Protein 5OLJ (pdb70)

Nearest PDB structures (foldseek):
  5olj-assembly1_A  TM=1.001E+00  e=0.000E+00  Porphyromonas gingivalis
  7y4g-assembly1_A  TM=9.807E-01  e=1.130E-102  Bacteroides thetaiotaomicron
  2eep-assembly1_A-2  TM=8.826E-01  e=7.398E-59  Porphyromonas gingivalis W83
  2z3z-assembly1_A  TM=8.848E-01  e=1.603E-58  Porphyromonas gingivalis W83
  2z3w-assembly1_A-2  TM=8.773E-01  e=1.031E-58  Porphyromonas gingivalis W83

B-factor: mean 4.43, std 4.92, range [2.0, 48.06]

Sequence (703 aa):
TGDKPVDLKEITSGMFYARSAGRGIRSMPDGEHYTEMNRERTAIVRYNYASGKAVDTLFSIERARECPFKQIQNYEVSSTGHHILLFTDMESIYRHSYRAAVYDYDVRRNLVKPLSEHVGKVMIPTFSPDGRMVAFVRDNNIFIKKFDFDTEVQVTTDGQINSVLNGATDWVYEEEFGVTNLMSWSADNAFLAFVRSDESAVPEYRMPMYEDKLYPEDYTYKYPKAGEKNSTVSLHLYNVADRNTKSVSLPIDADGYIPRIAFTDNADELAVMTLNRLQNDFKMYYVHPKSLVPKLILQDMNKRYVDSDWIQALKFTAGGGFAYVSEKDGFAHIYLYDNKGVMHRRITSGNWDVTKLYGVDASGTVFYQSAEESPIRRAVYAIDAKGRKTKLSLNVGTNDALFSGNYAYYINTYSSAATPTVVSVFRSKGAKELRTLEDNVALRERLKAYRYNPKEFTIIKTQSALELNAWIVKPIDFDPSRHYPVLMVQYSGPNSQQVLDRYSFDWEHYLASKGYVVACVDGRGTGARGEEWRKCTYMQLGVFESDDQIAAATAIGQLPYVDAARIGIWGWSYGGYTTLMSLCRGNGTFKAGIAVAPVADWRFYDSVYTERFMRTPKENASGYKMSSALDVASQLQGNLLIVSGSADDNVHLQNTMLFTEALVQANIPFDMAIYMDKNHSIYGGNTRYHLYTRKAKFLFDNL

Radius of gyration: 26.0 Å; Cα contacts (8 Å, |Δi|>4): 1810; chains: 1; bounding box: 67×58×65 Å

Foldseek 3Di:
DFDDADDAVCQLVCVLPFDFLPFAWDFAQVQQWIWGQDPQQFFIFIAGQQPRDRPDTLAGNVQAPPDPDRHFDYKDAANVRQWMKTWPPWDDDDDPWIWTFIWIQRRVVSYIGGLDPDDDTWTDWDAANRRQWTWTGDQQWIKIQGNVVRDIDTQDDPGHAQFKHKQADFPCLCPQLVDGGAWEAFLVRFKIKIKMWGRHQADKDWFFADPPDPGTHTDIGGFAAFPTQGTFMWMWIAGPVVSDIDTADDPDDRRKDFSYWYHANHSQWIWTWIAGLLQQWIWIWTAGRPVSDTHTQEIGGDPFHWRSVQVVQWAADPQGWTWTWHQVVFETFIFTAHNNNHGDDTQDDDQWHFDHWQDAAPQRKTKGWTQPVHLQEIFIWIQGPVRDIDTLDPDTFYKDWDGHNRNQKIFIWDFFQLFHTWTFMFGRVVSHTNGTPDRCPPSNVVVNNYQFFGWDWDWQAFPVGDTWIKTKGAARVQDLQAAFAEEEEEQAAAQADPNHRGYDDHCCRVLSPVGYMYMYTHWQLYHTRTDCSNQVCAQAPLPRSLVGVLRSLVRVCPRNRHPQLRYEYEYAESSLLNRLSNQQPNQNSHQEYEHHLYQQFSSQAGSPRSSSRNNGCVVRVPRRCNNGSLNRLLSGHHEYEYEYESQEPGRHVVRVVSSVVSCVVSVHDYHYYYHRPDYSVQDDPCGSVVVVVVVSVCSVVGD

CATH classification: 3.40.50.1820

Solvent-accessible surface area: 28427 Å² total; per-residue (Å²): 171,13,141,112,102,6,66,13,108,39,19,42,75,34,67,3,184,15,125,66,33,74,103,15,22,72,37,21,99,78,1,60,22,5,0,40,10,37,178,104,72,44,6,0,14,64,49,29,0,46,58,20,149,61,77,82,54,38,0,15,34,175,142,11,112,131,32,91,25,177,89,0,69,21,0,50,25,2,56,73,26,67,19,1,0,0,4,8,81,71,72,96,45,47,155,84,16,49,84,0,21,14,42,2,1,15,45,161,127,25,10,4,49,55,3,10,133,95,150,36,67,8,28,26,14,37,30,2,57,40,2,126,18,0,0,0,0,13,102,10,13,0,21,0,7,20,31,86,148,93,47,57,13,84,17,13,117,63,17,115,111,54,16,12,16,1,0,9,15,6,7,0,0,3,32,20,1,48,12,29,48,0,11,16,16,0,42,74,26,34,14,0,0,5,0,62,0,38,10,60,67,4,54,80,41,128,5,55,32,104,113,147,74,166,174,74,106,75,91,46,4,26,3,2,41,2,36,69,133,17,5,83,29,41,1,24,2,6,26,17,91,95,147,54,56,105,72,12,98,28,84,52,89,102,73,6,1,2,0,40,8,18,18,11,77,55,28,71,23,0,0,0,0,2,3,33,38,52,0,26,27,0,52,0,8,12,0,61,5,149,64,40,90,38,107,82,9,9,59,4,118,24,195,49,7,7,18,0,87,30,0,44,27,2,67,51,31,97,56,3,5,0,0,1,2,1,8,115,74,22,44,1,0,0,13,10,11,46,51,139,20,84,80,108,58,90,17,4,69,37,131,26,3,2,23,90,6,32,1,19,27,117,87,22,17,0,6,0,2,0,3,62,58,30,37,17,85,17,0,0,9,12,5,29,58,161,50,140,85,71,86,5,11,97,60,67,0,16,1,61,12,66,20,3,42,61,45,35,25,2,6,6,37,20,9,12,24,75,43,1,11,26,3,1,0,3,88,11,172,72,12,106,69,54,60,61,67,30,52,2,105,67,6,75,125,75,1,115,33,14,93,59,34,86,33,72,69,60,54,12,120,10,167,75,85,33,94,0,25,0,9,15,0,48,1,31,101,54,52,90,94,132,121,10,9,0,0,0,15,2,69,3,0,19,64,22,22,73,0,27,8,81,32,54,19,56,6,10,6,31,0,1,33,108,28,9,1,0,0,0,1,8,1,45,1,1,2,8,75,1,17,102,34,9,2,29,3,26,71,39,0,1,15,54,2,0,50,2,0,25,21,0,0,60,24,3,11,131,59,100,32,8,39,60,74,75,3,0,0,29,0,36,19,5,0,0,0,0,0,0,1,1,3,4,87,6,136,38,38,3,79,0,0,0,0,0,1,0,3,0,14,2,116,36,16,0,0,0,32,0,1,16,12,0,64,22,17,199,92,17,75,83,4,10,135,92,0,3,0,40,72,35,0,75,100,8,82,35,54,0,2,0,0,1,0,10,9,0,24,11,3,2,38,48,0,2,88,69,0,7,86,28,0,81,133,39,135,25,115,49,69,73,10,66,24,89,33,47,59,32,48,0,130,34,86,90,13,82,63,86,0,21,56,89,0,3,126,12,0,83,92,33,5

Structure (mmCIF, N/CA/C/O backbone):
data_5OLJ
#
_entry.id   5OLJ
#
_cell.length_a   109.100
_cell.length_b   109.100
_cell.length_c   157.810
_cell.angle_alpha   90.00
_cell.angle_beta   90.00
_cell.angle_gamma   90.00
#
_symmetry.space_group_name_H-M   'P 41 21 2'
#
loop_
_entity.id
_entity.type
_entity.pdbx_description
1 polymer 'Dipeptidyl peptidase IV'
2 non-polymer GLYCEROL
3 water water
#
loop_
_atom_site.group_PDB
_atom_site.id
_atom_site.type_symbol
_atom_site.label_atom_id
_atom_site.label_alt_id
_atom_site.label_comp_id
_atom_site.label_asym_id
_atom_site.label_entity_id
_atom_site.label_seq_id
_atom_site.pdbx_PDB_ins_code
_atom_site.Cartn_x
_atom_site.Cartn_y
_atom_site.Cartn_z
_atom_site.occupancy
_atom_site.B_iso_or_equiv
_atom_site.auth_seq_id
_atom_site.auth_comp_id
_atom_site.auth_asym_id
_atom_site.auth_atom_id
_atom_site.pdbx_PDB_model_num
ATOM 1 N N . THR A 1 21 ? 54.417 22.174 16.485 1.00 25.98 21 THR A N 1
ATOM 2 C CA . THR A 1 21 ? 55.761 21.674 16.068 1.00 24.11 21 THR A CA 1
ATOM 3 C C . THR A 1 21 ? 56.597 22.687 15.277 1.00 22.66 21 THR A C 1
ATOM 4 O O . THR A 1 21 ? 57.637 22.312 14.739 1.00 23.39 21 THR A O 1
ATOM 8 N N . GLY A 1 22 ? 56.167 23.947 15.203 1.00 20.22 22 GLY A N 1
ATOM 9 C CA . GLY A 1 22 ? 56.816 24.934 14.340 1.00 18.98 22 GLY A CA 1
ATOM 10 C C . GLY A 1 22 ? 58.216 25.408 14.745 1.00 17.58 22 GLY A C 1
ATOM 11 O O . GLY A 1 22 ? 58.704 25.104 15.820 1.00 17.60 22 GLY A O 1
ATOM 12 N N . ASP A 1 23 ? 58.829 26.196 13.864 1.00 16.30 23 ASP A N 1
ATOM 13 C CA . ASP A 1 23 ? 60.210 26.663 13.989 1.00 14.85 23 ASP A CA 1
ATOM 14 C C . ASP A 1 23 ? 60.382 27.968 14.776 1.00 13.13 23 ASP A C 1
ATOM 15 O O . ASP A 1 23 ? 61.336 28.087 15.533 1.00 13.24 23 ASP A O 1
ATOM 20 N N . LYS A 1 24 ? 59.508 28.954 14.580 1.00 11.41 24 LYS A N 1
ATOM 21 C CA . LYS A 1 24 ? 59.751 30.301 15.125 1.00 10.51 24 LYS A CA 1
ATOM 22 C C . LYS A 1 24 ? 59.421 30.517 16.606 1.00 9.57 24 LYS A C 1
ATOM 23 O O . LYS A 1 24 ? 58.340 30.128 17.116 1.00 8.97 24 LYS A O 1
ATOM 29 N N . PRO A 1 25 ? 60.329 31.209 17.293 1.00 8.56 25 PRO A N 1
ATOM 30 C CA . PRO A 1 25 ? 60.041 31.553 18.648 1.00 8.05 25 PRO A CA 1
ATOM 31 C C . PRO A 1 25 ? 58.925 32.583 18.695 1.00 7.76 25 PRO A C 1
ATOM 32 O O . PRO A 1 25 ? 58.873 33.491 17.891 1.00 7.60 25 PRO A O 1
ATOM 36 N N . VAL A 1 26 ? 58.011 32.401 19.628 1.00 7.59 26 VAL A N 1
ATOM 37 C CA . VAL A 1 26 ? 56.934 33.363 19.875 1.00 7.50 26 VAL A CA 1
ATOM 38 C C . VAL A 1 26 ? 57.553 34.640 20.428 1.00 7.10 26 VAL A C 1
ATOM 39 O O . VAL A 1 26 ? 58.370 34.580 21.321 1.00 7.51 26 VAL A O 1
ATOM 43 N N . ASP A 1 27 ? 57.177 35.777 19.881 1.00 6.64 27 ASP A N 1
ATOM 44 C CA . ASP A 1 27 ? 57.793 37.056 20.225 1.00 6.52 27 ASP A CA 1
ATOM 45 C C . ASP A 1 27 ? 56.707 37.963 20.820 1.00 5.83 27 ASP A C 1
ATOM 46 O O . ASP A 1 27 ? 55.582 38.032 20.335 1.00 5.35 27 ASP A O 1
ATOM 51 N N . LEU A 1 28 ? 57.062 38.682 21.870 1.00 5.33 28 LEU A N 1
ATOM 52 C CA . LEU A 1 28 ? 56.067 39.382 22.641 1.00 4.89 28 LEU A CA 1
ATOM 53 C C . LEU A 1 28 ? 55.455 40.507 21.811 1.00 4.74 28 LEU A C 1
ATOM 54 O O . LEU A 1 28 ? 54.284 40.725 21.879 1.00 4.52 28 LEU A O 1
ATOM 59 N N . LYS A 1 29 ? 56.256 41.195 21.011 1.00 4.80 29 LYS A N 1
ATOM 60 C CA . LYS A 1 29 ? 55.771 42.277 20.138 1.00 4.81 29 LYS A CA 1
ATOM 61 C C . LYS A 1 29 ? 54.788 41.777 19.062 1.00 4.87 29 LYS A C 1
ATOM 62 O O . LYS A 1 29 ? 53.882 42.496 18.644 1.00 4.73 29 LYS A O 1
ATOM 68 N N . GLU A 1 30 ? 54.955 40.536 18.623 1.00 4.99 30 GLU A N 1
ATOM 69 C CA . GLU A 1 30 ? 54.027 39.960 17.663 1.00 5.17 30 GLU A CA 1
ATOM 70 C C . GLU A 1 30 ? 52.672 39.700 18.331 1.00 5.02 30 GLU A C 1
ATOM 71 O O . GLU A 1 30 ? 51.632 39.955 17.718 1.00 4.92 30 GLU A O 1
ATOM 77 N N . ILE A 1 31 ? 52.674 39.209 19.584 1.00 4.77 31 ILE A N 1
ATOM 78 C CA . ILE A 1 31 ? 51.414 38.970 20.287 1.00 4.61 31 ILE A CA 1
ATOM 79 C C . ILE A 1 31 ? 50.723 40.297 20.348 1.00 4.55 31 ILE A C 1
ATOM 80 O O . ILE A 1 31 ? 49.576 40.459 19.959 1.00 4.52 31 ILE A O 1
ATOM 85 N N . THR A 1 32 ? 51.483 41.255 20.822 1.00 4.48 32 THR A N 1
ATOM 86 C CA . THR A 1 32 ? 50.982 42.542 21.199 1.00 4.46 32 THR A CA 1
ATOM 87 C C . THR A 1 32 ? 50.556 43.357 19.955 1.00 4.62 32 THR A C 1
ATOM 88 O O . THR A 1 32 ? 49.763 44.276 20.050 1.00 4.53 32 THR A O 1
ATOM 92 N N . SER A 1 33 ? 51.068 42.989 18.785 1.00 4.92 33 SER A N 1
ATOM 93 C CA . SER A 1 33 ? 50.745 43.688 17.539 1.00 5.19 33 SER A CA 1
ATOM 94 C C . SER A 1 33 ? 49.524 43.119 16.889 1.00 5.67 33 SER A C 1
ATOM 95 O O . SER A 1 33 ? 49.127 43.573 15.840 1.00 5.63 33 SER A O 1
ATOM 98 N N . GLY A 1 34 ? 48.959 42.086 17.483 1.00 6.34 34 GLY A N 1
ATOM 99 C CA . GLY A 1 34 ? 47.816 41.425 16.910 1.00 7.01 34 GLY A CA 1
ATOM 100 C C . GLY A 1 34 ? 48.114 40.427 15.820 1.00 7.75 34 GLY A C 1
ATOM 101 O O . GLY A 1 34 ? 47.195 39.969 15.176 1.00 8.15 34 GLY A O 1
ATOM 102 N N . MET A 1 35 ? 49.362 40.038 15.626 1.00 8.81 35 MET A N 1
ATOM 103 C CA . MET A 1 35 ? 49.697 39.019 14.620 1.00 9.74 35 MET A CA 1
ATOM 104 C C . MET A 1 35 ? 48.996 37.676 14.777 1.00 9.34 35 MET A C 1
ATOM 105 O O . MET A 1 35 ? 48.953 36.895 13.822 1.00 9.19 35 MET A O 1
ATOM 110 N N . PHE A 1 36 ? 48.487 37.395 15.977 1.00 8.95 36 PHE A N 1
ATOM 111 C CA . PHE A 1 36 ? 47.799 36.150 16.280 1.00 8.87 36 PHE A CA 1
ATOM 112 C C . PHE A 1 36 ? 46.285 36.316 16.470 1.00 9.28 36 PHE A C 1
ATOM 113 O O . PHE A 1 36 ? 45.561 35.349 16.819 1.00 8.74 36 PHE A O 1
ATOM 121 N N . TYR A 1 37 ? 45.813 37.528 16.197 1.00 9.91 37 TYR A N 1
ATOM 122 C CA . TYR A 1 37 ? 44.420 37.864 16.390 1.00 10.97 37 TYR A CA 1
ATOM 123 C C . TYR A 1 37 ? 43.606 37.356 15.199 1.00 10.49 37 TYR A C 1
ATOM 124 O O . TYR A 1 37 ? 43.965 37.572 14.063 1.00 9.65 37 TYR A O 1
ATOM 133 N N . ALA A 1 38 ? 42.513 36.657 15.474 1.00 11.03 38 ALA A N 1
ATOM 134 C CA . ALA A 1 38 ? 41.671 36.082 14.421 1.00 11.42 38 ALA A CA 1
ATOM 135 C C . ALA A 1 38 ? 40.828 37.160 13.796 1.00 12.54 38 ALA A C 1
ATOM 136 O O . ALA A 1 38 ? 40.371 38.058 14.510 1.00 12.35 38 ALA A O 1
ATOM 138 N N . ARG A 1 39 ? 40.607 37.044 12.487 1.00 14.22 39 ARG A N 1
ATOM 139 C CA . ARG A 1 39 ? 39.652 37.884 11.759 1.00 16.39 39 ARG A CA 1
ATOM 140 C C . ARG A 1 39 ? 38.266 37.339 12.072 1.00 17.89 39 ARG A C 1
ATOM 141 O O . ARG A 1 39 ? 38.060 36.122 12.019 1.00 16.84 39 ARG A O 1
ATOM 149 N N . SER A 1 40 ? 37.338 38.238 12.387 1.00 19.98 40 SER A N 1
ATOM 150 C CA . SER A 1 40 ? 36.034 37.886 12.945 1.00 23.08 40 SER A CA 1
ATOM 151 C C . SER A 1 40 ? 35.003 38.443 12.025 1.00 26.60 40 SER A C 1
ATOM 152 O O . SER A 1 40 ? 35.321 38.814 10.911 1.00 29.24 40 SER A O 1
ATOM 155 N N . ALA A 1 41 ? 33.760 38.499 12.471 1.00 30.84 41 ALA A N 1
ATOM 156 C CA . ALA A 1 41 ? 32.722 39.152 11.686 1.00 33.93 41 ALA A CA 1
ATOM 157 C C . ALA A 1 41 ? 32.752 40.684 11.903 1.00 35.27 41 ALA A C 1
ATOM 158 O O . ALA A 1 41 ? 32.157 41.425 11.089 1.00 37.95 41 ALA A O 1
ATOM 160 N N . GLY A 1 42 ? 33.430 41.125 12.985 1.00 32.60 42 GLY A N 1
ATOM 161 C CA . GLY A 1 42 ? 33.499 42.536 13.444 1.00 31.02 42 GLY A CA 1
ATOM 162 C C . GLY A 1 42 ? 32.733 43.593 12.654 1.00 30.88 42 GLY A C 1
ATOM 163 O O . GLY A 1 42 ? 31.697 44.131 13.105 1.00 30.23 42 GLY A O 1
ATOM 164 N N . ARG A 1 43 ? 33.268 43.882 11.466 1.00 30.43 43 ARG A N 1
ATOM 165 C CA . ARG A 1 43 ? 32.675 44.800 10.486 1.00 28.65 43 ARG A CA 1
ATOM 166 C C . ARG A 1 43 ? 31.247 44.438 10.024 1.00 25.56 43 ARG A C 1
ATOM 167 O O . ARG A 1 43 ? 31.064 43.710 9.024 1.00 25.72 43 ARG A O 1
ATOM 175 N N . GLY A 1 44 ? 30.287 44.878 10.857 1.00 21.49 44 GLY A N 1
ATOM 176 C CA . GLY A 1 44 ? 28.970 45.440 10.494 1.00 17.96 44 GLY A CA 1
ATOM 177 C C . GLY A 1 44 ? 27.768 44.655 9.993 1.00 15.46 44 GLY A C 1
ATOM 178 O O . GLY A 1 44 ? 26.815 45.270 9.535 1.00 14.95 44 GLY A O 1
ATOM 179 N N . ILE A 1 45 ? 27.773 43.334 10.101 1.00 13.22 45 ILE A N 1
ATOM 180 C CA . ILE A 1 45 ? 26.672 42.511 9.566 1.00 12.66 45 ILE A CA 1
ATOM 181 C C . ILE A 1 45 ? 25.325 42.801 10.248 1.00 11.89 45 ILE A C 1
ATOM 182 O O . ILE A 1 45 ? 25.228 42.805 11.459 1.00 11.65 45 ILE A O 1
ATOM 187 N N . ARG A 1 46 ? 24.288 43.022 9.450 1.00 11.39 46 ARG A N 1
ATOM 188 C CA . ARG A 1 46 ? 22.957 43.342 9.947 1.00 11.63 46 ARG A CA 1
ATOM 189 C C . ARG A 1 46 ? 21.891 42.634 9.100 1.00 11.09 46 ARG A C 1
ATOM 190 O O . ARG A 1 46 ? 21.935 42.701 7.866 1.00 10.36 46 ARG A O 1
ATOM 198 N N . SER A 1 47 ? 20.938 41.976 9.762 1.00 9.95 47 SER A N 1
ATOM 199 C CA . SER A 1 47 ? 19.884 41.280 9.082 1.00 9.74 47 SER A CA 1
ATOM 200 C C . SER A 1 47 ? 18.849 42.277 8.631 1.00 9.80 47 SER A C 1
ATOM 201 O O . SER A 1 47 ? 18.560 43.218 9.360 1.00 9.49 47 SER A O 1
ATOM 204 N N . MET A 1 48 ? 18.297 42.087 7.436 1.00 9.96 48 MET A N 1
ATOM 205 C CA . MET A 1 48 ? 17.261 42.990 6.911 1.00 10.31 48 MET A CA 1
ATOM 206 C C . MET A 1 48 ? 15.878 42.466 7.324 1.00 8.73 48 MET A C 1
ATOM 207 O O . MET A 1 48 ? 15.712 41.269 7.585 1.00 8.18 48 MET A O 1
ATOM 212 N N . PRO A 1 49 ? 14.887 43.365 7.408 1.00 7.43 49 PRO A N 1
ATOM 213 C CA . PRO A 1 49 ? 13.551 42.990 7.831 1.00 6.74 49 PRO A CA 1
ATOM 214 C C . PRO A 1 49 ? 12.887 41.991 6.902 1.00 6.01 49 PRO A C 1
ATOM 215 O O . PRO A 1 49 ? 12.036 41.250 7.355 1.00 6.03 49 PRO A O 1
ATOM 219 N N . ASP A 1 50 ? 13.284 41.915 5.634 1.00 5.13 50 ASP A N 1
ATOM 220 C CA . ASP A 1 50 ? 12.700 40.907 4.771 1.00 4.65 50 ASP A CA 1
ATOM 221 C C . ASP A 1 50 ? 13.065 39.471 5.212 1.00 4.19 50 ASP A C 1
ATOM 222 O O . ASP A 1 50 ? 12.433 38.518 4.799 1.00 4.16 50 ASP A O 1
ATOM 227 N N . GLY A 1 51 ? 14.087 39.316 6.052 1.00 3.74 51 GLY A N 1
ATOM 228 C CA . GLY A 1 51 ? 14.453 38.028 6.633 1.00 3.37 51 GLY A CA 1
ATOM 229 C C . GLY A 1 51 ? 15.377 37.128 5.807 1.00 3.09 51 GLY A C 1
ATOM 230 O O . GLY A 1 51 ? 15.856 36.091 6.327 1.00 3.09 51 GLY A O 1
ATOM 231 N N . GLU A 1 52 ? 15.567 37.463 4.525 1.00 2.65 52 GLU A N 1
ATOM 232 C CA . GLU A 1 52 ? 16.336 36.645 3.591 1.00 2.41 52 GLU A CA 1
ATOM 233 C C . GLU A 1 52 ? 17.651 37.320 3.152 1.00 2.27 52 GLU A C 1
ATOM 234 O O . GLU A 1 52 ? 18.437 36.733 2.433 1.00 2.21 52 GLU A O 1
ATOM 240 N N . HIS A 1 53 ? 17.884 38.543 3.624 1.00 2.17 53 HIS A N 1
ATOM 241 C CA . HIS A 1 53 ? 19.100 39.257 3.313 1.00 2.13 53 HIS A CA 1
ATOM 242 C C . HIS A 1 53 ? 19.747 39.854 4.550 1.00 2.18 53 HIS A C 1
ATOM 243 O O . HIS A 1 53 ? 19.085 40.152 5.519 1.00 2.21 53 HIS A O 1
ATOM 250 N N . TYR A 1 54 ? 21.054 40.001 4.476 1.00 2.29 54 TYR A N 1
ATOM 251 C CA . TYR A 1 54 ? 21.811 40.832 5.398 1.00 2.42 54 TYR A CA 1
ATOM 252 C C . TYR A 1 54 ? 22.676 41.848 4.637 1.00 2.68 54 TYR A C 1
ATOM 253 O O . TYR A 1 54 ? 23.027 41.649 3.463 1.00 2.75 54 TYR A O 1
ATOM 262 N N . THR A 1 55 ? 23.009 42.935 5.304 1.00 3.04 55 THR A N 1
ATOM 263 C CA . THR A 1 55 ? 23.953 43.910 4.792 1.00 3.41 55 THR A CA 1
ATOM 264 C C . THR A 1 55 ? 25.271 43.845 5.571 1.00 3.89 55 THR A C 1
ATOM 265 O O . THR A 1 55 ? 25.319 43.350 6.682 1.00 3.89 55 THR A O 1
ATOM 269 N N . GLU A 1 56 ? 26.313 44.397 4.968 1.00 4.63 56 GLU A N 1
ATOM 270 C CA . GLU A 1 56 ? 27.670 44.395 5.478 1.00 5.45 56 GLU A CA 1
ATOM 271 C C . GLU A 1 56 ? 28.469 45.442 4.690 1.00 5.88 56 GLU A C 1
ATOM 272 O O . GLU A 1 56 ? 28.348 45.520 3.483 1.00 5.92 56 GLU A O 1
ATOM 278 N N . MET A 1 57 ? 29.265 46.249 5.372 1.00 6.43 57 MET A N 1
ATOM 279 C CA . MET A 1 57 ? 30.229 47.101 4.707 1.00 7.02 57 MET A CA 1
ATOM 280 C C . MET A 1 57 ? 31.236 46.205 4.019 1.00 7.45 57 MET A C 1
ATOM 281 O O . MET A 1 57 ? 31.536 45.138 4.516 1.00 7.35 57 MET A O 1
ATOM 286 N N . ASN A 1 58 ? 31.748 46.628 2.869 1.00 8.02 58 ASN A N 1
ATOM 287 C CA . ASN A 1 58 ? 32.887 45.937 2.256 1.00 8.42 58 ASN A CA 1
ATOM 288 C C . ASN A 1 58 ? 34.167 46.170 3.051 1.00 9.75 58 ASN A C 1
ATOM 289 O O . ASN A 1 58 ? 34.165 46.947 4.038 1.00 9.64 58 ASN A O 1
ATOM 294 N N . ARG A 1 59 ? 35.234 45.471 2.641 1.00 11.96 59 ARG A N 1
ATOM 295 C CA . ARG A 1 59 ? 36.513 45.447 3.378 1.00 13.76 59 ARG A CA 1
ATOM 296 C C . ARG A 1 59 ? 37.063 46.858 3.514 1.00 12.60 59 ARG A C 1
ATOM 297 O O . ARG A 1 59 ? 37.554 47.216 4.561 1.00 12.13 59 ARG A O 1
ATOM 305 N N . GLU A 1 60 ? 36.926 47.667 2.467 1.00 11.41 60 GLU A N 1
ATOM 306 C CA . GLU A 1 60 ? 37.538 48.987 2.445 1.00 10.56 60 GLU A CA 1
ATOM 307 C C . GLU A 1 60 ? 36.651 49.998 3.159 1.00 9.25 60 GLU A C 1
ATOM 308 O O . GLU A 1 60 ? 37.041 51.138 3.336 1.00 8.53 60 GLU A O 1
ATOM 314 N N . ARG A 1 61 ? 35.469 49.556 3.591 1.00 8.25 61 ARG A N 1
ATOM 315 C CA . ARG A 1 61 ? 34.473 50.433 4.218 1.00 7.66 61 ARG A CA 1
ATOM 316 C C . ARG A 1 61 ? 34.187 51.610 3.300 1.00 6.29 61 ARG A C 1
ATOM 317 O O . ARG A 1 61 ? 34.110 52.747 3.701 1.00 6.13 61 ARG A O 1
ATOM 325 N N . THR A 1 62 ? 33.982 51.256 2.048 1.00 5.12 62 THR A N 1
ATOM 326 C CA . THR A 1 62 ? 33.756 52.177 1.003 1.00 4.46 62 THR A CA 1
ATOM 327 C C . THR A 1 62 ? 32.369 52.036 0.404 1.00 3.86 62 THR A C 1
ATOM 328 O O . THR A 1 62 ? 31.946 52.860 -0.438 1.00 3.77 62 THR A O 1
ATOM 332 N N . ALA A 1 63 ? 31.656 51.003 0.874 1.00 3.23 63 ALA A N 1
ATOM 333 C CA . ALA A 1 63 ? 30.353 50.643 0.362 1.00 2.82 63 ALA A CA 1
ATOM 334 C C . ALA A 1 63 ? 29.616 49.736 1.323 1.00 2.47 63 ALA A C 1
ATOM 335 O O . ALA A 1 63 ? 30.200 49.093 2.186 1.00 2.43 63 ALA A O 1
ATOM 337 N N . ILE A 1 64 ? 28.312 49.711 1.160 1.00 2.12 64 ILE A N 1
ATOM 338 C CA . ILE A 1 64 ? 27.448 48.814 1.905 1.00 2.00 64 ILE A CA 1
ATOM 339 C C . ILE A 1 64 ? 26.832 47.911 0.869 1.00 2.00 64 ILE A C 1
ATOM 340 O O . ILE A 1 64 ? 26.258 48.409 -0.117 1.00 2.00 64 ILE A O 1
ATOM 345 N N . VAL A 1 65 ? 26.901 46.612 1.128 1.00 2.00 65 VAL A N 1
ATOM 346 C CA . VAL A 1 65 ? 26.565 45.601 0.168 1.00 2.00 65 VAL A CA 1
ATOM 347 C C . VAL A 1 65 ? 25.469 44.733 0.775 1.00 2.00 65 VAL A C 1
ATOM 348 O O . VAL A 1 65 ? 25.488 44.434 1.978 1.00 2.00 65 VAL A O 1
ATOM 352 N N . ARG A 1 66 ? 24.509 44.349 -0.061 1.00 2.00 66 ARG A N 1
ATOM 353 C CA . ARG A 1 66 ? 23.390 43.553 0.362 1.00 2.00 66 ARG A CA 1
ATOM 354 C C . ARG A 1 66 ? 23.607 42.120 -0.123 1.00 2.00 66 ARG A C 1
ATOM 355 O O . ARG A 1 66 ? 23.897 41.873 -1.310 1.00 2.00 66 ARG A O 1
ATOM 363 N N . TYR A 1 67 ? 23.515 41.181 0.795 1.00 2.00 67 TYR A N 1
ATOM 364 C CA . TYR A 1 67 ? 23.811 39.789 0.486 1.00 2.00 67 TYR A CA 1
ATOM 365 C C . TYR A 1 67 ? 22.584 38.860 0.684 1.00 2.00 67 TYR A C 1
ATOM 366 O O . TYR A 1 67 ? 21.790 39.038 1.607 1.00 2.00 67 TYR A O 1
ATOM 375 N N . ASN A 1 68 ? 22.477 37.828 -0.146 1.00 2.00 68 ASN A N 1
ATOM 376 C CA . ASN A 1 68 ? 21.458 36.806 0.090 1.00 2.00 68 ASN A CA 1
ATOM 377 C C . ASN A 1 68 ? 21.965 35.771 1.093 1.00 2.00 68 ASN A C 1
ATOM 378 O O . ASN A 1 68 ? 23.038 35.208 0.927 1.00 2.00 68 ASN A O 1
ATOM 383 N N . TYR A 1 69 ? 21.198 35.539 2.140 1.00 2.00 69 TYR A N 1
ATOM 384 C CA . TYR A 1 69 ? 21.541 34.479 3.080 1.00 2.00 69 TYR A CA 1
ATOM 385 C C . TYR A 1 69 ? 21.711 33.154 2.375 1.00 2.00 69 TYR A C 1
ATOM 386 O O . TYR A 1 69 ? 22.748 32.539 2.521 1.00 2.00 69 TYR A O 1
ATOM 395 N N . ALA A 1 70 ? 20.722 32.727 1.595 1.00 2.00 70 ALA A N 1
ATOM 396 C CA . ALA A 1 70 ? 20.771 31.376 1.027 1.00 2.00 70 ALA A CA 1
ATOM 397 C C . ALA A 1 70 ? 21.909 31.202 0.064 1.00 2.00 70 ALA A C 1
ATOM 398 O O . ALA A 1 70 ? 22.581 30.181 0.106 1.00 2.00 70 ALA A O 1
ATOM 400 N N . SER A 1 71 ? 22.155 32.199 -0.777 1.00 2.00 71 SER A N 1
ATOM 401 C CA . SER A 1 71 ? 23.092 32.018 -1.900 1.00 2.00 71 SER A CA 1
ATOM 402 C C . SER A 1 71 ? 24.450 32.627 -1.575 1.00 2.00 71 SER A C 1
ATOM 403 O O . SER A 1 71 ? 25.472 32.209 -2.114 1.00 2.00 71 SER A O 1
ATOM 406 N N . GLY A 1 72 ? 24.437 33.613 -0.686 1.00 2.00 72 GLY A N 1
ATOM 407 C CA . GLY A 1 72 ? 25.615 34.385 -0.382 1.00 2.00 72 GLY A CA 1
ATOM 408 C C . GLY A 1 72 ? 26.027 35.363 -1.486 1.00 2.00 72 GLY A C 1
ATOM 409 O O . GLY A 1 72 ? 27.047 35.986 -1.348 1.00 2.00 72 GLY A O 1
ATOM 410 N N . LYS A 1 73 ? 25.258 35.474 -2.579 1.00 2.00 73 LYS A N 1
ATOM 411 C CA . LYS A 1 73 ? 25.559 36.442 -3.630 1.00 2.00 73 LYS A CA 1
ATOM 412 C C . LYS A 1 73 ? 25.424 37.858 -3.097 1.00 2.00 73 LYS A C 1
ATOM 413 O O . LYS A 1 73 ? 24.568 38.153 -2.255 1.00 2.00 73 LYS A O 1
ATOM 419 N N . ALA A 1 74 ? 26.278 38.745 -3.584 1.00 2.00 74 ALA A N 1
ATOM 420 C CA . ALA A 1 74 ? 26.071 40.181 -3.389 1.00 2.00 74 ALA A CA 1
ATOM 421 C C . ALA A 1 74 ? 25.037 40.726 -4.409 1.00 2.00 74 ALA A C 1
ATOM 422 O O . ALA A 1 74 ? 25.357 41.049 -5.570 1.00 2.00 74 ALA A O 1
ATOM 424 N N . VAL A 1 75 ? 23.794 40.819 -3.951 1.00 2.00 75 VAL A N 1
ATOM 425 C CA . VAL A 1 75 ? 22.656 41.101 -4.799 1.00 2.00 75 VAL A CA 1
ATOM 426 C C . VAL A 1 75 ? 22.832 42.466 -5.443 1.00 2.00 75 VAL A C 1
ATOM 427 O O . VAL A 1 75 ? 22.603 42.624 -6.648 1.00 2.00 75 VAL A O 1
ATOM 431 N N . ASP A 1 76 ? 23.279 43.421 -4.630 1.00 2.00 76 ASP A N 1
ATOM 432 C CA . ASP A 1 76 ? 23.552 44.794 -5.046 1.00 2.00 76 ASP A CA 1
ATOM 433 C C . ASP A 1 76 ? 24.422 45.530 -4.022 1.00 2.00 76 ASP A C 1
ATOM 434 O O . ASP A 1 76 ? 24.538 45.106 -2.853 1.00 2.00 76 ASP A O 1
ATOM 439 N N . THR A 1 77 ? 25.047 46.609 -4.478 1.00 2.00 77 THR A N 1
ATOM 440 C CA . THR A 1 77 ? 25.633 47.606 -3.590 1.00 2.00 77 THR A CA 1
ATOM 441 C C . THR A 1 77 ? 24.615 48.694 -3.295 1.00 2.00 77 THR A C 1
ATOM 442 O O . THR A 1 77 ? 24.193 49.380 -4.182 1.00 2.00 77 THR A O 1
ATOM 446 N N . LEU A 1 78 ? 24.196 48.797 -2.034 1.00 2.00 78 LEU A N 1
ATOM 447 C CA . LEU A 1 78 ? 23.142 49.719 -1.599 1.00 2.00 78 LEU A CA 1
ATOM 448 C C . LEU A 1 78 ? 23.652 51.153 -1.548 1.00 2.00 78 LEU A C 1
ATOM 449 O O . LEU A 1 78 ? 22.905 52.110 -1.759 1.00 2.00 78 LEU A O 1
ATOM 454 N N . PHE A 1 79 ? 24.920 51.301 -1.227 1.00 2.16 79 PHE A N 1
ATOM 455 C CA . PHE A 1 79 ? 25.565 52.595 -1.206 1.00 2.41 79 PHE A CA 1
ATOM 456 C C . PHE A 1 79 ? 27.042 52.431 -1.491 1.00 2.79 79 PHE A C 1
ATOM 457 O O . PHE A 1 79 ? 27.664 51.499 -1.000 1.00 2.78 79 PHE A O 1
ATOM 465 N N . SER A 1 80 ? 27.614 53.360 -2.232 1.00 3.37 80 SER A N 1
ATOM 466 C CA . SER A 1 80 ? 29.072 53.430 -2.333 1.00 3.96 80 SER A CA 1
ATOM 467 C C . SER A 1 80 ? 29.593 54.865 -2.373 1.00 4.56 80 SER A C 1
ATOM 468 O O . SER A 1 80 ? 28.894 55.750 -2.801 1.00 4.49 80 SER A O 1
ATOM 471 N N . ILE A 1 81 ? 30.825 55.063 -1.906 1.00 5.65 81 ILE A N 1
ATOM 472 C CA . ILE A 1 81 ? 31.543 56.322 -2.076 1.00 6.82 81 ILE A CA 1
ATOM 473 C C . ILE A 1 81 ? 31.713 56.646 -3.570 1.00 7.91 81 ILE A C 1
ATOM 474 O O . ILE A 1 81 ? 31.575 57.798 -3.961 1.00 8.26 81 ILE A O 1
ATOM 479 N N . GLU A 1 82 ? 32.038 55.647 -4.389 1.00 9.04 82 GLU A N 1
ATOM 480 C CA . GLU A 1 82 ? 32.324 55.891 -5.797 1.00 10.20 82 GLU A CA 1
ATOM 481 C C . GLU A 1 82 ? 31.118 56.538 -6.478 1.00 9.92 82 GLU A C 1
ATOM 482 O O . GLU A 1 82 ? 31.250 57.517 -7.189 1.00 10.66 82 GLU A O 1
ATOM 488 N N . ARG A 1 83 ? 29.929 56.034 -6.225 1.00 9.53 83 ARG A N 1
ATOM 489 C CA . ARG A 1 83 ? 28.772 56.346 -7.081 1.00 8.77 83 ARG A CA 1
ATOM 490 C C . ARG A 1 83 ? 27.889 57.468 -6.522 1.00 8.60 83 ARG A C 1
ATOM 491 O O . ARG A 1 83 ? 27.184 58.160 -7.272 1.00 8.03 83 ARG A O 1
ATOM 499 N N . ALA A 1 84 ? 27.896 57.621 -5.196 1.00 8.51 84 ALA A N 1
ATOM 500 C CA . ALA A 1 84 ? 26.964 58.519 -4.511 1.00 8.66 84 ALA A CA 1
ATOM 501 C C . ALA A 1 84 ? 27.216 59.977 -4.846 1.00 8.89 84 ALA A C 1
ATOM 502 O O . ALA A 1 84 ? 28.355 60.403 -4.924 1.00 8.74 84 ALA A O 1
ATOM 504 N N . ARG A 1 85 ? 26.151 60.753 -5.017 1.00 9.55 85 ARG A N 1
ATOM 505 C CA . ARG A 1 85 ? 26.310 62.216 -5.236 1.00 10.13 85 ARG A CA 1
ATOM 506 C C . ARG A 1 85 ? 26.657 62.976 -3.959 1.00 10.06 85 ARG A C 1
ATOM 507 O O . ARG A 1 85 ? 26.149 62.669 -2.871 1.00 9.33 85 ARG A O 1
ATOM 515 N N . GLU A 1 86 ? 27.558 63.946 -4.114 1.00 10.56 86 GLU A N 1
ATOM 516 C CA . GLU A 1 86 ? 27.898 64.909 -3.072 1.00 10.58 86 GLU A CA 1
ATOM 517 C C . GLU A 1 86 ? 28.403 64.262 -1.779 1.00 10.80 86 GLU A C 1
ATOM 518 O O . GLU A 1 86 ? 27.998 64.638 -0.660 1.00 10.45 86 GLU A O 1
ATOM 524 N N . CYS A 1 87 ? 29.303 63.294 -1.932 1.00 10.87 87 CYS A N 1
ATOM 525 C CA . CYS A 1 87 ? 29.792 62.545 -0.788 1.00 10.95 87 CYS A CA 1
ATOM 526 C C . CYS A 1 87 ? 31.124 63.102 -0.329 1.00 10.99 87 CYS A C 1
ATOM 527 O O . CYS A 1 87 ? 32.124 62.931 -1.004 1.00 10.42 87 CYS A O 1
ATOM 530 N N . PRO A 1 88 ? 31.146 63.731 0.853 1.00 11.29 88 PRO A N 1
ATOM 531 C CA . PRO A 1 88 ? 32.331 64.458 1.270 1.00 11.61 88 PRO A CA 1
ATOM 532 C C . PRO A 1 88 ? 33.434 63.621 1.901 1.00 11.62 88 PRO A C 1
ATOM 533 O O . PRO A 1 88 ? 34.488 64.148 2.148 1.00 12.39 88 PRO A O 1
ATOM 537 N N . PHE A 1 89 ? 33.209 62.339 2.142 1.00 11.41 89 PHE A N 1
ATOM 538 C CA . PHE A 1 89 ? 34.180 61.508 2.815 1.00 10.99 89 PHE A CA 1
ATOM 539 C C . PHE A 1 89 ? 34.565 60.355 1.934 1.00 11.21 89 PHE A C 1
ATOM 540 O O . PHE A 1 89 ? 33.801 59.997 1.054 1.00 11.52 89 PHE A O 1
ATOM 548 N N . LYS A 1 90 ? 35.695 59.710 2.235 1.00 11.82 90 LYS A N 1
ATOM 549 C CA . LYS A 1 90 ? 36.158 58.528 1.463 1.00 12.77 90 LYS A CA 1
ATOM 550 C C . LYS A 1 90 ? 35.896 57.154 2.092 1.00 11.63 90 LYS A C 1
ATOM 551 O O . LYS A 1 90 ? 36.046 56.155 1.398 1.00 11.91 90 LYS A O 1
ATOM 557 N N . GLN A 1 91 ? 35.547 57.106 3.379 1.00 10.35 91 GLN A N 1
ATOM 558 C CA . GLN A 1 91 ? 35.188 55.868 4.077 1.00 9.55 91 GLN A CA 1
ATOM 559 C C . GLN A 1 91 ? 34.068 56.095 5.109 1.00 8.71 91 GLN A C 1
ATOM 560 O O . GLN A 1 91 ? 33.879 57.197 5.611 1.00 8.50 91 GLN A O 1
ATOM 566 N N . ILE A 1 92 ? 33.372 55.027 5.470 1.00 7.88 92 ILE A N 1
ATOM 567 C CA . ILE A 1 92 ? 32.417 55.079 6.565 1.00 7.50 92 ILE A CA 1
ATOM 568 C C . ILE A 1 92 ? 32.901 54.175 7.659 1.00 7.28 92 ILE A C 1
ATOM 569 O O . ILE A 1 92 ? 33.827 53.400 7.448 1.00 7.73 92 ILE A O 1
ATOM 574 N N . GLN A 1 93 ? 32.278 54.283 8.825 1.00 6.82 93 GLN A N 1
ATOM 575 C CA . GLN A 1 93 ? 32.636 53.506 9.997 1.00 6.55 93 GLN A CA 1
ATOM 576 C C . GLN A 1 93 ? 31.439 52.733 10.545 1.00 6.23 93 GLN A C 1
ATOM 577 O O . GLN A 1 93 ? 31.581 51.779 11.307 1.00 6.08 93 GLN A O 1
ATOM 583 N N . ASN A 1 94 ? 30.245 53.174 10.193 1.00 5.90 94 ASN A N 1
ATOM 584 C CA . ASN A 1 94 ? 29.056 52.438 10.532 1.00 5.53 94 ASN A CA 1
ATOM 585 C C . ASN A 1 94 ? 27.916 52.899 9.629 1.00 5.31 94 ASN A C 1
ATOM 586 O O . ASN A 1 94 ? 28.052 53.921 8.952 1.00 5.12 94 ASN A O 1
ATOM 591 N N . TYR A 1 95 ? 26.831 52.131 9.573 1.00 5.18 95 TYR A N 1
ATOM 592 C CA . TYR A 1 95 ? 25.656 52.525 8.787 1.00 5.16 95 TYR A CA 1
ATOM 593 C C . TYR A 1 95 ? 24.407 51.929 9.452 1.00 5.38 95 TYR A C 1
ATOM 594 O O . TYR A 1 95 ? 24.547 51.114 10.361 1.00 5.44 95 TYR A O 1
ATOM 603 N N . GLU A 1 96 ? 23.225 52.371 9.019 1.00 5.71 96 GLU A N 1
ATOM 604 C CA . GLU A 1 96 ? 21.937 51.767 9.340 1.00 6.07 96 GLU A CA 1
ATOM 605 C C . GLU A 1 96 ? 21.063 51.895 8.115 1.00 5.56 96 GLU A C 1
ATOM 606 O O . GLU A 1 96 ? 21.040 52.964 7.457 1.00 5.88 96 GLU A O 1
ATOM 612 N N . VAL A 1 97 ? 20.306 50.857 7.812 1.00 4.74 97 VAL A N 1
ATOM 613 C CA . VAL A 1 97 ? 19.373 50.910 6.708 1.00 4.26 97 VAL A CA 1
ATOM 614 C C . VAL A 1 97 ? 17.947 51.030 7.234 1.00 3.90 97 VAL A C 1
ATOM 615 O O . VAL A 1 97 ? 17.568 50.332 8.137 1.00 3.90 97 VAL A O 1
ATOM 619 N N . SER A 1 98 ? 17.149 51.910 6.636 1.00 3.54 98 SER A N 1
ATOM 620 C CA . SER A 1 98 ? 15.757 52.071 7.022 1.00 3.27 98 SER A CA 1
ATOM 621 C C . SER A 1 98 ? 14.978 50.862 6.542 1.00 3.07 98 SER A C 1
ATOM 622 O O . SER A 1 98 ? 15.347 50.249 5.560 1.00 2.95 98 SER A O 1
ATOM 625 N N . SER A 1 99 ? 13.860 50.598 7.227 1.00 2.88 99 SER A N 1
ATOM 626 C CA . SER A 1 99 ? 13.002 49.444 7.021 1.00 2.73 99 SER A CA 1
ATOM 627 C C . SER A 1 99 ? 12.573 49.229 5.565 1.00 2.65 99 SER A C 1
ATOM 628 O O . SER A 1 99 ? 12.213 48.134 5.189 1.00 2.57 99 SER A O 1
ATOM 631 N N . THR A 1 100 ? 12.569 50.304 4.790 1.00 2.65 100 THR A N 1
ATOM 632 C CA . THR A 1 100 ? 12.196 50.295 3.389 1.00 2.65 100 THR A CA 1
ATOM 633 C C . THR A 1 100 ? 13.381 50.455 2.425 1.00 2.64 100 THR A C 1
ATOM 634 O O . THR A 1 100 ? 13.209 50.471 1.197 1.00 2.64 100 THR A O 1
ATOM 638 N N . GLY A 1 101 ? 14.575 50.635 2.971 1.00 2.62 101 GLY A N 1
ATOM 639 C CA . GLY A 1 101 ? 15.734 50.890 2.156 1.00 2.64 101 GLY A CA 1
ATOM 640 C C . GLY A 1 101 ? 15.739 52.220 1.401 1.00 2.66 101 GLY A C 1
ATOM 641 O O . GLY A 1 101 ? 16.542 52.402 0.469 1.00 2.82 101 GLY A O 1
ATOM 642 N N . HIS A 1 102 ? 14.876 53.163 1.764 1.00 2.60 102 HIS A N 1
ATOM 643 C CA . HIS A 1 102 ? 14.882 54.445 1.082 1.00 2.57 102 HIS A CA 1
ATOM 644 C C . HIS A 1 102 ? 15.966 55.379 1.625 1.00 2.42 102 HIS A C 1
ATOM 645 O O . HIS A 1 102 ? 16.368 56.351 0.976 1.00 2.40 102 HIS A O 1
ATOM 652 N N . HIS A 1 103 ? 16.452 55.075 2.813 1.00 2.26 103 HIS A N 1
ATOM 653 C CA . HIS A 1 103 ? 17.435 55.922 3.474 1.00 2.13 103 HIS A CA 1
ATOM 654 C C . HIS A 1 103 ? 18.418 55.062 4.191 1.00 2.00 103 HIS A C 1
ATOM 655 O O . HIS A 1 103 ? 18.040 54.097 4.875 1.00 2.00 103 HIS A O 1
ATOM 662 N N . ILE A 1 104 ? 19.681 55.426 4.048 1.00 2.00 104 ILE A N 1
ATOM 663 C CA . ILE A 1 104 ? 20.749 54.785 4.781 1.00 2.00 104 ILE A CA 1
ATOM 664 C C . ILE A 1 104 ? 21.504 55.850 5.557 1.00 2.00 104 ILE A C 1
ATOM 665 O O . ILE A 1 104 ? 21.990 56.826 4.976 1.00 2.00 104 ILE A O 1
ATOM 670 N N . LEU A 1 105 ? 21.613 55.651 6.874 1.00 2.00 105 LEU A N 1
ATOM 671 C CA . LEU A 1 105 ? 22.485 56.492 7.677 1.00 2.00 105 LEU A CA 1
ATOM 672 C C . LEU A 1 105 ? 23.932 56.036 7.489 1.00 2.00 105 LEU A C 1
ATOM 673 O O . LEU A 1 105 ? 24.256 54.835 7.481 1.00 2.00 105 LEU A O 1
ATOM 678 N N . LEU A 1 106 ? 24.805 57.014 7.356 1.00 2.00 106 LEU A N 1
ATOM 679 C CA . LEU A 1 106 ? 26.225 56.778 7.244 1.00 2.00 106 LEU A CA 1
ATOM 680 C C . LEU A 1 106 ? 26.920 57.537 8.382 1.00 2.16 106 LEU A C 1
ATOM 681 O O . LEU A 1 106 ? 26.619 58.723 8.638 1.00 2.14 106 LEU A O 1
ATOM 686 N N . PHE A 1 107 ? 27.833 56.839 9.055 1.00 2.42 107 PHE A N 1
ATOM 687 C CA . PHE A 1 107 ? 28.495 57.362 10.227 1.00 2.68 107 PHE A CA 1
ATOM 688 C C . PHE A 1 107 ? 29.951 57.558 9.843 1.00 3.10 107 PHE A C 1
ATOM 689 O O . PHE A 1 107 ? 30.607 56.593 9.411 1.00 3.08 107 PHE A O 1
ATOM 697 N N . THR A 1 108 ? 30.469 58.761 10.076 1.00 3.71 108 THR A N 1
ATOM 698 C CA . THR A 1 108 ? 31.899 59.042 9.964 1.00 4.30 108 THR A CA 1
ATOM 699 C C . THR A 1 108 ? 32.430 59.855 11.165 1.00 5.12 108 THR A C 1
ATOM 700 O O . THR A 1 108 ? 31.666 60.325 12.040 1.00 5.11 108 THR A O 1
ATOM 704 N N . ASP A 1 109 ? 33.747 60.017 11.209 1.00 6.18 109 ASP A N 1
ATOM 705 C CA . ASP A 1 109 ? 34.379 60.708 12.330 1.00 7.25 109 ASP A CA 1
ATOM 706 C C . ASP A 1 109 ? 33.885 60.250 13.680 1.00 7.05 109 ASP A C 1
ATOM 707 O O . ASP A 1 109 ? 33.491 61.076 14.476 1.00 6.78 109 ASP A O 1
ATOM 712 N N . MET A 1 110 ? 33.877 58.954 13.927 1.00 7.45 110 MET A N 1
ATOM 713 C CA . MET A 1 110 ? 33.421 58.461 15.224 1.00 7.98 110 MET A CA 1
ATOM 714 C C . MET A 1 110 ? 34.374 58.906 16.330 1.00 7.67 110 MET A C 1
ATOM 715 O O . MET A 1 110 ? 35.569 58.953 16.107 1.00 7.69 110 MET A O 1
ATOM 720 N N . GLU A 1 111 ? 33.837 59.309 17.479 1.00 7.28 111 GLU A N 1
ATOM 721 C CA . GLU A 1 111 ? 34.620 59.547 18.696 1.00 7.00 111 GLU A CA 1
ATOM 722 C C . GLU A 1 111 ? 34.007 58.640 19.751 1.00 6.25 111 GLU A C 1
ATOM 723 O O . GLU A 1 111 ? 32.840 58.754 20.033 1.00 6.46 111 GLU A O 1
ATOM 729 N N . SER A 1 112 ? 34.777 57.740 20.328 1.00 5.61 112 SER A N 1
ATOM 730 C CA . SER A 1 112 ? 34.359 56.992 21.501 1.00 5.06 112 SER A CA 1
ATOM 731 C C . SER A 1 112 ? 34.180 57.859 22.710 1.00 4.60 112 SER A C 1
ATOM 732 O O . SER A 1 112 ? 34.948 58.746 22.888 1.00 4.51 112 SER A O 1
ATOM 735 N N . ILE A 1 113 ? 33.150 57.603 23.513 1.00 4.28 113 ILE A N 1
ATOM 736 C CA . ILE A 1 113 ? 32.971 58.284 24.801 1.00 3.99 113 ILE A CA 1
ATOM 737 C C . ILE A 1 113 ? 33.414 57.278 25.826 1.00 3.78 113 ILE A C 1
ATOM 738 O O . ILE A 1 113 ? 34.519 57.376 26.340 1.00 3.78 113 ILE A O 1
ATOM 743 N N . TYR A 1 114 ? 32.608 56.254 26.078 1.00 3.62 114 TYR A N 1
ATOM 744 C CA . TYR A 1 114 ? 32.983 55.238 27.085 1.00 3.47 114 TYR A CA 1
ATOM 745 C C . TYR A 1 114 ? 32.998 53.872 26.405 1.00 3.82 114 TYR A C 1
ATOM 746 O O . TYR A 1 114 ? 33.195 53.816 25.211 1.00 3.80 114 TYR A O 1
ATOM 755 N N . ARG A 1 115 ? 32.793 52.773 27.115 1.00 4.27 115 ARG A N 1
ATOM 756 C CA . ARG A 1 115 ? 32.887 51.484 26.463 1.00 4.82 115 ARG A CA 1
ATOM 757 C C . ARG A 1 115 ? 32.014 51.320 25.167 1.00 4.27 115 ARG A C 1
ATOM 758 O O . ARG A 1 115 ? 32.482 50.773 24.189 1.00 4.06 115 ARG A O 1
ATOM 766 N N . HIS A 1 116 ? 30.762 51.749 25.222 1.00 3.75 116 HIS A N 1
ATOM 767 C CA . HIS A 1 116 ? 29.780 51.508 24.155 1.00 3.53 116 HIS A CA 1
ATOM 768 C C . HIS A 1 116 ? 29.375 52.781 23.428 1.00 3.35 116 HIS A C 1
ATOM 769 O O . HIS A 1 116 ? 29.212 52.779 22.208 1.00 3.35 116 HIS A O 1
ATOM 776 N N . SER A 1 117 ? 29.240 53.874 24.165 1.00 3.16 117 SER A N 1
ATOM 777 C CA . SER A 1 117 ? 28.745 55.065 23.568 1.00 3.17 117 SER A CA 1
ATOM 778 C C . SER A 1 117 ? 29.763 55.729 22.627 1.00 3.32 117 SER A C 1
ATOM 779 O O . SER A 1 117 ? 30.990 55.629 22.809 1.00 3.35 117 SER A O 1
ATOM 782 N N . TYR A 1 118 ? 29.230 56.431 21.627 1.00 3.48 118 TYR A N 1
ATOM 783 C CA . TYR A 1 118 ? 30.051 57.256 20.765 1.00 3.61 118 TYR A CA 1
ATOM 784 C C . TYR A 1 118 ? 29.205 58.358 20.122 1.00 3.75 118 TYR A C 1
ATOM 785 O O . TYR A 1 118 ? 27.970 58.306 20.120 1.00 3.76 118 TYR A O 1
ATOM 794 N N . ARG A 1 119 ? 29.869 59.375 19.593 1.00 3.91 119 ARG A N 1
ATOM 795 C CA . ARG A 1 119 ? 29.207 60.372 18.763 1.00 3.95 119 ARG A CA 1
ATOM 796 C C . ARG A 1 119 ? 29.818 60.306 17.387 1.00 3.58 119 ARG A C 1
ATOM 797 O O . ARG A 1 119 ? 30.879 59.736 17.208 1.00 3.49 119 ARG A O 1
ATOM 805 N N . ALA A 1 120 ? 29.180 60.951 16.417 1.00 3.22 120 ALA A N 1
ATOM 806 C CA . ALA A 1 120 ? 29.634 60.834 15.055 1.00 2.94 120 ALA A CA 1
ATOM 807 C C . ALA A 1 120 ? 29.010 61.850 14.132 1.00 2.77 120 ALA A C 1
ATOM 808 O O . ALA A 1 120 ? 27.883 62.374 14.359 1.00 2.65 120 ALA A O 1
ATOM 810 N N . ALA A 1 121 ? 29.727 62.077 13.030 1.00 2.58 121 ALA A N 1
ATOM 811 C CA . ALA A 1 121 ? 29.143 62.815 11.912 1.00 2.48 121 ALA A CA 1
ATOM 812 C C . ALA A 1 121 ? 28.210 61.865 11.177 1.00 2.38 121 ALA A C 1
ATOM 813 O O . ALA A 1 121 ? 28.656 60.851 10.720 1.00 2.39 121 ALA A O 1
ATOM 815 N N . VAL A 1 122 ? 26.912 62.159 11.112 1.00 2.34 122 VAL A N 1
ATOM 816 C CA . VAL A 1 122 ? 25.971 61.227 10.507 1.00 2.34 122 VAL A CA 1
ATOM 817 C C . VAL A 1 122 ? 25.294 61.826 9.298 1.00 2.52 122 VAL A C 1
ATOM 818 O O . VAL A 1 122 ? 24.690 62.899 9.339 1.00 2.50 122 VAL A O 1
ATOM 822 N N . TYR A 1 123 ? 25.407 61.108 8.197 1.00 2.75 123 TYR A N 1
ATOM 823 C CA . TYR A 1 123 ? 24.769 61.496 6.967 1.00 2.89 123 TYR A CA 1
ATOM 824 C C . TYR A 1 123 ? 23.559 60.624 6.650 1.00 2.82 123 TYR A C 1
ATOM 825 O O . TYR A 1 123 ? 23.479 59.453 6.985 1.00 2.69 123 TYR A O 1
ATOM 834 N N . ASP A 1 124 ? 22.646 61.266 5.961 1.00 2.87 124 ASP A N 1
ATOM 835 C CA . ASP A 1 124 ? 21.531 60.646 5.306 1.00 2.94 124 ASP A CA 1
ATOM 836 C C . ASP A 1 124 ? 21.809 60.425 3.797 1.00 2.91 124 ASP A C 1
ATOM 837 O O . ASP A 1 124 ? 21.806 61.363 2.983 1.00 2.92 124 ASP A O 1
ATOM 842 N N . TYR A 1 125 ? 22.012 59.161 3.434 1.00 2.96 125 TYR A N 1
ATOM 843 C CA . TYR A 1 125 ? 22.035 58.760 2.012 1.00 2.96 125 TYR A CA 1
ATOM 844 C C . TYR A 1 125 ? 20.608 58.493 1.532 1.00 3.18 125 TYR A C 1
ATOM 845 O O . TYR A 1 125 ? 19.995 57.500 1.906 1.00 3.05 125 TYR A O 1
ATOM 854 N N . ASP A 1 126 ? 20.094 59.427 0.733 1.00 3.57 126 ASP A N 1
ATOM 855 C CA . ASP A 1 126 ? 18.803 59.294 0.062 1.00 3.97 126 ASP A CA 1
ATOM 856 C C . ASP A 1 126 ? 18.946 58.369 -1.164 1.00 4.45 126 ASP A C 1
ATOM 857 O O . ASP A 1 126 ? 19.432 58.784 -2.251 1.00 4.42 126 ASP A O 1
ATOM 862 N N . VAL A 1 127 ? 18.524 57.125 -0.964 1.00 5.03 127 VAL A N 1
ATOM 863 C CA . VAL A 1 127 ? 18.761 56.023 -1.905 1.00 5.58 127 VAL A CA 1
ATOM 864 C C . VAL A 1 127 ? 18.175 56.326 -3.275 1.00 6.34 127 VAL A C 1
ATOM 865 O O . VAL A 1 127 ? 18.869 56.238 -4.291 1.00 6.13 127 VAL A O 1
ATOM 869 N N . ARG A 1 128 ? 16.915 56.738 -3.285 1.00 7.52 128 ARG A N 1
ATOM 870 C CA . ARG A 1 128 ? 16.240 57.006 -4.528 1.00 8.55 128 ARG A CA 1
ATOM 871 C C . ARG A 1 128 ? 16.932 58.094 -5.336 1.00 8.56 128 ARG A C 1
ATOM 872 O O . ARG A 1 128 ? 16.995 57.978 -6.554 1.00 8.61 128 ARG A O 1
ATOM 880 N N . ARG A 1 129 ? 17.458 59.120 -4.680 1.00 8.66 129 ARG A N 1
ATOM 881 C CA . ARG A 1 129 ? 18.100 60.243 -5.358 1.00 9.01 129 ARG A CA 1
ATOM 882 C C . ARG A 1 129 ? 19.602 60.055 -5.508 1.00 8.20 129 ARG A C 1
ATOM 883 O O . ARG A 1 129 ? 20.296 60.952 -6.008 1.00 7.96 129 ARG A O 1
ATOM 891 N N . ASN A 1 130 ? 20.119 58.910 -5.055 1.00 7.37 130 ASN A N 1
ATOM 892 C CA . ASN A 1 130 ? 21.576 58.676 -4.965 1.00 6.84 130 ASN A CA 1
ATOM 893 C C . ASN A 1 130 ? 22.308 59.882 -4.375 1.00 6.52 130 ASN A C 1
ATOM 894 O O . ASN A 1 130 ? 23.374 60.255 -4.845 1.00 6.50 130 ASN A O 1
ATOM 899 N N . LEU A 1 131 ? 21.741 60.485 -3.333 1.00 6.24 131 LEU A N 1
ATOM 900 C CA . LEU A 1 131 ? 22.334 61.710 -2.749 1.00 6.05 131 LEU A CA 1
ATOM 901 C C . LEU A 1 131 ? 22.717 61.540 -1.276 1.00 5.83 131 LEU A C 1
ATOM 902 O O . LEU A 1 131 ? 21.925 61.047 -0.466 1.00 5.48 131 LEU A O 1
ATOM 907 N N . VAL A 1 132 ? 23.953 61.912 -0.973 1.00 5.84 132 VAL A N 1
ATOM 908 C CA . VAL A 1 132 ? 24.436 61.987 0.386 1.00 5.94 132 VAL A CA 1
ATOM 909 C C . VAL A 1 132 ? 24.104 63.379 0.846 1.00 6.21 132 VAL A C 1
ATOM 910 O O . VAL A 1 132 ? 24.380 64.344 0.151 1.00 6.14 132 VAL A O 1
ATOM 914 N N . LYS A 1 133 ? 23.481 63.446 2.011 1.00 6.73 133 LYS A N 1
ATOM 915 C CA . LYS A 1 133 ? 23.224 64.687 2.705 1.00 7.14 133 LYS A CA 1
ATOM 916 C C . LYS A 1 133 ? 23.576 64.542 4.151 1.00 6.39 133 LYS A C 1
ATOM 917 O O . LYS A 1 133 ? 23.708 63.434 4.669 1.00 6.11 133 LYS A O 1
ATOM 923 N N . PRO A 1 134 ? 23.676 65.672 4.829 1.00 5.77 134 PRO A N 1
ATOM 924 C CA . PRO A 1 134 ? 23.703 65.628 6.266 1.00 5.38 134 PRO A CA 1
ATOM 925 C C . PRO A 1 134 ? 22.379 65.098 6.814 1.00 4.91 134 PRO A C 1
ATOM 926 O O . PRO A 1 134 ? 21.285 65.432 6.307 1.00 4.94 134 PRO A O 1
ATOM 930 N N . LEU A 1 135 ? 22.463 64.298 7.863 1.00 4.39 135 LEU A N 1
ATOM 931 C CA . LEU A 1 135 ? 21.275 63.935 8.600 1.00 3.96 135 LEU A CA 1
ATOM 932 C C . LEU A 1 135 ? 20.530 65.174 9.047 1.00 3.77 135 LEU A C 1
ATOM 933 O O . LEU A 1 135 ? 19.314 65.265 8.886 1.00 3.75 135 LEU A O 1
ATOM 938 N N . SER A 1 136 ? 21.261 66.109 9.632 1.00 3.60 136 SER A N 1
ATOM 939 C CA . SER A 1 136 ? 20.712 67.358 10.127 1.00 3.55 136 SER A CA 1
ATOM 940 C C . SER A 1 136 ? 21.448 68.505 9.426 1.00 3.72 136 SER A C 1
ATOM 941 O O . SER A 1 136 ? 22.639 68.395 9.172 1.00 3.67 136 SER A O 1
ATOM 944 N N . GLU A 1 137 ? 20.759 69.606 9.131 1.00 3.91 137 GLU A N 1
ATOM 945 C CA . GLU A 1 137 ? 21.423 70.768 8.535 1.00 4.11 137 GLU A CA 1
ATOM 946 C C . GLU A 1 137 ? 22.115 71.619 9.588 1.00 3.51 137 GLU A C 1
ATOM 947 O O . GLU A 1 137 ? 22.529 72.737 9.313 1.00 3.58 137 GLU A O 1
ATOM 953 N N . HIS A 1 138 ? 22.192 71.101 10.804 1.00 2.85 138 HIS A N 1
ATOM 954 C CA . HIS A 1 138 ? 23.019 71.661 11.835 1.00 2.36 138 HIS A CA 1
ATOM 955 C C . HIS A 1 138 ? 24.320 70.816 11.892 1.00 2.07 138 HIS A C 1
ATOM 956 O O . HIS A 1 138 ? 24.283 69.601 12.083 1.00 2.00 138 HIS A O 1
ATOM 963 N N . VAL A 1 139 ? 25.462 71.469 11.714 1.00 2.00 139 VAL A N 1
ATOM 964 C CA . VAL A 1 139 ? 26.738 70.824 11.801 1.00 2.00 139 VAL A CA 1
ATOM 965 C C . VAL A 1 139 ? 27.078 70.511 13.268 1.00 2.00 139 VAL A C 1
ATOM 966 O O . VAL A 1 139 ? 27.148 71.426 14.136 1.00 2.00 139 VAL A O 1
ATOM 970 N N . GLY A 1 140 ? 27.247 69.215 13.551 1.00 2.00 140 GLY A N 1
ATOM 971 C CA . GLY A 1 140 ? 27.554 68.767 14.888 1.00 2.00 140 GLY A CA 1
ATOM 972 C C . GLY A 1 140 ? 27.369 67.277 15.094 1.00 2.00 140 GLY A C 1
ATOM 973 O O . GLY A 1 140 ? 26.388 66.701 14.681 1.00 2.00 140 GLY A O 1
ATOM 974 N N . LYS A 1 141 ? 28.319 66.647 15.753 1.00 2.00 141 LYS A N 1
ATOM 975 C CA . LYS A 1 141 ? 28.210 65.211 15.941 1.00 2.00 141 LYS A CA 1
ATOM 976 C C . LYS A 1 141 ? 26.983 64.879 16.779 1.00 2.00 141 LYS A C 1
ATOM 977 O O . LYS A 1 141 ? 26.518 65.714 17.582 1.00 2.00 141 LYS A O 1
ATOM 983 N N . VAL A 1 142 ? 26.438 63.685 16.552 1.00 2.00 142 VAL A N 1
ATOM 984 C CA . VAL A 1 142 ? 25.240 63.227 17.268 1.00 2.00 142 VAL A CA 1
ATOM 985 C C . VAL A 1 142 ? 25.446 61.791 17.721 1.00 2.00 142 VAL A C 1
ATOM 986 O O . VAL A 1 142 ? 26.443 61.138 17.369 1.00 2.00 142 VAL A O 1
ATOM 990 N N . MET A 1 143 ? 24.465 61.321 18.482 1.00 2.00 143 MET A N 1
ATOM 991 C CA . MET A 1 143 ? 24.474 59.993 19.082 1.00 2.00 143 MET A CA 1
ATOM 992 C C . MET A 1 143 ? 23.144 59.328 18.818 1.00 2.00 143 MET A C 1
ATOM 993 O O . MET A 1 143 ? 22.119 59.992 18.728 1.00 2.00 143 MET A O 1
ATOM 998 N N . ILE A 1 144 ? 23.196 58.018 18.646 1.00 2.00 144 ILE A N 1
ATOM 999 C CA . ILE A 1 144 ? 22.077 57.160 18.896 1.00 2.00 144 ILE A CA 1
ATOM 1000 C C . ILE A 1 144 ? 20.947 57.426 17.897 1.00 2.00 144 ILE A C 1
ATOM 1001 O O . ILE A 1 144 ? 19.787 57.349 18.228 1.00 2.00 144 ILE A O 1
ATOM 1006 N N . PRO A 1 145 ? 21.304 57.723 16.641 1.00 2.00 145 PRO A N 1
ATOM 1007 C CA . PRO A 1 145 ? 20.233 58.016 15.688 1.00 2.00 145 PRO A CA 1
ATOM 1008 C C . PRO A 1 145 ? 19.408 56.774 15.444 1.00 2.00 145 PRO A C 1
ATOM 1009 O O . PRO A 1 145 ? 19.950 55.726 15.219 1.00 2.00 145 PRO A O 1
ATOM 1013 N N . THR A 1 146 ? 18.098 56.896 15.494 1.00 2.00 146 THR A N 1
ATOM 1014 C CA . THR A 1 146 ? 17.224 55.729 15.471 1.00 2.00 146 THR A CA 1
ATOM 1015 C C . THR A 1 146 ? 16.039 55.982 14.540 1.00 2.00 146 THR A C 1
ATOM 1016 O O . THR A 1 146 ? 15.242 56.884 14.784 1.00 2.00 146 THR A O 1
ATOM 1020 N N . PHE A 1 147 ? 15.955 55.204 13.467 1.00 2.00 147 PHE A N 1
ATOM 1021 C CA . PHE A 1 147 ? 14.836 55.319 12.519 1.00 2.00 147 PHE A CA 1
ATOM 1022 C C . PHE A 1 147 ? 13.507 54.959 13.162 1.00 2.00 147 PHE A C 1
ATOM 1023 O O . PHE A 1 147 ? 13.443 54.075 14.027 1.00 2.00 147 PHE A O 1
ATOM 1031 N N . SER A 1 148 ? 12.452 55.652 12.756 1.00 2.00 148 SER A N 1
ATOM 1032 C CA . SER A 1 148 ? 11.105 55.208 13.028 1.00 2.00 148 SER A CA 1
ATOM 1033 C C . SER A 1 148 ? 10.794 53.934 12.247 1.00 2.00 148 SER A C 1
ATOM 1034 O O . SER A 1 148 ? 11.458 53.634 11.234 1.00 2.00 148 SER A O 1
ATOM 1037 N N . PRO A 1 149 ? 9.801 53.162 12.693 1.00 2.00 149 PRO A N 1
ATOM 1038 C CA . PRO A 1 149 ? 9.490 51.930 11.978 1.00 2.00 149 PRO A CA 1
ATOM 1039 C C . PRO A 1 149 ? 9.212 52.119 10.486 1.00 2.00 149 PRO A C 1
ATOM 1040 O O . PRO A 1 149 ? 9.560 51.252 9.677 1.00 2.00 149 PRO A O 1
ATOM 1044 N N . ASP A 1 150 ? 8.663 53.272 10.113 1.00 2.00 150 ASP A N 1
ATOM 1045 C CA . ASP A 1 150 ? 8.318 53.534 8.695 1.00 2.00 150 ASP A CA 1
ATOM 1046 C C . ASP A 1 150 ? 9.495 54.052 7.884 1.00 2.00 150 ASP A C 1
ATOM 1047 O O . ASP A 1 150 ? 9.350 54.358 6.712 1.00 2.00 150 ASP A O 1
ATOM 1052 N N . GLY A 1 151 ? 10.652 54.171 8.511 1.00 2.00 151 GLY A N 1
ATOM 1053 C CA . GLY A 1 151 ? 11.814 54.730 7.861 1.00 2.01 151 GLY A CA 1
ATOM 1054 C C . GLY A 1 151 ? 11.833 56.234 7.588 1.00 2.27 151 GLY A C 1
ATOM 1055 O O . GLY A 1 151 ? 12.867 56.778 7.192 1.00 2.26 151 GLY A O 1
ATOM 1056 N N . ARG A 1 152 ? 10.711 56.899 7.809 1.00 2.65 152 ARG A N 1
ATOM 1057 C CA . ARG A 1 152 ? 10.549 58.296 7.387 1.00 3.04 152 ARG A CA 1
ATOM 1058 C C . ARG A 1 152 ? 11.105 59.363 8.335 1.00 2.57 152 ARG A C 1
ATOM 1059 O O . ARG A 1 152 ? 11.181 60.534 7.953 1.00 2.51 152 ARG A O 1
ATOM 1067 N N . MET A 1 153 ? 11.423 58.947 9.556 1.00 2.09 153 MET A N 1
ATOM 1068 C CA . MET A 1 153 ? 11.899 59.860 10.600 1.00 2.00 153 MET A CA 1
ATOM 1069 C C . MET A 1 153 ? 13.098 59.249 11.311 1.00 2.00 153 MET A C 1
ATOM 1070 O O . MET A 1 153 ? 13.212 58.054 11.355 1.00 2.00 153 MET A O 1
ATOM 1075 N N . VAL A 1 154 ? 13.966 60.096 11.839 1.00 2.00 154 VAL A N 1
ATOM 1076 C CA . VAL A 1 154 ? 15.123 59.688 12.641 1.00 2.00 154 VAL A CA 1
ATOM 1077 C C . VAL A 1 154 ? 15.167 60.500 13.918 1.00 2.00 154 VAL A C 1
ATOM 1078 O O . VAL A 1 154 ? 15.311 61.701 13.878 1.00 2.00 154 VAL A O 1
ATOM 1082 N N . ALA A 1 155 ? 15.016 59.818 15.044 1.00 2.00 155 ALA A N 1
ATOM 1083 C CA . ALA A 1 155 ? 15.252 60.403 16.345 1.00 2.00 155 ALA A CA 1
ATOM 1084 C C . ALA A 1 155 ? 16.732 60.306 16.630 1.00 2.00 155 ALA A C 1
ATOM 1085 O O . ALA A 1 155 ? 17.343 59.295 16.382 1.00 2.00 155 ALA A O 1
ATOM 1087 N N . PHE A 1 156 ? 17.318 61.380 17.118 1.00 2.00 156 PHE A N 1
ATOM 1088 C CA . PHE A 1 156 ? 18.742 61.371 17.460 1.00 2.00 156 PHE A CA 1
ATOM 1089 C C . PHE A 1 156 ? 19.002 62.297 18.650 1.00 2.00 156 PHE A C 1
ATOM 1090 O O . PHE A 1 156 ? 18.156 63.167 19.028 1.00 2.00 156 PHE A O 1
ATOM 1098 N N . VAL A 1 157 ? 20.169 62.079 19.263 1.00 2.00 157 VAL A N 1
ATOM 1099 C CA . VAL A 1 157 ? 20.578 62.878 20.403 1.00 2.00 157 VAL A CA 1
ATOM 1100 C C . VAL A 1 157 ? 21.710 63.822 19.990 1.00 2.00 157 VAL A C 1
ATOM 1101 O O . VAL A 1 157 ? 22.608 63.454 19.241 1.00 2.00 157 VAL A O 1
ATOM 1105 N N . ARG A 1 158 ? 21.608 65.066 20.443 1.00 2.00 158 ARG A N 1
ATOM 1106 C CA . ARG A 1 158 ? 22.666 66.048 20.235 1.00 2.00 158 ARG A CA 1
ATOM 1107 C C . ARG A 1 158 ? 22.671 67.016 21.392 1.00 2.01 158 ARG A C 1
ATOM 1108 O O . ARG A 1 158 ? 21.665 67.641 21.691 1.00 2.00 158 ARG A O 1
ATOM 1116 N N . ASP A 1 159 ? 23.825 67.140 22.016 1.00 2.06 159 ASP A N 1
ATOM 1117 C CA . ASP A 1 159 ? 23.999 68.035 23.128 1.00 2.11 159 ASP A CA 1
ATOM 1118 C C . ASP A 1 159 ? 23.019 67.617 24.229 1.00 2.00 159 ASP A C 1
ATOM 1119 O O . ASP A 1 159 ? 22.427 68.471 24.865 1.00 2.00 159 ASP A O 1
ATOM 1124 N N . ASN A 1 160 ? 22.840 66.312 24.436 1.00 2.00 160 ASN A N 1
ATOM 1125 C CA . ASN A 1 160 ? 21.914 65.755 25.438 1.00 2.00 160 ASN A CA 1
ATOM 1126 C C . ASN A 1 160 ? 20.399 66.033 25.233 1.00 2.00 160 ASN A C 1
ATOM 1127 O O . ASN A 1 160 ? 19.607 65.768 26.142 1.00 2.00 160 ASN A O 1
ATOM 1132 N N . ASN A 1 161 ? 20.022 66.558 24.066 1.00 2.00 161 ASN A N 1
ATOM 1133 C CA . ASN A 1 161 ? 18.635 66.695 23.650 1.00 2.00 161 ASN A CA 1
ATOM 1134 C C . ASN A 1 161 ? 18.252 65.778 22.504 1.00 2.00 161 ASN A C 1
ATOM 1135 O O . ASN A 1 161 ? 19.079 65.372 21.709 1.00 2.00 161 ASN A O 1
ATOM 1140 N N . ILE A 1 162 ? 16.958 65.469 22.446 1.00 2.00 162 ILE A N 1
ATOM 1141 C CA . ILE A 1 162 ? 16.419 64.626 21.433 1.00 2.00 162 ILE A CA 1
ATOM 1142 C C . ILE A 1 162 ? 15.854 65.499 20.320 1.00 2.00 162 ILE A C 1
ATOM 1143 O O . ILE A 1 162 ? 15.141 66.480 20.559 1.00 2.00 162 ILE A O 1
ATOM 1148 N N . PHE A 1 163 ? 16.188 65.087 19.100 1.00 2.00 163 PHE A N 1
ATOM 1149 C CA . PHE A 1 163 ? 15.720 65.711 17.868 1.00 2.00 163 PHE A CA 1
ATOM 1150 C C . PHE A 1 163 ? 15.129 64.634 16.991 1.00 2.00 163 PHE A C 1
ATOM 1151 O O . PHE A 1 163 ? 15.577 63.486 17.045 1.00 2.00 163 PHE A O 1
ATOM 1159 N N . ILE A 1 164 ? 14.119 65.002 16.203 1.00 2.02 164 ILE A N 1
ATOM 1160 C CA . ILE A 1 164 ? 13.580 64.117 15.195 1.00 2.24 164 ILE A CA 1
ATOM 1161 C C . ILE A 1 164 ? 13.712 64.793 13.843 1.00 2.56 164 ILE A C 1
ATOM 1162 O O . ILE A 1 164 ? 13.147 65.891 13.610 1.00 2.57 164 ILE A O 1
ATOM 1167 N N . LYS A 1 165 ? 14.478 64.140 12.968 1.00 2.96 165 LYS A N 1
ATOM 1168 C CA . LYS A 1 165 ? 14.558 64.524 11.560 1.00 3.36 165 LYS A CA 1
ATOM 1169 C C . LYS A 1 165 ? 13.453 63.835 10.770 1.00 3.68 165 LYS A C 1
ATOM 1170 O O . LYS A 1 165 ? 13.309 62.598 10.820 1.00 3.64 165 LYS A O 1
ATOM 1176 N N . LYS A 1 166 ? 12.720 64.625 9.991 1.00 4.18 166 LYS A N 1
ATOM 1177 C CA . LYS A 1 166 ? 11.576 64.109 9.237 1.00 4.62 166 LYS A CA 1
ATOM 1178 C C . LYS A 1 166 ? 11.841 64.294 7.774 1.00 5.12 166 LYS A C 1
ATOM 1179 O O . LYS A 1 166 ? 11.860 65.435 7.304 1.00 5.12 166 LYS A O 1
ATOM 1185 N N . PHE A 1 167 ? 11.989 63.190 7.050 1.00 5.77 167 PHE A N 1
ATOM 1186 C CA . PHE A 1 167 ? 12.469 63.263 5.662 1.00 6.53 167 PHE A CA 1
ATOM 1187 C C . PHE A 1 167 ? 11.369 63.729 4.700 1.00 7.57 167 PHE A C 1
ATOM 1188 O O . PHE A 1 167 ? 11.658 64.414 3.723 1.00 7.72 167 PHE A O 1
ATOM 1196 N N . ASP A 1 168 ? 10.119 63.357 4.981 1.00 8.75 168 ASP A N 1
ATOM 1197 C CA . ASP A 1 168 ? 8.988 63.770 4.175 1.00 9.54 168 ASP A CA 1
ATOM 1198 C C . ASP A 1 168 ? 8.801 65.272 4.095 1.00 9.62 168 ASP A C 1
ATOM 1199 O O . ASP A 1 168 ? 8.325 65.783 3.096 1.00 9.69 168 ASP A O 1
ATOM 1204 N N . PHE A 1 169 ? 9.143 65.992 5.138 1.00 9.93 169 PHE A N 1
ATOM 1205 C CA . PHE A 1 169 ? 8.859 67.433 5.146 1.00 10.02 169 PHE A CA 1
ATOM 1206 C C . PHE A 1 169 ? 10.137 68.192 5.113 1.00 9.58 169 PHE A C 1
ATOM 1207 O O . PHE A 1 169 ? 10.138 69.406 5.183 1.00 9.54 169 PHE A O 1
ATOM 1215 N N . ASP A 1 170 ? 11.236 67.471 5.020 1.00 9.48 170 ASP A N 1
ATOM 1216 C CA . ASP A 1 170 ? 12.554 68.085 5.120 1.00 9.48 170 ASP A CA 1
ATOM 1217 C C . ASP A 1 170 ? 12.623 69.056 6.300 1.00 8.80 170 ASP A C 1
ATOM 1218 O O . ASP A 1 170 ? 12.880 70.261 6.154 1.00 8.87 170 ASP A O 1
ATOM 1223 N N . THR A 1 171 ? 12.353 68.520 7.488 1.00 8.05 171 THR A N 1
ATOM 1224 C CA . THR A 1 171 ? 12.316 69.335 8.696 1.00 7.38 171 THR A CA 1
ATOM 1225 C C . THR A 1 171 ? 12.827 68.553 9.903 1.00 6.55 171 THR A C 1
ATOM 1226 O O . THR A 1 171 ? 12.817 67.324 9.926 1.00 6.33 171 THR A O 1
ATOM 1230 N N . GLU A 1 172 ? 13.302 69.303 10.888 1.00 5.67 172 GLU A N 1
ATOM 1231 C CA . GLU A 1 172 ? 13.810 68.788 12.118 1.00 5.04 172 GLU A CA 1
ATOM 1232 C C . GLU A 1 172 ? 12.967 69.378 13.244 1.00 4.50 172 GLU A C 1
ATOM 1233 O O . GLU A 1 172 ? 12.772 70.573 13.300 1.00 4.39 172 GLU A O 1
ATOM 1239 N N . VAL A 1 173 ? 12.465 68.539 14.149 1.00 3.86 173 VAL A N 1
ATOM 1240 C CA . VAL A 1 173 ? 11.761 69.032 15.306 1.00 3.41 173 VAL A CA 1
ATOM 1241 C C . VAL A 1 173 ? 12.547 68.688 16.535 1.00 3.05 173 VAL A C 1
ATOM 1242 O O . VAL A 1 173 ? 13.167 67.619 16.656 1.00 3.01 173 VAL A O 1
ATOM 1246 N N . GLN A 1 174 ? 12.541 69.613 17.470 1.00 2.73 174 GLN A N 1
ATOM 1247 C CA . GLN A 1 174 ? 13.309 69.449 18.700 1.00 2.51 174 GLN A CA 1
ATOM 1248 C C . GLN A 1 174 ? 12.393 68.901 19.791 1.00 2.35 174 GLN A C 1
ATOM 1249 O O . GLN A 1 174 ? 11.410 69.535 20.120 1.00 2.34 174 GLN A O 1
ATOM 1255 N N . VAL A 1 175 ? 12.693 67.723 20.324 1.00 2.15 175 VAL A N 1
ATOM 1256 C CA . VAL A 1 175 ? 11.782 67.077 21.265 1.00 2.03 175 VAL A CA 1
ATOM 1257 C C . VAL A 1 175 ? 11.994 67.579 22.689 1.00 2.04 175 VAL A C 1
ATOM 1258 O O . VAL A 1 175 ? 11.022 67.803 23.392 1.00 2.06 175 VAL A O 1
ATOM 1262 N N . THR A 1 176 ? 13.252 67.704 23.123 1.00 2.04 176 THR A N 1
ATOM 1263 C CA . THR A 1 176 ? 13.556 68.196 24.473 1.00 2.08 176 THR A CA 1
ATOM 1264 C C . THR A 1 176 ? 14.425 69.426 24.454 1.00 2.14 176 THR A C 1
ATOM 1265 O O . THR A 1 176 ? 15.216 69.595 23.531 1.00 2.12 176 THR A O 1
ATOM 1269 N N . THR A 1 177 ? 14.293 70.270 25.491 1.00 2.28 177 THR A N 1
ATOM 1270 C CA . THR A 1 177 ? 15.091 71.523 25.590 1.00 2.37 177 THR A CA 1
ATOM 1271 C C . THR A 1 177 ? 15.982 71.620 26.803 1.00 2.53 177 THR A C 1
ATOM 1272 O O . THR A 1 177 ? 16.828 72.469 26.859 1.00 2.58 177 THR A O 1
ATOM 1276 N N . ASP A 1 178 ? 15.825 70.726 27.758 1.00 2.74 178 ASP A N 1
ATOM 1277 C CA . ASP A 1 178 ? 16.476 70.887 29.069 1.00 2.90 178 ASP A CA 1
ATOM 1278 C C . ASP A 1 178 ? 17.774 70.068 29.191 1.00 3.08 178 ASP A C 1
ATOM 1279 O O . ASP A 1 178 ? 18.328 69.930 30.253 1.00 3.10 178 ASP A O 1
ATOM 1284 N N . GLY A 1 179 ? 18.285 69.570 28.085 1.00 3.33 179 GLY A N 1
ATOM 1285 C CA . GLY A 1 179 ? 19.447 68.681 28.131 1.00 3.55 179 GLY A CA 1
ATOM 1286 C C . GLY A 1 179 ? 20.613 69.532 28.537 1.00 3.71 179 GLY A C 1
ATOM 1287 O O . GLY A 1 179 ? 20.645 70.710 28.214 1.00 3.77 179 GLY A O 1
ATOM 1288 N N . GLN A 1 180 ? 21.566 68.949 29.239 1.00 3.96 180 GLN A N 1
ATOM 1289 C CA . GLN A 1 180 ? 22.718 69.719 29.738 1.00 4.20 180 GLN A CA 1
ATOM 1290 C C . GLN A 1 180 ? 23.809 68.717 30.203 1.00 3.90 180 GLN A C 1
ATOM 1291 O O . GLN A 1 180 ? 23.532 67.727 30.933 1.00 3.66 180 GLN A O 1
ATOM 1297 N N . ILE A 1 181 ? 25.029 68.940 29.710 1.00 3.63 181 ILE A N 1
ATOM 1298 C CA . ILE A 1 181 ? 26.107 67.969 29.873 1.00 3.48 181 ILE A CA 1
ATOM 1299 C C . ILE A 1 181 ? 26.326 67.785 31.378 1.00 3.13 181 ILE A C 1
ATOM 1300 O O . ILE A 1 181 ? 26.127 68.709 32.126 1.00 3.06 181 ILE A O 1
ATOM 13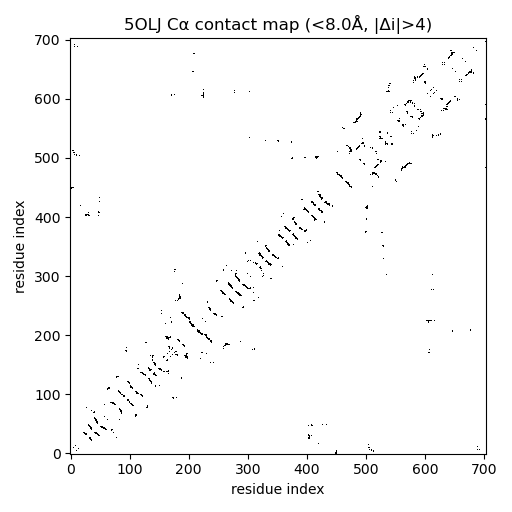05 N N . ASN A 1 182 ? 26.690 66.584 31.819 1.00 2.80 182 ASN A N 1
ATOM 1306 C CA . ASN A 1 182 ? 26.901 66.305 33.257 1.00 2.54 182 ASN A CA 1
ATOM 1307 C C . ASN A 1 182 ? 25.744 66.634 34.171 1.00 2.27 182 ASN A C 1
ATOM 1308 O O . ASN A 1 182 ? 25.929 66.733 35.406 1.00 2.33 182 ASN A O 1
ATOM 1313 N N . SER A 1 183 ? 24.553 66.745 33.608 1.00 2.00 183 SER A N 1
ATOM 1314 C CA . SER A 1 183 ? 23.418 67.093 34.405 1.00 2.00 183 SER A CA 1
ATOM 1315 C C . SER A 1 183 ? 22.102 66.436 33.953 1.00 2.00 183 SER A C 1
ATOM 1316 O O . SER A 1 183 ? 21.562 65.582 34.677 1.00 2.00 183 SER A O 1
ATOM 1319 N N . VAL A 1 184 ? 21.591 66.810 32.779 1.00 2.00 184 VAL A N 1
ATOM 1320 C CA . VAL A 1 184 ? 20.364 66.219 32.242 1.00 2.00 184 VAL A CA 1
ATOM 1321 C C . VAL A 1 184 ? 20.621 65.517 30.869 1.00 2.00 184 VAL A C 1
ATOM 1322 O O . VAL A 1 184 ? 21.123 66.158 29.928 1.00 2.00 184 VAL A O 1
ATOM 1326 N N . LEU A 1 185 ? 20.268 64.215 30.794 1.00 2.00 185 LEU A N 1
ATOM 1327 C CA . LEU A 1 185 ? 20.363 63.411 29.590 1.00 2.00 185 LEU A CA 1
ATOM 1328 C C . LEU A 1 185 ? 19.022 62.898 29.109 1.00 2.00 185 LEU A C 1
ATOM 1329 O O . LEU A 1 185 ? 18.286 62.260 29.855 1.00 2.00 185 LEU A O 1
ATOM 1334 N N . ASN A 1 186 ? 18.736 63.145 27.832 1.00 2.00 186 ASN A N 1
ATOM 1335 C CA . ASN A 1 186 ? 17.508 62.703 27.194 1.00 2.00 186 ASN A CA 1
ATOM 1336 C C . ASN A 1 186 ? 17.812 61.650 26.150 1.00 2.00 186 ASN A C 1
ATOM 1337 O O . ASN A 1 186 ? 18.474 61.959 25.159 1.00 2.00 186 ASN A O 1
ATOM 1342 N N . GLY A 1 187 ? 17.340 60.421 26.379 1.00 2.00 187 GLY A N 1
ATOM 1343 C CA . GLY A 1 187 ? 17.539 59.314 25.459 1.00 2.00 187 GLY A CA 1
ATOM 1344 C C . GLY A 1 187 ? 18.850 58.585 25.731 1.00 2.00 187 GLY A C 1
ATOM 1345 O O . GLY A 1 187 ? 18.869 57.365 25.923 1.00 2.00 187 GLY A O 1
ATOM 1346 N N . ALA A 1 188 ? 19.945 59.332 25.741 1.00 2.00 188 ALA A N 1
ATOM 1347 C CA . ALA A 1 188 ? 21.233 58.774 26.106 1.00 2.00 188 ALA A CA 1
ATOM 1348 C C . ALA A 1 188 ? 21.296 58.543 27.628 1.00 2.00 188 ALA A C 1
ATOM 1349 O O . ALA A 1 188 ? 20.432 58.962 28.354 1.00 2.00 188 ALA A O 1
ATOM 1351 N N . THR A 1 189 ? 22.329 57.856 28.071 1.00 2.00 189 THR A N 1
ATOM 1352 C CA . THR A 1 189 ? 22.404 57.289 29.403 1.00 2.00 189 THR A CA 1
ATOM 1353 C C . THR A 1 189 ? 23.674 57.775 30.097 1.00 2.00 189 THR A C 1
ATOM 1354 O O . THR A 1 189 ? 24.570 58.299 29.441 1.00 2.00 189 THR A O 1
ATOM 1358 N N . ASP A 1 190 ? 23.686 57.686 31.429 1.00 2.00 190 ASP A N 1
ATOM 1359 C CA . ASP A 1 190 ? 24.842 58.134 32.222 1.00 2.00 190 ASP A CA 1
ATOM 1360 C C . ASP A 1 190 ? 25.901 57.069 32.218 1.00 2.00 190 ASP A C 1
ATOM 1361 O O . ASP A 1 190 ? 25.687 55.980 31.673 1.00 2.00 190 ASP A O 1
ATOM 1366 N N . TRP A 1 191 ? 27.047 57.365 32.818 1.00 2.00 191 TRP A N 1
ATOM 1367 C CA . TRP A 1 191 ? 28.167 56.474 32.731 1.00 2.00 191 TRP A CA 1
ATOM 1368 C C . TRP A 1 191 ? 27.778 55.077 33.236 1.00 2.00 191 TRP A C 1
ATOM 1369 O O . TRP A 1 191 ? 28.073 54.088 32.583 1.00 2.00 191 TRP A O 1
ATOM 1380 N N . VAL A 1 192 ? 27.066 55.008 34.364 1.00 2.00 192 VAL A N 1
ATOM 1381 C CA . VAL A 1 192 ? 26.897 53.761 35.078 1.00 2.00 192 VAL A CA 1
ATOM 1382 C C . VAL A 1 192 ? 25.853 52.873 34.398 1.00 2.00 192 VAL A C 1
ATOM 1383 O O . VAL A 1 192 ? 26.045 51.639 34.334 1.00 2.00 192 VAL A O 1
ATOM 1387 N N . TYR A 1 193 ? 24.792 53.481 33.868 1.00 2.00 193 TYR A N 1
ATOM 1388 C CA . TYR A 1 193 ? 23.789 52.754 33.064 1.00 2.00 193 TYR A CA 1
ATOM 1389 C C . TYR A 1 193 ? 24.448 52.148 31.794 1.00 2.00 193 TYR A C 1
ATOM 1390 O O . TYR A 1 193 ? 24.256 50.958 31.456 1.00 2.00 193 TYR A O 1
ATOM 1399 N N . GLU A 1 194 ? 25.250 52.950 31.105 1.00 2.00 194 GLU A N 1
ATOM 1400 C CA . GLU A 1 194 ? 26.000 52.433 29.941 1.00 2.00 194 GLU A CA 1
ATOM 1401 C C . GLU A 1 194 ? 26.907 51.238 30.305 1.00 2.00 194 GLU A C 1
ATOM 1402 O O . GLU A 1 194 ? 26.837 50.176 29.650 1.00 2.00 194 GLU A O 1
ATOM 1408 N N . GLU A 1 195 ? 27.754 51.425 31.319 1.00 2.00 195 GLU A N 1
ATOM 1409 C CA . GLU A 1 195 ? 28.733 50.419 31.651 1.00 2.00 195 GLU A CA 1
ATOM 1410 C C . GLU A 1 195 ? 28.089 49.177 32.293 1.00 2.00 195 GLU A C 1
ATOM 1411 O O . GLU A 1 195 ? 28.419 48.030 31.930 1.00 2.00 195 GLU A O 1
ATOM 1417 N N . GLU A 1 196 ? 27.201 49.387 33.257 1.00 2.00 196 GLU A N 1
ATOM 1418 C CA . GLU A 1 196 ? 26.735 48.260 34.062 1.00 2.00 196 GLU A CA 1
ATOM 1419 C C . GLU A 1 196 ? 25.406 47.673 33.602 1.00 2.00 196 GLU A C 1
ATOM 1420 O O . GLU A 1 196 ? 25.178 46.506 33.817 1.00 2.00 196 GLU A O 1
ATOM 1426 N N . PHE A 1 197 ? 24.524 48.454 33.001 1.00 2.00 197 PHE A N 1
ATOM 1427 C CA . PHE A 1 197 ? 23.323 47.890 32.430 1.00 2.00 197 PHE A CA 1
ATOM 1428 C C . PHE A 1 197 ? 23.479 47.645 30.965 1.00 2.00 197 PHE A C 1
ATOM 1429 O O . PHE A 1 197 ? 22.655 47.004 30.404 1.00 2.00 197 PHE A O 1
ATOM 1437 N N . GLY A 1 198 ? 24.539 48.118 30.329 1.00 2.00 198 GLY A N 1
ATOM 1438 C CA . GLY A 1 198 ? 24.771 47.862 28.890 1.00 2.00 198 GLY A CA 1
ATOM 1439 C C . GLY A 1 198 ? 23.892 48.649 27.918 1.00 2.00 198 GLY A C 1
ATOM 1440 O O . GLY A 1 198 ? 23.741 48.264 26.751 1.00 2.00 198 GLY A O 1
ATOM 1441 N N . VAL A 1 199 ? 23.330 49.763 28.382 1.00 2.00 199 VAL A N 1
ATOM 1442 C CA . VAL A 1 199 ? 22.330 50.499 27.615 1.00 2.00 199 VAL A CA 1
ATOM 1443 C C . VAL A 1 199 ? 22.831 51.927 27.346 1.00 2.00 199 VAL A C 1
ATOM 1444 O O . VAL A 1 199 ? 23.205 52.659 28.281 1.00 2.00 199 VAL A O 1
ATOM 1448 N N . THR A 1 200 ? 22.873 52.256 26.046 1.00 2.00 200 THR A N 1
ATOM 1449 C CA . THR A 1 200 ? 23.212 53.571 25.536 1.00 2.00 200 THR A CA 1
ATOM 1450 C C . THR A 1 200 ? 21.977 54.286 24.948 1.00 2.00 200 THR A C 1
ATOM 1451 O O . THR A 1 200 ? 21.988 55.496 24.718 1.00 2.00 200 THR A O 1
ATOM 1455 N N . ASN A 1 201 ? 20.899 53.555 24.712 1.00 2.00 201 ASN A N 1
ATOM 1456 C CA . ASN A 1 201 ? 19.745 54.129 24.006 1.00 2.00 201 ASN A CA 1
ATOM 1457 C C . ASN A 1 201 ? 18.433 53.825 24.715 1.00 2.00 201 ASN A C 1
ATOM 1458 O O . ASN A 1 201 ? 17.965 52.692 24.679 1.00 2.00 201 ASN A O 1
ATOM 1463 N N . LEU A 1 202 ? 17.874 54.825 25.382 1.00 2.00 202 LEU A N 1
ATOM 1464 C CA . LEU A 1 202 ? 16.629 54.669 26.105 1.00 2.00 202 LEU A CA 1
ATOM 1465 C C . LEU A 1 202 ? 15.558 55.470 25.344 1.00 2.00 202 LEU A C 1
ATOM 1466 O O . LEU A 1 202 ? 14.792 56.186 25.956 1.00 2.00 202 LEU A O 1
ATOM 1471 N N . MET A 1 203 ? 15.535 55.362 24.005 1.00 2.00 203 MET A N 1
ATOM 1472 C CA . MET A 1 203 ? 14.448 55.905 23.200 1.00 2.00 203 MET A CA 1
ATOM 1473 C C . MET A 1 203 ? 13.778 54.752 22.499 1.00 2.00 203 MET A C 1
ATOM 1474 O O . MET A 1 203 ? 14.420 53.778 22.166 1.00 2.00 203 MET A O 1
ATOM 1479 N N . SER A 1 204 ? 12.501 54.853 22.235 1.00 2.00 204 SER A N 1
ATOM 1480 C CA . SER A 1 204 ? 11.826 53.804 21.445 1.00 2.00 204 SER A CA 1
ATOM 1481 C C . SER A 1 204 ? 10.598 54.387 20.750 1.00 2.00 204 SER A C 1
ATOM 1482 O O . SER A 1 204 ? 9.854 55.148 21.347 1.00 2.00 204 SER A O 1
ATOM 1485 N N . TRP A 1 205 ? 10.431 54.037 19.486 1.00 2.00 205 TRP A N 1
ATOM 1486 C CA . TRP A 1 205 ? 9.268 54.444 18.670 1.00 2.00 205 TRP A CA 1
ATOM 1487 C C . TRP A 1 205 ? 8.123 53.437 18.755 1.00 2.00 205 TRP A C 1
ATOM 1488 O O . TRP A 1 205 ? 8.368 52.232 18.706 1.00 2.00 205 TRP A O 1
ATOM 1499 N N . SER A 1 206 ? 6.880 53.920 18.862 1.00 2.00 206 SER A N 1
ATOM 1500 C CA . SER A 1 206 ? 5.706 53.087 18.623 1.00 2.00 206 SER A CA 1
ATOM 1501 C C . SER A 1 206 ? 5.680 52.474 17.203 1.00 2.00 206 SER A C 1
ATOM 1502 O O . SER A 1 206 ? 6.170 53.089 16.232 1.00 2.00 206 SER A O 1
ATOM 1505 N N . ALA A 1 207 ? 5.079 51.276 17.085 1.00 2.00 207 ALA A N 1
ATOM 1506 C CA . ALA A 1 207 ? 4.968 50.562 15.808 1.00 2.00 207 ALA A CA 1
ATOM 1507 C C . ALA A 1 207 ? 4.245 51.382 14.746 1.00 2.00 207 ALA A C 1
ATOM 1508 O O . ALA A 1 207 ? 4.477 51.206 13.573 1.00 2.00 207 ALA A O 1
ATOM 1510 N N . ASP A 1 208 ? 3.342 52.261 15.158 1.00 2.00 208 ASP A N 1
ATOM 1511 C CA . ASP A 1 208 ? 2.575 53.047 14.183 1.00 2.00 208 ASP A CA 1
ATOM 1512 C C . ASP A 1 208 ? 3.226 54.415 13.944 1.00 2.00 208 ASP A C 1
ATOM 1513 O O . ASP A 1 208 ? 2.592 55.265 13.347 1.00 2.00 208 ASP A O 1
ATOM 1518 N N . ASN A 1 209 ? 4.444 54.636 14.446 1.00 2.00 209 ASN A N 1
ATOM 1519 C CA . ASN A 1 209 ? 5.180 55.910 14.261 1.00 2.00 209 ASN A CA 1
ATOM 1520 C C . ASN A 1 209 ? 4.586 57.133 14.932 1.00 2.00 209 ASN A C 1
ATOM 1521 O O . ASN A 1 209 ? 5.002 58.247 14.643 1.00 2.00 209 ASN A O 1
ATOM 1526 N N . ALA A 1 210 ? 3.622 56.945 15.837 1.00 2.00 210 ALA A N 1
ATOM 1527 C CA . ALA A 1 210 ? 2.942 58.083 16.465 1.00 2.00 210 ALA A CA 1
ATOM 1528 C C . ALA A 1 210 ? 3.638 58.598 17.722 1.00 2.00 210 ALA A C 1
ATOM 1529 O O . ALA A 1 210 ? 3.524 59.778 18.057 1.00 2.00 210 ALA A O 1
ATOM 1531 N N . PHE A 1 211 ? 4.372 57.727 18.410 1.00 2.00 211 PHE A N 1
ATOM 1532 C CA . PHE A 1 211 ? 5.040 58.134 19.661 1.00 2.00 211 PHE A CA 1
ATOM 1533 C C . PHE A 1 211 ? 6.515 57.806 19.641 1.00 2.00 211 PHE A C 1
ATOM 1534 O O . PHE A 1 211 ? 6.908 56.813 19.064 1.00 2.00 211 PHE A O 1
ATOM 1542 N N . LEU A 1 212 ? 7.305 58.711 20.213 1.00 2.00 212 LEU A N 1
ATOM 1543 C CA . LEU A 1 212 ? 8.672 58.451 20.598 1.00 2.00 212 LEU A CA 1
ATOM 1544 C C . LEU A 1 212 ? 8.672 58.462 22.115 1.00 2.00 212 LEU A C 1
ATOM 1545 O O . LEU A 1 212 ? 8.414 59.485 22.709 1.00 2.00 212 LEU A O 1
ATOM 1550 N N . ALA A 1 213 ? 8.923 57.306 22.727 1.00 2.00 213 ALA A N 1
ATOM 1551 C CA . ALA A 1 213 ? 9.103 57.225 24.176 1.00 2.00 213 ALA A CA 1
ATOM 1552 C C . ALA A 1 213 ? 10.575 57.452 24.495 1.00 2.00 213 ALA A C 1
ATOM 1553 O O . ALA A 1 213 ? 11.471 57.076 23.713 1.00 2.00 213 ALA A O 1
ATOM 1555 N N . PHE A 1 214 ? 10.847 58.078 25.627 1.00 2.00 214 PHE A N 1
ATOM 1556 C CA . PHE A 1 214 ? 12.235 58.158 26.079 1.00 2.00 214 PHE A CA 1
ATOM 1557 C C . PHE A 1 214 ? 12.342 58.257 27.594 1.00 2.00 214 PHE A C 1
ATOM 1558 O O . PHE A 1 214 ? 11.399 58.673 28.235 1.00 2.00 214 PHE A O 1
ATOM 1566 N N . VAL A 1 215 ? 13.500 57.831 28.127 1.00 2.00 215 VAL A N 1
ATOM 1567 C CA . VAL A 1 215 ? 13.865 58.066 29.515 1.00 2.00 215 VAL A CA 1
ATOM 1568 C C . VAL A 1 215 ? 14.752 59.297 29.617 1.00 2.00 215 VAL A C 1
ATOM 1569 O O . VAL A 1 215 ? 15.638 59.520 28.795 1.00 2.00 215 VAL A O 1
ATOM 1573 N N . ARG A 1 216 ? 14.485 60.088 30.649 1.00 2.00 216 ARG A N 1
ATOM 1574 C CA . ARG A 1 216 ? 15.240 61.256 30.972 1.00 2.00 216 ARG A CA 1
ATOM 1575 C C . ARG A 1 216 ? 15.979 60.911 32.227 1.00 2.00 216 ARG A C 1
ATOM 1576 O O . ARG A 1 216 ? 15.354 60.621 33.228 1.00 2.00 216 ARG A O 1
ATOM 1584 N N . SER A 1 217 ? 17.308 60.942 32.157 1.00 2.00 217 SER A N 1
ATOM 1585 C CA . SER A 1 217 ? 18.172 60.649 33.320 1.00 2.00 217 SER A CA 1
ATOM 1586 C C . SER A 1 217 ? 18.715 61.979 33.882 1.00 2.00 217 SER A C 1
ATOM 1587 O O . SER A 1 217 ? 19.328 62.773 33.158 1.00 2.00 217 SER A O 1
ATOM 1590 N N . ASP A 1 218 ? 18.422 62.234 35.147 1.00 2.00 218 ASP A N 1
ATOM 1591 C CA . ASP A 1 218 ? 18.895 63.433 35.846 1.00 2.00 218 ASP A CA 1
ATOM 1592 C C . ASP A 1 218 ? 20.036 63.062 36.797 1.00 2.00 218 ASP A C 1
ATOM 1593 O O . ASP A 1 218 ? 19.863 62.534 37.882 1.00 2.00 218 ASP A O 1
ATOM 1598 N N . GLU A 1 219 ? 21.196 63.446 36.354 1.00 2.00 219 GLU A N 1
ATOM 1599 C CA . GLU A 1 219 ? 22.465 63.110 36.936 1.00 2.00 219 GLU A CA 1
ATOM 1600 C C . GLU A 1 219 ? 23.037 64.253 37.825 1.00 2.00 219 GLU A C 1
ATOM 1601 O O . GLU A 1 219 ? 24.184 64.192 38.339 1.00 2.00 219 GLU A O 1
ATOM 1607 N N . SER A 1 220 ? 22.233 65.306 37.985 1.00 2.00 220 SER A N 1
ATOM 1608 C CA . SER A 1 220 ? 22.684 66.554 38.619 1.00 2.00 220 SER A CA 1
ATOM 1609 C C . SER A 1 220 ? 23.226 66.391 40.007 1.00 2.00 220 SER A C 1
ATOM 1610 O O . SER A 1 220 ? 24.160 67.090 40.355 1.00 2.00 220 SER A O 1
ATOM 1613 N N . ALA A 1 221 ? 22.625 65.486 40.785 1.00 2.00 221 ALA A N 1
ATOM 1614 C CA . ALA A 1 221 ? 22.989 65.308 42.183 1.00 2.00 221 ALA A CA 1
ATOM 1615 C C . ALA A 1 221 ? 23.965 64.148 42.372 1.00 2.00 221 ALA A C 1
ATOM 1616 O O . ALA A 1 221 ? 24.398 63.891 43.484 1.00 2.00 221 ALA A O 1
ATOM 1618 N N . VAL A 1 222 ? 24.342 63.485 41.278 1.00 2.00 222 VAL A N 1
ATOM 1619 C CA . VAL A 1 222 ? 25.324 62.406 41.335 1.00 2.00 222 VAL A CA 1
ATOM 1620 C C . VAL A 1 222 ? 26.706 63.070 41.485 1.00 2.00 222 VAL A C 1
ATOM 1621 O O . VAL A 1 222 ? 26.981 64.011 40.777 1.00 2.00 222 VAL A O 1
ATOM 1625 N N . PRO A 1 223 ? 27.573 62.563 42.376 1.00 2.00 223 PRO A N 1
ATOM 1626 C CA . PRO A 1 223 ? 28.890 63.160 42.518 1.00 2.00 223 PRO A CA 1
ATOM 16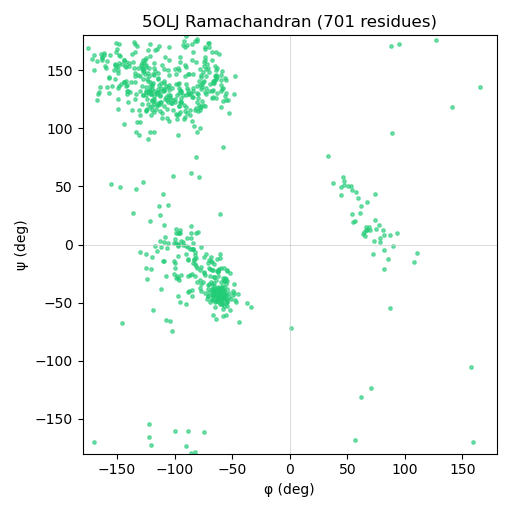27 C C . PRO A 1 223 ? 29.748 63.021 41.282 1.00 2.00 223 PRO A C 1
ATOM 1628 O O . PRO A 1 223 ? 29.573 62.081 40.496 1.00 2.00 223 PRO A O 1
ATOM 1632 N N . GLU A 1 224 ? 30.690 63.953 41.110 1.00 2.00 224 GLU A N 1
ATOM 1633 C CA . GLU A 1 224 ? 31.582 63.914 39.974 1.00 2.00 224 GLU A CA 1
ATOM 1634 C C . GLU A 1 224 ? 32.878 63.220 40.337 1.00 2.00 224 GLU A C 1
ATOM 1635 O O . GLU A 1 224 ? 33.192 63.061 41.497 1.00 2.00 224 GLU A O 1
ATOM 1641 N N . TYR A 1 225 ? 33.565 62.707 39.329 1.00 2.00 225 TYR A N 1
ATOM 1642 C CA . TYR A 1 225 ? 34.964 62.370 39.429 1.00 2.00 225 TYR A CA 1
ATOM 1643 C C . TYR A 1 225 ? 35.684 63.249 38.380 1.00 2.00 225 TYR A C 1
ATOM 1644 O O . TYR A 1 225 ? 35.120 63.589 37.317 1.00 2.00 225 TYR A O 1
ATOM 1653 N N . ARG A 1 226 ? 36.913 63.636 38.714 1.00 2.00 226 ARG A N 1
ATOM 1654 C CA . ARG A 1 226 ? 37.727 64.469 37.881 1.00 2.00 226 ARG A CA 1
ATOM 1655 C C . ARG A 1 226 ? 38.962 63.726 37.589 1.00 2.00 226 ARG A C 1
ATOM 1656 O O . ARG A 1 226 ? 39.579 63.240 38.498 1.00 2.00 226 ARG A O 1
ATOM 1664 N N . MET A 1 227 ? 39.363 63.648 36.331 1.00 2.00 227 MET A N 1
ATOM 1665 C CA . MET A 1 227 ? 40.631 63.005 35.977 1.00 2.00 227 MET A CA 1
ATOM 1666 C C . MET A 1 227 ? 41.547 64.013 35.297 1.00 2.00 227 MET A C 1
ATOM 1667 O O . MET A 1 227 ? 41.238 64.497 34.206 1.00 2.00 227 MET A O 1
ATOM 1672 N N . PRO A 1 228 ? 42.678 64.332 35.934 1.00 2.00 228 PRO A N 1
ATOM 1673 C CA . PRO A 1 228 ? 43.634 65.210 35.292 1.00 2.00 228 PRO A CA 1
ATOM 1674 C C . PRO A 1 228 ? 44.189 64.578 34.051 1.00 2.00 228 PRO A C 1
ATOM 1675 O O . PRO A 1 228 ? 44.677 63.447 34.120 1.00 2.00 228 PRO A O 1
ATOM 1679 N N . MET A 1 229 ? 44.102 65.280 32.929 1.00 2.00 229 MET A N 1
ATOM 1680 C CA . MET A 1 229 ? 44.664 64.842 31.647 1.00 2.00 229 MET A CA 1
ATOM 1681 C C . MET A 1 229 ? 45.882 65.709 31.301 1.00 2.00 229 MET A C 1
ATOM 1682 O O . MET A 1 229 ? 45.813 66.913 31.348 1.00 2.00 229 MET A O 1
ATOM 1687 N N . TYR A 1 230 ? 46.970 65.077 30.900 1.00 2.00 230 TYR A N 1
ATOM 1688 C CA . TYR A 1 230 ? 48.260 65.733 30.785 1.00 2.00 230 TYR A CA 1
ATOM 1689 C C . TYR A 1 230 ? 48.733 65.996 29.356 1.00 2.00 230 TYR A C 1
ATOM 1690 O O . TYR A 1 230 ? 49.477 66.955 29.115 1.00 2.00 230 TYR A O 1
ATOM 1699 N N . GLU A 1 231 ? 48.318 65.215 28.382 1.00 2.00 231 GLU A N 1
ATOM 1700 C CA . GLU A 1 231 ? 48.977 65.334 27.052 1.00 2.00 231 GL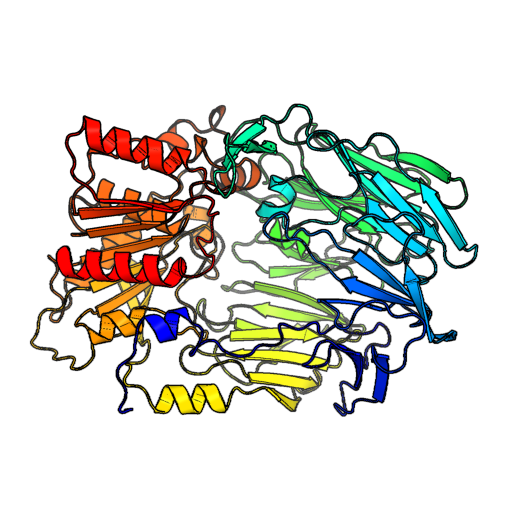U A CA 1
ATOM 1701 C C . GLU A 1 231 ? 48.863 66.701 26.439 1.00 2.00 231 GLU A C 1
ATOM 1702 O O . GLU A 1 231 ? 47.783 67.261 26.391 1.00 2.00 231 GLU A O 1
ATOM 1708 N N . ASP A 1 232 ? 49.981 67.219 25.954 1.00 2.00 232 ASP A N 1
ATOM 1709 C CA . ASP A 1 232 ? 50.022 68.420 25.116 1.00 2.00 232 ASP A CA 1
ATOM 1710 C C . ASP A 1 232 ? 49.323 69.623 25.751 1.00 2.00 232 ASP A C 1
ATOM 1711 O O . ASP A 1 232 ? 48.863 70.525 25.057 1.00 2.00 232 ASP A O 1
ATOM 1716 N N . LYS A 1 233 ? 49.257 69.653 27.073 1.00 2.00 233 LYS A N 1
ATOM 1717 C CA . LYS A 1 233 ? 48.706 70.801 27.783 1.00 2.00 233 LYS A CA 1
ATOM 1718 C C . LYS A 1 233 ? 49.695 71.515 28.693 1.00 2.00 233 LYS A C 1
ATOM 1719 O O . LYS A 1 233 ? 50.385 70.892 29.487 1.00 2.00 233 LYS A O 1
ATOM 1725 N N . LEU A 1 234 ? 49.743 72.835 28.594 1.00 2.00 234 LEU A N 1
ATOM 1726 C CA . LEU A 1 234 ? 50.529 73.641 29.518 1.00 2.00 234 LEU A CA 1
ATOM 1727 C C . LEU A 1 234 ? 50.063 73.417 30.953 1.00 2.00 234 LEU A C 1
ATOM 1728 O O . LEU A 1 234 ? 50.871 73.159 31.828 1.00 2.00 234 LEU A O 1
ATOM 1733 N N . TYR A 1 235 ? 48.765 73.536 31.168 1.00 2.00 235 TYR A N 1
ATOM 1734 C CA . TYR A 1 235 ? 48.125 73.197 32.439 1.00 2.00 235 TYR A CA 1
ATOM 1735 C C . TYR A 1 235 ? 47.202 71.979 32.261 1.00 2.00 235 TYR A C 1
ATOM 1736 O O . TYR A 1 235 ? 46.465 71.887 31.277 1.00 2.00 235 TYR A O 1
ATOM 1745 N N . PRO A 1 236 ? 47.232 71.048 33.220 1.00 2.00 236 PRO A N 1
ATOM 1746 C CA . PRO A 1 236 ? 46.377 69.884 33.024 1.00 2.00 236 PRO A CA 1
ATOM 1747 C C . PRO A 1 236 ? 44.856 70.226 33.006 1.00 2.00 236 PRO A C 1
ATOM 1748 O O . PRO A 1 236 ? 44.390 71.159 33.662 1.00 2.00 236 PRO A O 1
ATOM 1752 N N . GLU A 1 237 ? 44.104 69.443 32.270 1.00 2.00 237 GLU A N 1
ATOM 1753 C CA . GLU A 1 237 ? 42.675 69.646 32.190 1.00 2.00 237 GLU A CA 1
ATOM 1754 C C . GLU A 1 237 ? 41.940 68.424 32.634 1.00 2.00 237 GLU A C 1
ATOM 1755 O O . GLU A 1 237 ? 42.261 67.307 32.238 1.00 2.00 237 GLU A O 1
ATOM 1761 N N . ASP A 1 238 ? 40.911 68.635 33.433 1.00 2.00 238 ASP A N 1
ATOM 1762 C CA . ASP A 1 238 ? 40.224 67.511 34.026 1.00 2.00 238 ASP A CA 1
ATOM 1763 C C . ASP A 1 238 ? 39.184 66.995 33.080 1.00 2.00 238 ASP A C 1
ATOM 1764 O O . ASP A 1 238 ? 38.421 67.782 32.531 1.00 2.00 238 ASP A O 1
ATOM 1769 N N . TYR A 1 239 ? 39.189 65.680 32.851 1.00 2.00 239 TYR A N 1
ATOM 1770 C CA . TYR A 1 239 ? 38.014 65.036 32.333 1.00 2.00 239 TYR A CA 1
ATOM 1771 C C . TYR A 1 239 ? 37.046 64.811 33.514 1.00 2.00 239 TYR A C 1
ATOM 1772 O O . TYR A 1 239 ? 37.343 64.034 34.437 1.00 2.00 239 TYR A O 1
ATOM 1781 N N . THR A 1 240 ? 35.900 65.493 33.438 1.00 2.00 240 THR A N 1
ATOM 1782 C CA . THR A 1 240 ? 34.906 65.552 34.500 1.00 2.00 240 THR A CA 1
ATOM 1783 C C . THR A 1 240 ? 33.587 64.898 34.053 1.00 2.00 240 THR A C 1
ATOM 1784 O O . THR A 1 240 ? 33.081 65.151 32.965 1.00 2.00 240 THR A O 1
ATOM 1788 N N . TYR A 1 241 ? 33.087 63.993 34.879 1.00 2.00 241 TYR A N 1
ATOM 1789 C CA . TYR A 1 241 ? 31.899 63.231 34.544 1.00 2.00 241 TYR A CA 1
ATOM 1790 C C . TYR A 1 241 ? 31.298 62.708 35.838 1.00 2.00 241 TYR A C 1
ATOM 1791 O O . TYR A 1 241 ? 32.003 62.605 36.834 1.00 2.00 241 TYR A O 1
ATOM 1800 N N . LYS A 1 242 ? 30.007 62.378 35.836 1.00 2.00 242 LYS A N 1
ATOM 1801 C CA . LYS A 1 242 ? 29.323 61.846 37.027 1.00 2.00 242 LYS A CA 1
ATOM 1802 C C . LYS A 1 242 ? 29.450 60.323 37.134 1.00 2.00 242 LYS A C 1
ATOM 1803 O O . LYS A 1 242 ? 29.192 59.573 36.180 1.00 2.00 242 LYS A O 1
ATOM 1809 N N . TYR A 1 243 ? 29.874 59.920 38.335 1.00 2.00 243 TYR A N 1
ATOM 1810 C CA . TYR A 1 243 ? 30.213 58.539 38.707 1.00 2.00 243 TYR A CA 1
ATOM 1811 C C . TYR A 1 243 ? 29.770 58.325 40.172 1.00 2.00 243 TYR A C 1
ATOM 1812 O O . TYR A 1 243 ? 30.449 58.785 41.107 1.00 2.00 243 TYR A O 1
ATOM 1821 N N . PRO A 1 244 ? 28.653 57.620 40.357 1.00 2.00 244 PRO A N 1
ATOM 1822 C CA . PRO A 1 244 ? 28.184 57.215 41.669 1.00 2.00 244 PRO A CA 1
ATOM 1823 C C . PRO A 1 244 ? 28.937 55.996 42.236 1.00 2.00 244 PRO A C 1
ATOM 1824 O O . PRO A 1 244 ? 28.855 54.918 41.678 1.00 2.00 244 PRO A O 1
ATOM 1828 N N . LYS A 1 245 ? 29.663 56.186 43.336 1.00 2.00 245 LYS A N 1
ATOM 1829 C CA . LYS A 1 245 ? 30.308 55.066 43.961 1.00 2.00 245 LYS A CA 1
ATOM 1830 C C . LYS A 1 245 ? 29.265 54.328 44.799 1.00 2.00 245 LYS A C 1
ATOM 1831 O O . LYS A 1 245 ? 28.119 54.767 44.886 1.00 2.00 245 LYS A O 1
ATOM 1837 N N . ALA A 1 246 ? 29.674 53.207 45.400 1.00 2.00 246 ALA A N 1
ATOM 1838 C CA . ALA A 1 246 ? 28.724 52.317 46.071 1.00 2.00 246 ALA A CA 1
ATOM 1839 C C . ALA A 1 246 ? 27.963 53.081 47.166 1.00 2.00 246 ALA A C 1
ATOM 1840 O O . ALA A 1 246 ? 28.557 53.723 48.022 1.00 2.00 246 ALA A O 1
ATOM 1842 N N . GLY A 1 247 ? 26.643 53.071 47.074 1.00 2.00 247 GLY A N 1
ATOM 1843 C CA . GLY A 1 247 ? 25.822 53.701 48.085 1.00 2.00 247 GLY A CA 1
ATOM 1844 C C . GLY A 1 247 ? 25.504 55.163 47.819 1.00 2.00 247 GLY A C 1
ATOM 1845 O O . GLY A 1 247 ? 24.779 55.780 48.585 1.00 2.00 247 GLY A O 1
ATOM 1846 N N . GLU A 1 248 ? 26.027 55.726 46.724 1.00 2.00 248 GLU A N 1
ATOM 1847 C CA . GLU A 1 248 ? 25.807 57.136 46.451 1.00 2.00 248 GLU A CA 1
ATOM 1848 C C . GLU A 1 248 ? 24.581 57.365 45.580 1.00 2.00 248 GLU A C 1
ATOM 1849 O O . GLU A 1 248 ? 23.954 56.419 45.089 1.00 2.00 248 GLU A O 1
ATOM 1855 N N . LYS A 1 249 ? 24.237 58.624 45.367 1.00 2.00 249 LYS A N 1
ATOM 1856 C CA . LYS A 1 249 ? 23.082 58.943 44.550 1.00 2.00 249 LYS A CA 1
ATOM 1857 C C . LYS A 1 249 ? 23.263 58.552 43.075 1.00 2.00 249 LYS A C 1
ATOM 1858 O O . LYS A 1 249 ? 24.246 58.924 42.448 1.00 2.00 249 LYS A O 1
ATOM 1864 N N . ASN A 1 250 ? 22.307 57.790 42.540 1.00 2.00 250 ASN A N 1
ATOM 1865 C CA . ASN A 1 250 ? 22.272 57.487 41.086 1.00 2.00 250 ASN A CA 1
ATOM 1866 C C . ASN A 1 250 ? 21.467 58.548 40.336 1.00 2.00 250 ASN A C 1
ATOM 1867 O O . ASN A 1 250 ? 20.827 59.398 40.944 1.00 2.00 250 ASN A O 1
ATOM 1872 N N . SER A 1 251 ? 21.484 58.524 39.010 1.00 2.00 251 SER A N 1
ATOM 1873 C CA . SER A 1 251 ? 20.564 59.407 38.283 1.00 2.00 251 SER A CA 1
ATOM 1874 C C . SER A 1 251 ? 19.122 59.121 38.732 1.00 2.00 251 SER A C 1
ATOM 1875 O O . SER A 1 251 ? 18.747 57.982 38.953 1.00 2.00 251 SER A O 1
ATOM 1878 N N . THR A 1 252 ? 18.303 60.157 38.829 1.00 2.00 252 THR A N 1
ATOM 1879 C CA . THR A 1 252 ? 16.865 59.934 38.903 1.00 2.00 252 THR A CA 1
ATOM 1880 C C . THR A 1 252 ? 16.322 59.887 37.445 1.00 2.00 252 THR A C 1
ATOM 1881 O O . THR A 1 252 ? 16.656 60.731 36.604 1.00 2.00 252 THR A O 1
ATOM 1885 N N . VAL A 1 253 ? 15.491 58.870 37.174 1.00 2.00 253 VAL A N 1
ATOM 1886 C CA . VAL A 1 253 ? 14.957 58.605 35.853 1.00 2.00 253 VAL A CA 1
ATOM 1887 C C . VAL A 1 253 ? 13.442 58.854 35.740 1.00 2.00 253 VAL A C 1
ATOM 1888 O O . VAL A 1 253 ? 12.657 58.555 36.655 1.00 2.00 253 VAL A O 1
ATOM 1892 N N . SER A 1 254 ? 13.050 59.443 34.621 1.00 2.00 254 SER A N 1
ATOM 1893 C CA . SER A 1 254 ? 11.639 59.697 34.333 1.00 2.00 254 SER A CA 1
ATOM 1894 C C . SER A 1 254 ? 11.363 59.278 32.884 1.00 2.00 254 SER A C 1
ATOM 1895 O O . SER A 1 254 ? 12.253 59.334 32.041 1.00 2.00 254 SER A O 1
ATOM 1898 N N . LEU A 1 255 ? 10.143 58.798 32.642 1.00 2.00 255 LEU A N 1
ATOM 1899 C CA . LEU A 1 255 ? 9.708 58.244 31.371 1.00 2.00 255 LEU A CA 1
ATOM 1900 C C . LEU A 1 255 ? 8.696 59.155 30.712 1.00 2.00 255 LEU A C 1
ATOM 1901 O O . LEU A 1 255 ? 7.743 59.572 31.324 1.00 2.00 255 LEU A O 1
ATOM 1906 N N . HIS A 1 256 ? 8.916 59.425 29.436 1.00 2.00 256 HIS A N 1
ATOM 1907 C CA . HIS A 1 256 ? 8.157 60.397 28.691 1.00 2.00 256 HIS A CA 1
ATOM 1908 C C . HIS A 1 256 ? 7.768 59.829 27.351 1.00 2.00 256 HIS A C 1
ATOM 1909 O O . HIS A 1 256 ? 8.512 59.039 26.738 1.00 2.00 256 HIS A O 1
ATOM 1916 N N . LEU A 1 257 ? 6.579 60.235 26.922 1.00 2.00 257 LEU A N 1
ATOM 1917 C CA . LEU A 1 257 ? 6.069 59.934 25.588 1.00 2.00 257 LEU A CA 1
ATOM 1918 C C . LEU A 1 257 ? 5.849 61.235 24.838 1.00 2.00 257 LEU A C 1
ATOM 1919 O O . LEU A 1 257 ? 5.114 62.093 25.287 1.00 2.00 257 LEU A O 1
ATOM 1924 N N . TYR A 1 258 ? 6.516 61.370 23.711 1.00 2.00 258 TYR A N 1
ATOM 1925 C CA . TYR A 1 258 ? 6.319 62.460 22.788 1.00 2.00 258 TYR A CA 1
ATOM 1926 C C . TYR A 1 258 ? 5.418 61.993 21.629 1.00 2.15 258 TYR A C 1
ATOM 1927 O O . TYR A 1 258 ? 5.690 60.991 20.948 1.00 2.12 258 TYR A O 1
ATOM 1936 N N . ASN A 1 259 ? 4.344 62.738 21.425 1.00 2.49 259 ASN A N 1
ATOM 1937 C CA . ASN A 1 259 ? 3.380 62.468 20.389 1.00 2.81 259 ASN A CA 1
ATOM 1938 C C . ASN A 1 259 ? 3.783 63.323 19.209 1.00 3.22 259 ASN A C 1
ATOM 1939 O O . ASN A 1 259 ? 3.743 64.554 19.292 1.00 3.28 259 ASN A O 1
ATOM 1944 N N . VAL A 1 260 ? 4.187 62.674 18.113 1.00 3.75 260 VAL A N 1
ATOM 1945 C CA . VAL A 1 260 ? 4.761 63.368 16.964 1.00 4.18 260 VAL A CA 1
ATOM 1946 C C . VAL A 1 260 ? 3.775 64.345 16.334 1.00 4.81 260 VAL A C 1
ATOM 1947 O O . VAL A 1 260 ? 4.124 65.491 16.027 1.00 4.87 260 VAL A O 1
ATOM 1951 N N . ALA A 1 261 ? 2.544 63.881 16.139 1.00 5.70 261 ALA A N 1
ATOM 1952 C CA . ALA A 1 261 ? 1.471 64.699 15.559 1.00 6.35 261 ALA A CA 1
ATOM 1953 C C . ALA A 1 261 ? 1.168 65.923 16.404 1.00 7.36 261 ALA A C 1
ATOM 1954 O O . ALA A 1 261 ? 1.007 67.001 15.855 1.00 7.69 261 ALA A O 1
ATOM 1956 N N . ASP A 1 262 ? 1.086 65.770 17.732 1.00 8.55 262 ASP A N 1
ATOM 1957 C CA . ASP A 1 262 ? 0.738 66.888 18.631 1.00 9.61 262 ASP A CA 1
ATOM 1958 C C . ASP A 1 262 ? 1.961 67.674 19.085 1.00 10.23 262 ASP A C 1
ATOM 1959 O O . ASP A 1 262 ? 1.815 68.748 19.636 1.00 9.85 262 ASP A O 1
ATOM 1964 N N . ARG A 1 263 ? 3.154 67.140 18.860 1.00 10.97 263 ARG A N 1
ATOM 1965 C CA . ARG A 1 263 ? 4.367 67.794 19.281 1.00 11.93 263 ARG A CA 1
ATOM 1966 C C . ARG A 1 263 ? 4.285 68.193 20.743 1.00 11.79 263 ARG A C 1
ATOM 1967 O O . ARG A 1 263 ? 4.582 69.324 21.101 1.00 11.77 263 ARG A O 1
ATOM 1975 N N . ASN A 1 264 ? 3.907 67.246 21.580 1.00 11.92 264 ASN A N 1
ATOM 1976 C CA . ASN A 1 264 ? 3.670 67.495 22.982 1.00 12.05 264 ASN A CA 1
ATOM 1977 C C . ASN A 1 264 ? 4.162 66.255 23.725 1.00 10.99 264 ASN A C 1
ATOM 1978 O O . ASN A 1 264 ? 4.193 65.176 23.147 1.00 10.50 264 ASN A O 1
ATOM 1983 N N . THR A 1 265 ? 4.549 66.414 24.989 1.00 9.94 265 THR A N 1
ATOM 1984 C CA . THR A 1 265 ? 5.135 65.324 25.765 1.00 9.32 265 THR A CA 1
ATOM 1985 C C . THR A 1 265 ? 4.356 65.069 27.050 1.00 9.17 265 THR A C 1
ATOM 1986 O O . THR A 1 265 ? 3.901 66.003 27.679 1.00 9.06 265 THR A O 1
ATOM 1990 N N . LYS A 1 266 ? 4.219 63.813 27.436 1.00 9.21 266 LYS A N 1
ATOM 1991 C CA . LYS A 1 266 ? 3.563 63.457 28.681 1.00 9.80 266 LYS A CA 1
ATOM 1992 C C . LYS A 1 266 ? 4.516 62.603 29.507 1.00 9.50 266 LYS A C 1
ATOM 1993 O O . LYS A 1 266 ? 5.362 61.909 28.976 1.00 9.48 266 LYS A O 1
ATOM 1999 N N . SER A 1 267 ? 4.363 62.655 30.815 1.00 9.27 267 SER A N 1
ATOM 2000 C CA . SER A 1 267 ? 5.160 61.848 31.724 1.00 8.91 267 SER A CA 1
ATOM 2001 C C . SER A 1 267 ? 4.408 60.592 32.089 1.00 8.42 267 SER A C 1
ATOM 2002 O O . SER A 1 267 ? 3.182 60.606 32.092 1.00 8.94 267 SER A O 1
ATOM 2005 N N . VAL A 1 268 ? 5.115 59.508 32.370 1.00 7.71 268 VAL A N 1
ATOM 2006 C CA . VAL A 1 268 ? 4.452 58.302 32.818 1.00 7.52 268 VAL A CA 1
ATOM 2007 C C . VAL A 1 268 ? 4.784 58.136 34.289 1.00 7.66 268 VAL A C 1
ATOM 2008 O O . VAL A 1 268 ? 5.944 58.174 34.644 1.00 7.76 268 VAL A O 1
ATOM 2012 N N . SER A 1 269 ? 3.769 58.018 35.144 1.00 7.82 269 SER A N 1
ATOM 2013 C CA . SER A 1 269 ? 3.970 57.630 36.544 1.00 7.96 269 SER A CA 1
ATOM 2014 C C . SER A 1 269 ? 4.110 56.162 36.578 1.00 7.80 269 SER A C 1
ATOM 2015 O O . SER A 1 269 ? 3.203 55.471 36.166 1.00 7.95 269 SER A O 1
ATOM 2018 N N . LEU A 1 270 ? 5.219 55.675 37.100 1.00 7.72 270 LEU A N 1
ATOM 2019 C CA . LEU A 1 270 ? 5.430 54.256 37.251 1.00 7.47 270 LEU A CA 1
ATOM 2020 C C . LEU A 1 270 ? 5.365 53.943 38.708 1.00 7.63 270 LEU A C 1
ATOM 2021 O O . LEU A 1 270 ? 5.923 54.684 39.534 1.00 7.93 270 LEU A O 1
ATOM 2026 N N . PRO A 1 271 ? 4.718 52.834 39.082 1.00 7.65 271 PRO A N 1
ATOM 2027 C CA . PRO A 1 271 ? 4.666 52.579 40.520 1.00 7.56 271 PRO A CA 1
ATOM 2028 C C . PRO A 1 271 ? 5.966 51.985 41.046 1.00 7.38 271 PRO A C 1
ATOM 2029 O O . PRO A 1 271 ? 5.959 50.926 41.610 1.00 7.26 271 PRO A O 1
ATOM 2033 N N . ILE A 1 272 ? 7.082 52.668 40.877 1.00 7.63 272 ILE A N 1
ATOM 2034 C CA . ILE A 1 272 ? 8.366 52.151 41.400 1.00 7.86 272 ILE A CA 1
ATOM 2035 C C . ILE A 1 272 ? 9.018 53.101 42.375 1.00 7.83 272 ILE A C 1
ATOM 2036 O O . ILE A 1 272 ? 8.559 54.198 42.537 1.00 8.03 272 ILE A O 1
ATOM 2041 N N . ASP A 1 273 ? 10.094 52.665 43.017 1.00 8.19 273 ASP A N 1
ATOM 2042 C CA . ASP A 1 273 ? 10.736 53.437 44.080 1.00 8.26 273 ASP A CA 1
ATOM 2043 C C . ASP A 1 273 ? 11.477 54.574 43.443 1.00 7.78 273 ASP A C 1
ATOM 2044 O O . ASP A 1 273 ? 11.800 54.537 42.267 1.00 7.89 273 ASP A O 1
ATOM 2049 N N . ALA A 1 274 ? 11.714 55.617 44.230 1.00 7.29 274 ALA A N 1
ATOM 2050 C CA . ALA A 1 274 ? 12.404 56.804 43.755 1.00 6.51 274 ALA A CA 1
ATOM 2051 C C . ALA A 1 274 ? 13.905 56.537 43.512 1.00 5.89 274 ALA A C 1
ATOM 2052 O O . ALA A 1 274 ? 14.563 57.317 42.856 1.00 5.82 274 ALA A O 1
ATOM 2054 N N . ASP A 1 275 ? 14.452 55.442 44.035 1.00 4.99 275 ASP A N 1
ATOM 2055 C CA . ASP A 1 275 ? 15.833 55.146 43.738 1.00 4.49 275 ASP A CA 1
ATOM 2056 C C . ASP A 1 275 ? 15.950 53.869 42.882 1.00 3.85 275 ASP A C 1
ATOM 2057 O O . ASP A 1 275 ? 16.895 53.116 42.991 1.00 3.98 275 ASP A O 1
ATOM 2062 N N . GLY A 1 276 ? 14.968 53.649 42.033 1.00 3.21 276 GLY A N 1
ATOM 2063 C CA . GLY A 1 276 ? 14.919 52.475 41.169 1.00 2.71 276 GLY A CA 1
ATOM 2064 C C . GLY A 1 276 ? 15.595 52.758 39.855 1.00 2.27 276 GLY A C 1
ATOM 2065 O O . GLY A 1 276 ? 16.096 53.849 39.588 1.00 2.24 276 GLY A O 1
ATOM 2066 N N . TYR A 1 277 ? 15.603 51.754 39.021 1.00 2.00 277 TYR A N 1
ATOM 2067 C CA . TYR A 1 277 ? 16.302 51.845 37.762 1.00 2.00 277 TYR A CA 1
ATOM 2068 C C . TYR A 1 277 ? 15.311 51.576 36.676 1.00 2.00 277 TYR A C 1
ATOM 2069 O O . TYR A 1 277 ? 14.383 50.808 36.887 1.00 2.00 277 TYR A O 1
ATOM 2078 N N . ILE A 1 278 ? 15.508 52.209 35.529 1.00 2.00 278 ILE A N 1
ATOM 2079 C CA . ILE A 1 278 ? 14.815 51.813 34.281 1.00 2.00 278 ILE A CA 1
ATOM 2080 C C . ILE A 1 278 ? 15.933 51.515 33.262 1.00 2.00 278 ILE A C 1
ATOM 2081 O O . ILE A 1 278 ? 16.420 52.394 32.570 1.00 2.00 278 ILE A O 1
ATOM 2086 N N . PRO A 1 279 ? 16.371 50.257 33.205 1.00 2.00 279 PRO A N 1
ATOM 2087 C CA . PRO A 1 279 ? 17.503 49.897 32.359 1.00 2.00 279 PRO A CA 1
ATOM 2088 C C . PRO A 1 279 ? 17.182 49.643 30.921 1.00 2.00 279 PRO A C 1
ATOM 2089 O O . PRO A 1 279 ? 18.113 49.521 30.108 1.00 2.00 279 PRO A O 1
ATOM 2093 N N . ARG A 1 280 ? 15.898 49.517 30.613 1.00 2.00 280 ARG A N 1
ATOM 2094 C CA . ARG A 1 280 ? 15.440 49.406 29.232 1.00 2.00 280 ARG A CA 1
ATOM 2095 C C . ARG A 1 280 ? 13.987 49.818 29.091 1.00 2.00 280 ARG A C 1
ATOM 2096 O O . ARG A 1 280 ? 13.158 49.594 29.991 1.00 2.00 280 ARG A O 1
ATOM 2104 N N . ILE A 1 281 ? 13.684 50.443 27.968 1.00 2.00 281 ILE A N 1
ATOM 2105 C CA . ILE A 1 281 ? 12.309 50.549 27.497 1.00 2.00 281 ILE A CA 1
ATOM 2106 C C . ILE A 1 281 ? 12.292 50.089 26.061 1.00 2.00 281 ILE A C 1
ATOM 2107 O O . ILE A 1 281 ? 13.323 50.190 25.392 1.00 2.00 281 ILE A O 1
ATOM 2112 N N . ALA A 1 282 ? 11.117 49.611 25.610 1.00 2.00 282 ALA A N 1
ATOM 2113 C CA . ALA A 1 282 ? 10.899 49.209 24.226 1.00 2.00 282 ALA A CA 1
ATOM 2114 C C . ALA A 1 282 ? 9.431 49.008 23.950 1.00 2.00 282 ALA A C 1
ATOM 2115 O O . ALA A 1 282 ? 8.739 48.216 24.607 1.00 2.00 282 ALA A O 1
ATOM 2117 N N . PHE A 1 283 ? 8.949 49.713 22.949 1.00 2.00 283 PHE A N 1
ATOM 2118 C CA . PHE A 1 283 ? 7.660 49.410 22.377 1.00 2.00 283 PHE A CA 1
ATOM 2119 C C . PHE A 1 283 ? 7.740 48.018 21.781 1.00 2.25 283 PHE A C 1
ATOM 2120 O O . PHE A 1 283 ? 8.775 47.617 21.259 1.00 2.17 283 PHE A O 1
ATOM 2128 N N . THR A 1 284 ? 6.638 47.281 21.876 1.00 2.77 284 THR A N 1
ATOM 2129 C CA . THR A 1 284 ? 6.582 45.967 21.259 1.00 3.25 284 THR A CA 1
ATOM 2130 C C . THR A 1 284 ? 6.108 46.133 19.823 1.00 3.90 284 THR A C 1
ATOM 2131 O O . THR A 1 284 ? 6.188 47.221 19.278 1.00 3.92 284 THR A O 1
ATOM 2135 N N . ASP A 1 285 ? 5.618 45.077 19.203 1.00 4.98 285 ASP A N 1
ATOM 2136 C CA . ASP A 1 285 ? 5.001 45.215 17.883 1.00 6.03 285 ASP A CA 1
ATOM 2137 C C . ASP A 1 285 ? 3.555 45.698 17.926 1.00 6.75 285 ASP A C 1
ATOM 2138 O O . ASP A 1 285 ? 3.049 46.008 16.869 1.00 6.77 285 ASP A O 1
ATOM 2143 N N . ASN A 1 286 ? 2.891 45.736 19.097 1.00 7.70 286 ASN A N 1
ATOM 2144 C CA . ASN A 1 286 ? 1.603 46.450 19.233 1.00 8.78 286 ASN A CA 1
ATOM 2145 C C . ASN A 1 286 ? 1.885 47.900 19.507 1.00 8.40 286 ASN A C 1
ATOM 2146 O O . ASN A 1 286 ? 2.594 48.231 20.461 1.00 8.15 286 ASN A O 1
ATOM 2151 N N . ALA A 1 287 ? 1.285 48.760 18.702 1.00 8.34 287 ALA A N 1
ATOM 2152 C CA . ALA A 1 287 ? 1.377 50.210 18.883 1.00 8.10 287 ALA A CA 1
ATOM 2153 C C . ALA A 1 287 ? 0.961 50.682 20.273 1.00 8.04 287 ALA A C 1
ATOM 2154 O O . ALA A 1 287 ? 1.384 51.773 20.693 1.00 8.10 287 ALA A O 1
ATOM 2156 N N . ASP A 1 288 ? 0.153 49.878 20.978 1.00 8.22 288 ASP A N 1
ATOM 2157 C CA . ASP A 1 288 ? -0.408 50.246 22.294 1.00 8.46 288 ASP A CA 1
ATOM 2158 C C . ASP A 1 288 ? 0.380 49.760 23.509 1.00 7.47 288 ASP A C 1
ATOM 2159 O O . ASP A 1 288 ? -0.059 49.964 24.622 1.00 7.28 288 ASP A O 1
ATOM 2164 N N . GLU A 1 289 ? 1.522 49.107 23.292 1.00 6.61 289 GLU A N 1
ATOM 2165 C CA . GLU A 1 289 ? 2.319 48.498 24.349 1.00 5.90 289 GLU A CA 1
ATOM 2166 C C . GLU A 1 289 ? 3.746 49.024 24.443 1.00 4.95 289 GLU A C 1
ATOM 2167 O O . GLU A 1 289 ? 4.625 48.539 23.758 1.00 4.78 289 GLU A O 1
ATOM 2173 N N . LEU A 1 290 ? 3.978 49.981 25.333 1.00 4.12 290 LEU A N 1
ATOM 2174 C CA . LEU A 1 290 ? 5.346 50.384 25.708 1.00 3.47 290 LEU A CA 1
ATOM 2175 C C . LEU A 1 290 ? 5.853 49.487 26.838 1.00 3.08 290 LEU A C 1
ATOM 2176 O O . LEU A 1 290 ? 5.372 49.560 27.972 1.00 2.93 290 LEU A O 1
ATOM 2181 N N . ALA A 1 291 ? 6.839 48.646 26.552 1.00 2.71 291 ALA A N 1
ATOM 2182 C CA . ALA A 1 291 ? 7.391 47.841 27.639 1.00 2.43 291 ALA A CA 1
ATOM 2183 C C . ALA A 1 291 ? 8.419 48.655 28.356 1.00 2.19 291 ALA A C 1
ATOM 2184 O O . ALA A 1 291 ? 9.267 49.274 27.704 1.00 2.14 291 ALA A O 1
ATOM 2186 N N . VAL A 1 292 ? 8.315 48.659 29.693 1.00 2.00 292 VAL A N 1
ATOM 2187 C CA . VAL A 1 292 ? 9.218 49.390 30.582 1.00 2.00 292 VAL A CA 1
ATOM 2188 C C . VAL A 1 292 ? 9.837 48.444 31.601 1.00 2.00 292 VAL A C 1
ATOM 2189 O O . VAL A 1 292 ? 9.137 47.922 32.452 1.00 2.00 292 VAL A O 1
ATOM 2193 N N . MET A 1 293 ? 11.155 48.280 31.543 1.00 2.00 293 MET A N 1
ATOM 2194 C CA . MET A 1 293 ? 11.838 47.381 32.461 1.00 2.00 293 MET A CA 1
ATOM 2195 C C . MET A 1 293 ? 12.338 48.156 33.642 1.00 2.00 293 MET A C 1
ATOM 2196 O O . MET A 1 293 ? 13.021 49.178 33.491 1.00 2.00 293 MET A O 1
ATOM 2201 N N . THR A 1 294 ? 11.965 47.689 34.815 1.00 2.00 294 THR A N 1
ATOM 2202 C CA . THR A 1 294 ? 12.352 48.362 36.037 1.00 2.00 294 THR A CA 1
ATOM 2203 C C . THR A 1 294 ? 12.995 47.410 37.009 1.00 2.00 294 THR A C 1
ATOM 2204 O O . THR A 1 294 ? 12.757 46.216 37.004 1.00 2.00 294 THR A O 1
ATOM 2208 N N . LEU A 1 295 ? 13.781 47.987 37.882 1.00 2.00 295 LEU A N 1
ATOM 2209 C CA . LEU A 1 295 ? 14.555 47.231 38.814 1.00 2.00 295 LEU A CA 1
ATOM 2210 C C . LEU A 1 295 ? 14.687 48.081 40.033 1.00 2.00 295 LEU A C 1
ATOM 2211 O O . LEU A 1 295 ? 15.000 49.259 39.912 1.00 2.00 295 LEU A O 1
ATOM 2216 N N . ASN A 1 296 ? 14.481 47.510 41.215 1.00 2.00 296 ASN A N 1
ATOM 2217 C CA . ASN A 1 296 ? 14.755 48.254 42.439 1.00 2.00 296 ASN A CA 1
ATOM 2218 C C . ASN A 1 296 ? 16.243 48.422 42.756 1.00 2.00 296 ASN A C 1
ATOM 2219 O O . ASN A 1 296 ? 17.101 47.758 42.192 1.00 2.00 296 ASN A O 1
ATOM 2224 N N . ARG A 1 297 ? 16.537 49.282 43.718 1.00 2.00 297 ARG A N 1
ATOM 2225 C CA . ARG A 1 297 ? 17.908 49.581 44.067 1.00 2.06 297 ARG A CA 1
ATOM 2226 C C . ARG A 1 297 ? 18.686 48.342 44.526 1.00 2.00 297 ARG A C 1
ATOM 2227 O O . ARG A 1 297 ? 19.826 48.168 44.143 1.00 2.00 297 ARG A O 1
ATOM 2235 N N . LEU A 1 298 ? 18.067 47.460 45.295 1.00 2.00 298 LEU A N 1
ATOM 2236 C CA . LEU A 1 298 ? 18.697 46.179 45.667 1.00 2.00 298 LEU A CA 1
ATOM 2237 C C . LEU A 1 298 ? 18.868 45.220 44.500 1.00 2.00 298 LEU A C 1
ATOM 2238 O O . LEU A 1 298 ? 19.566 44.236 44.636 1.00 2.00 298 LEU A O 1
ATOM 2243 N N . GLN A 1 299 ? 18.203 45.492 43.378 1.00 2.00 299 GLN A N 1
ATOM 2244 C CA . GLN A 1 299 ? 18.349 44.677 42.192 1.00 2.00 299 GLN A CA 1
ATOM 2245 C C . GLN A 1 299 ? 17.924 43.207 42.399 1.00 2.00 299 GLN A C 1
ATOM 2246 O O . GLN A 1 299 ? 18.374 42.313 41.693 1.00 2.00 299 GLN A O 1
ATOM 2252 N N . ASN A 1 300 ? 17.003 42.972 43.334 1.00 2.00 300 ASN A N 1
ATOM 2253 C CA . ASN A 1 300 ? 16.400 41.640 43.489 1.00 2.00 300 ASN A CA 1
ATOM 2254 C C . ASN A 1 300 ? 14.948 41.532 43.063 1.00 2.00 300 ASN A C 1
ATOM 2255 O O . ASN A 1 300 ? 14.348 40.449 43.149 1.00 2.00 300 ASN A O 1
ATOM 2260 N N . ASP A 1 301 ? 14.397 42.628 42.563 1.00 2.00 301 ASP A N 1
ATOM 2261 C CA . ASP A 1 301 ? 12.993 42.647 42.102 1.00 2.00 301 ASP A CA 1
ATOM 2262 C C . ASP A 1 301 ? 12.870 43.325 40.741 1.00 2.00 301 ASP A C 1
ATOM 2263 O O . ASP A 1 301 ? 12.828 44.558 40.635 1.00 2.00 301 ASP A O 1
ATOM 2268 N N . PHE A 1 302 ? 12.841 42.513 39.693 1.00 2.00 302 PHE A N 1
ATOM 2269 C CA . PHE A 1 302 ? 12.684 42.978 38.300 1.00 2.00 302 PHE A CA 1
ATOM 2270 C C . PHE A 1 302 ? 11.202 42.985 37.936 1.00 2.00 302 PHE A C 1
ATOM 2271 O O . PHE A 1 302 ? 10.556 41.947 37.985 1.00 2.00 302 PHE A O 1
ATOM 2279 N N . LYS A 1 303 ? 10.671 44.154 37.585 1.00 2.00 303 LYS A N 1
ATOM 2280 C CA . LYS A 1 303 ? 9.286 44.256 37.185 1.00 2.00 303 LYS A CA 1
ATOM 2281 C C . LYS A 1 303 ? 9.219 44.963 35.817 1.00 2.00 303 LYS A C 1
ATOM 2282 O O . LYS A 1 303 ? 9.799 46.040 35.653 1.00 2.00 303 LYS A O 1
ATOM 2288 N N . MET A 1 304 ? 8.506 44.343 34.875 1.00 2.00 304 MET A N 1
ATOM 2289 C CA . MET A 1 304 ? 8.242 44.912 33.560 1.00 2.00 304 MET A CA 1
ATOM 2290 C C . MET A 1 304 ? 6.777 45.341 33.451 1.00 2.00 304 MET A C 1
ATOM 2291 O O . MET A 1 304 ? 5.854 44.552 33.663 1.00 2.00 304 MET A O 1
ATOM 2296 N N . TYR A 1 305 ? 6.570 46.591 33.066 1.00 2.00 305 TYR A N 1
ATOM 2297 C CA . TYR A 1 305 ? 5.225 47.070 32.807 1.00 2.09 305 TYR A CA 1
ATOM 2298 C C . TYR A 1 305 ? 5.008 47.290 31.315 1.00 2.24 305 TYR A C 1
ATOM 2299 O O . TYR A 1 305 ? 5.953 47.593 30.563 1.00 2.24 305 TYR A O 1
ATOM 2308 N N . TYR A 1 306 ? 3.758 47.134 30.890 1.00 2.41 306 TYR A N 1
ATOM 2309 C CA . TYR A 1 306 ? 3.332 47.612 29.584 1.00 2.54 306 TYR A CA 1
ATOM 2310 C C . TYR A 1 306 ? 2.552 48.866 29.866 1.00 2.77 306 TYR A C 1
ATOM 2311 O O . TYR A 1 306 ? 1.621 48.849 30.690 1.00 2.77 306 TYR A O 1
ATOM 2320 N N . VAL A 1 307 ? 2.953 49.957 29.224 1.00 3.06 307 VAL A N 1
ATOM 2321 C CA . VAL A 1 307 ? 2.241 51.213 29.350 1.00 3.34 307 VAL A CA 1
ATOM 2322 C C . VAL A 1 307 ? 1.553 51.472 28.041 1.00 3.57 307 VAL A C 1
ATOM 2323 O O . VAL A 1 307 ? 2.173 51.358 27.005 1.00 3.60 307 VAL A O 1
ATOM 2327 N N . HIS A 1 308 ? 0.271 51.818 28.119 1.00 3.93 308 HIS A N 1
ATOM 2328 C CA . HIS A 1 308 ? -0.484 52.283 27.014 1.00 4.29 308 HIS A CA 1
ATOM 2329 C C . HIS A 1 308 ? -0.089 53.726 26.743 1.00 4.60 308 HIS A C 1
ATOM 2330 O O . HIS A 1 308 ? -0.190 54.569 27.602 1.00 4.47 308 HIS A O 1
ATOM 2337 N N . PRO A 1 309 ? 0.360 54.017 25.525 1.00 5.15 309 PRO A N 1
ATOM 2338 C CA . PRO A 1 309 ? 0.888 55.356 25.292 1.00 5.57 309 PRO A CA 1
ATOM 2339 C C . PRO A 1 309 ? -0.130 56.509 25.279 1.00 6.27 309 PRO A C 1
ATOM 2340 O O . PRO A 1 309 ? 0.292 57.650 25.261 1.00 6.65 309 PRO A O 1
ATOM 2344 N N . LYS A 1 310 ? -1.428 56.248 25.202 1.00 7.18 310 LYS A N 1
ATOM 2345 C CA . LYS A 1 310 ? -2.422 57.337 25.302 1.00 7.95 310 LYS A CA 1
ATOM 2346 C C . LYS A 1 310 ? -3.002 57.513 26.698 1.00 7.84 310 LYS A C 1
ATOM 2347 O O . LYS A 1 310 ? -3.157 58.617 27.175 1.00 8.06 310 LYS A O 1
ATOM 2353 N N . SER A 1 311 ? -3.358 56.436 27.365 1.00 7.81 311 SER A N 1
ATOM 2354 C CA . SER A 1 311 ? -3.893 56.561 28.718 1.00 7.78 311 SER A CA 1
ATOM 2355 C C . SER A 1 311 ? -2.780 56.736 29.742 1.00 7.82 311 SER A C 1
ATOM 2356 O O . SER A 1 311 ? -3.036 57.132 30.889 1.00 8.00 311 SER A O 1
ATOM 2359 N N . LEU A 1 312 ? -1.559 56.341 29.366 1.00 7.53 312 LEU A N 1
ATOM 2360 C CA . LEU A 1 312 ? -0.403 56.424 30.250 1.00 7.21 312 LEU A CA 1
ATOM 2361 C C . LEU A 1 312 ? -0.525 55.465 31.432 1.00 7.07 312 LEU A C 1
ATOM 2362 O O . LEU A 1 312 ? 0.223 55.536 32.374 1.00 7.01 312 LEU A O 1
ATOM 2367 N N . VAL A 1 313 ? -1.474 54.554 31.375 1.00 7.28 313 VAL A N 1
ATOM 2368 C CA . VAL A 1 313 ? -1.635 53.587 32.452 1.00 7.39 313 VAL A CA 1
ATOM 2369 C C . VAL A 1 313 ? -0.613 52.446 32.315 1.00 7.30 313 VAL A C 1
ATOM 2370 O O . VAL A 1 313 ? -0.532 51.806 31.256 1.00 7.02 313 VAL A O 1
ATOM 2374 N N . PRO A 1 314 ? 0.153 52.188 33.385 1.00 7.36 314 PRO A N 1
ATOM 2375 C CA . PRO A 1 314 ? 1.107 51.093 33.357 1.00 7.46 314 PRO A CA 1
ATOM 2376 C C . PRO A 1 314 ? 0.419 49.847 33.870 1.00 7.59 314 PRO A C 1
ATOM 2377 O O . PRO A 1 314 ? -0.449 49.964 34.692 1.00 7.69 314 PRO A O 1
ATOM 2381 N N . LYS A 1 315 ? 0.749 48.685 33.325 1.00 7.73 315 LYS A N 1
ATOM 2382 C CA . LYS A 1 315 ? 0.216 47.415 33.779 1.00 7.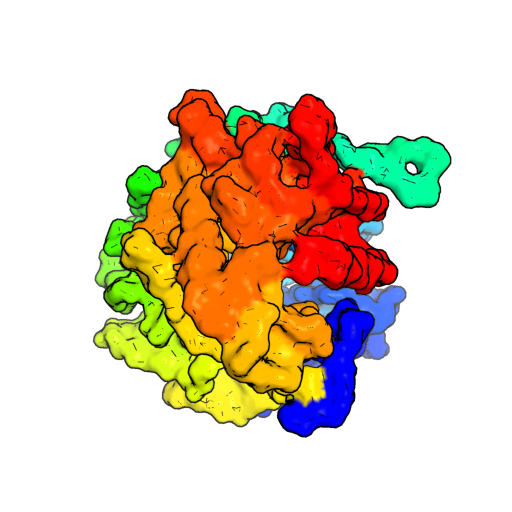94 315 LYS A CA 1
ATOM 2383 C C . LYS A 1 315 ? 1.406 46.488 34.043 1.00 7.06 315 LYS A C 1
ATOM 2384 O O . LYS A 1 315 ? 2.283 46.350 33.214 1.00 6.70 315 LYS A O 1
ATOM 2390 N N . LEU A 1 316 ? 1.453 45.877 35.215 1.00 6.34 316 LEU A N 1
ATOM 2391 C CA . LEU A 1 316 ? 2.521 44.958 35.526 1.00 5.84 316 LEU A CA 1
ATOM 2392 C C . LEU A 1 316 ? 2.313 43.728 34.683 1.00 5.47 316 LEU A C 1
ATOM 2393 O O . LEU A 1 316 ? 1.211 43.231 34.622 1.00 5.50 316 LEU A O 1
ATOM 2398 N N . ILE A 1 317 ? 3.361 43.258 34.024 1.00 5.26 317 ILE A N 1
ATOM 2399 C CA . ILE A 1 317 ? 3.291 42.119 33.107 1.00 5.15 317 ILE A CA 1
ATOM 2400 C C . ILE A 1 317 ? 4.250 41.029 33.486 1.00 4.91 317 ILE A C 1
ATOM 2401 O O . ILE A 1 317 ? 3.981 39.879 33.199 1.00 5.00 317 ILE A O 1
ATOM 2406 N N . LEU A 1 318 ? 5.376 41.353 34.108 1.00 4.62 318 LEU A N 1
ATOM 2407 C CA . LEU A 1 318 ? 6.318 40.305 34.476 1.00 4.44 318 LEU A CA 1
ATOM 2408 C C . LEU A 1 318 ? 7.005 40.715 35.727 1.00 4.27 318 LEU A C 1
ATOM 2409 O O . LEU A 1 318 ? 7.384 41.877 35.849 1.00 4.24 318 LEU A O 1
ATOM 2414 N N . GLN A 1 319 ? 7.154 39.778 36.662 1.00 4.05 319 GLN A N 1
ATOM 2415 C CA . GLN A 1 319 ? 7.911 40.029 37.870 1.00 3.91 319 GLN A CA 1
ATOM 2416 C C . GLN A 1 319 ? 8.877 38.882 38.160 1.00 3.83 319 GLN A C 1
ATOM 2417 O O . GLN A 1 319 ? 8.479 37.723 38.226 1.00 3.64 319 GLN A O 1
ATOM 2423 N N . ASP A 1 320 ? 10.137 39.223 38.390 1.00 3.75 320 ASP A N 1
ATOM 2424 C CA . ASP A 1 320 ? 11.139 38.216 38.672 1.00 3.84 320 ASP A CA 1
ATOM 2425 C C . ASP A 1 320 ? 11.851 38.660 39.906 1.00 3.94 320 ASP A C 1
ATOM 2426 O O . ASP A 1 320 ? 12.526 39.665 39.889 1.00 3.82 320 ASP A O 1
ATOM 2431 N N . MET A 1 321 ? 11.651 37.925 40.995 1.00 4.25 321 MET A N 1
ATOM 2432 C CA . MET A 1 321 ? 12.305 38.210 42.278 1.00 4.41 321 MET A CA 1
ATOM 2433 C C . MET A 1 321 ? 13.334 37.145 42.568 1.00 3.96 321 MET A C 1
ATOM 2434 O O . MET A 1 321 ? 13.110 36.001 42.296 1.00 3.98 321 MET A O 1
ATOM 2439 N N . ASN A 1 322 ? 14.470 37.534 43.102 1.00 3.53 322 ASN A N 1
ATOM 2440 C CA . ASN A 1 322 ? 15.522 36.606 43.416 1.00 3.22 322 ASN A CA 1
ATOM 2441 C C . ASN A 1 322 ? 15.931 36.794 44.885 1.00 3.12 322 ASN A C 1
ATOM 2442 O O . ASN A 1 322 ? 15.856 37.904 45.415 1.00 2.95 322 ASN A O 1
ATOM 2447 N N . LYS A 1 323 ? 16.376 35.717 45.535 1.00 3.08 323 LYS A N 1
ATOM 2448 C CA . LYS A 1 323 ? 16.960 35.847 46.909 1.00 3.01 323 LYS A CA 1
ATOM 2449 C C . LYS A 1 323 ? 18.126 36.789 46.982 1.00 2.59 323 LYS A C 1
ATOM 2450 O O . LYS A 1 323 ? 18.255 37.506 47.935 1.00 2.54 323 LYS A O 1
ATOM 2456 N N . ARG A 1 324 ? 19.000 36.769 45.990 1.00 2.24 324 ARG A N 1
ATOM 2457 C CA . ARG A 1 324 ? 20.166 37.646 46.013 1.00 2.00 324 ARG A CA 1
ATOM 2458 C C . ARG A 1 324 ? 20.047 38.783 45.002 1.00 2.00 324 ARG A C 1
ATOM 2459 O O . ARG A 1 324 ? 19.990 39.935 45.399 1.00 2.00 324 ARG A O 1
ATOM 2467 N N . TYR A 1 325 ? 20.016 38.487 43.703 1.00 2.00 325 TYR A N 1
ATOM 2468 C CA . TYR A 1 325 ? 19.792 39.540 42.701 1.00 2.00 325 TYR A CA 1
ATOM 2469 C C . TYR A 1 325 ? 19.335 38.972 41.376 1.00 2.00 325 TYR A C 1
ATOM 2470 O O . TYR A 1 325 ? 19.645 37.806 41.056 1.00 2.00 325 TYR A O 1
ATOM 2479 N N . VAL A 1 326 ? 18.615 39.803 40.623 1.00 2.00 326 VAL A N 1
ATOM 2480 C CA . VAL A 1 326 ? 18.303 39.533 39.233 1.00 2.00 326 VAL A CA 1
ATOM 2481 C C . VAL A 1 326 ? 19.408 40.097 38.332 1.00 2.00 326 VAL A C 1
ATOM 2482 O O . VAL A 1 326 ? 19.882 41.219 38.516 1.00 2.00 326 VAL A O 1
ATOM 2486 N N . ASP A 1 327 ? 19.839 39.300 37.363 1.00 2.00 327 ASP A N 1
ATOM 2487 C CA . ASP A 1 327 ? 20.957 39.706 36.549 1.00 2.00 327 ASP A CA 1
ATOM 2488 C C . ASP A 1 327 ? 20.379 40.556 35.413 1.00 2.00 327 ASP A C 1
ATOM 2489 O O . ASP A 1 327 ? 19.586 40.084 34.567 1.00 2.00 327 ASP A O 1
ATOM 2494 N N . SER A 1 328 ? 20.762 41.829 35.418 1.00 2.00 328 SER A N 1
ATOM 2495 C CA . SER A 1 328 ? 20.230 42.765 34.447 1.00 2.00 328 SER A CA 1
ATOM 2496 C C . SER A 1 328 ? 20.557 42.425 32.962 1.00 2.00 328 SER A C 1
ATOM 2497 O O . SER A 1 328 ? 19.864 42.872 32.073 1.00 2.00 328 SER A O 1
ATOM 2500 N N . ASP A 1 329 ? 21.604 41.660 32.695 1.00 2.00 329 ASP A N 1
ATOM 2501 C CA . ASP A 1 329 ? 21.863 41.224 31.332 1.00 2.00 329 ASP A CA 1
ATOM 2502 C C . ASP A 1 329 ? 20.661 40.457 30.766 1.00 2.00 329 ASP A C 1
ATOM 2503 O O . ASP A 1 329 ? 20.405 40.498 29.575 1.00 2.00 329 ASP A O 1
ATOM 2508 N N . TRP A 1 330 ? 19.920 39.753 31.609 1.00 2.00 330 TRP A N 1
ATOM 2509 C CA . TRP A 1 330 ? 18.753 39.036 31.131 1.00 2.00 330 TRP A CA 1
ATOM 2510 C C . TRP A 1 330 ? 17.563 40.006 30.920 1.00 2.00 330 TRP A C 1
ATOM 2511 O O . TRP A 1 330 ? 16.631 39.697 30.183 1.00 2.00 330 TRP A O 1
ATOM 2522 N N . ILE A 1 331 ? 17.598 41.157 31.593 1.00 2.00 331 ILE A N 1
ATOM 2523 C CA . ILE A 1 331 ? 16.601 42.203 31.398 1.00 2.00 331 ILE A CA 1
ATOM 2524 C C . ILE A 1 331 ? 16.883 42.790 30.021 1.00 2.00 331 ILE A C 1
ATOM 2525 O O . ILE A 1 331 ? 15.982 43.018 29.216 1.00 2.00 331 ILE A O 1
ATOM 2530 N N . GLN A 1 332 ? 18.148 43.033 29.733 1.00 2.00 332 GLN A N 1
ATOM 2531 C CA . GLN A 1 332 ? 18.477 43.665 28.439 1.00 2.00 332 GLN A CA 1
ATOM 2532 C C . GLN A 1 332 ? 18.228 42.751 27.292 1.00 2.00 332 GLN A C 1
ATOM 2533 O O . GLN A 1 332 ? 17.952 43.216 26.178 1.00 2.00 332 GLN A O 1
ATOM 2539 N N . ALA A 1 333 ? 18.305 41.458 27.559 1.00 2.00 333 ALA A N 1
ATOM 2540 C CA . ALA A 1 333 ? 18.270 40.446 26.505 1.00 2.00 333 ALA A CA 1
ATOM 2541 C C . ALA A 1 333 ? 16.853 39.797 26.386 1.00 2.00 333 ALA A C 1
ATOM 2542 O O . ALA A 1 333 ? 16.660 38.885 25.582 1.00 2.00 333 ALA A O 1
ATOM 2544 N N . LEU A 1 334 ? 15.881 40.244 27.196 1.00 2.00 334 LEU A N 1
ATOM 2545 C CA . LEU A 1 334 ? 14.489 39.761 27.077 1.00 2.00 334 LEU A CA 1
ATOM 2546 C C . LEU A 1 334 ? 13.960 39.971 25.632 1.00 2.01 334 LEU A C 1
ATOM 2547 O O . LEU A 1 334 ? 14.127 41.035 25.076 1.00 2.00 334 LEU A O 1
ATOM 2552 N N . LYS A 1 335 ? 13.373 38.947 25.013 1.00 2.32 335 LYS A N 1
ATOM 2553 C CA . LYS A 1 335 ? 13.030 39.036 23.576 1.00 2.61 335 LYS A CA 1
ATOM 2554 C C . LYS A 1 335 ? 11.554 39.002 23.378 1.00 3.05 335 LYS A C 1
ATOM 2555 O O . LYS A 1 335 ? 10.919 38.039 23.772 1.00 3.13 335 LYS A O 1
ATOM 2561 N N . PHE A 1 336 ? 11.008 40.039 22.747 1.00 3.65 336 PHE A N 1
ATOM 2562 C CA . PHE A 1 336 ? 9.596 40.077 22.404 1.00 4.23 336 PHE A CA 1
ATOM 2563 C C . PHE A 1 336 ? 9.239 39.199 21.212 1.00 5.07 336 PHE A C 1
ATOM 2564 O O . PHE A 1 336 ? 10.036 39.006 20.322 1.00 5.08 336 PHE A O 1
ATOM 2572 N N . THR A 1 337 ? 8.028 38.666 21.211 1.00 6.32 337 THR A N 1
ATOM 2573 C CA . THR A 1 337 ? 7.559 37.840 20.126 1.00 7.72 337 THR A CA 1
ATOM 2574 C C . THR A 1 337 ? 6.559 38.591 19.229 1.00 9.23 337 THR A C 1
ATOM 2575 O O . THR A 1 337 ? 5.699 39.299 19.754 1.00 9.45 337 THR A O 1
ATOM 2579 N N . ALA A 1 338 ? 6.699 38.434 17.895 1.00 10.89 338 ALA A N 1
ATOM 2580 C CA . ALA A 1 338 ? 5.715 38.902 16.895 1.00 12.49 338 ALA A CA 1
ATOM 2581 C C . ALA A 1 338 ? 4.392 38.320 17.338 1.00 14.03 338 ALA A C 1
ATOM 2582 O O . ALA A 1 338 ? 4.261 37.112 17.349 1.00 15.62 338 ALA A O 1
ATOM 2584 N N . GLY A 1 339 ? 3.442 39.162 17.751 1.00 15.12 339 GLY A N 1
ATOM 2585 C CA . GLY A 1 339 ? 2.327 38.741 18.630 1.00 15.99 339 GLY A CA 1
ATOM 2586 C C . GLY A 1 339 ? 2.836 38.915 20.050 1.00 17.14 339 GLY A C 1
ATOM 2587 O O . GLY A 1 339 ? 3.489 38.013 20.591 1.00 20.12 339 GLY A O 1
ATOM 2588 N N . GLY A 1 340 ? 2.519 40.060 20.670 1.00 16.81 340 GLY A N 1
ATOM 2589 C CA . GLY A 1 340 ? 3.350 40.699 21.739 1.00 14.79 340 GLY A CA 1
ATOM 2590 C C . GLY A 1 340 ? 3.719 40.066 23.093 1.00 13.17 340 GLY A C 1
ATOM 2591 O O . GLY A 1 340 ? 3.977 40.825 24.077 1.00 13.93 340 GLY A O 1
ATOM 2592 N N . GLY A 1 341 ? 3.754 38.727 23.177 1.00 10.40 341 GLY A N 1
ATOM 2593 C CA . GLY A 1 341 ? 4.378 38.026 24.324 1.00 8.37 341 GLY A CA 1
ATOM 2594 C C . GLY A 1 341 ? 5.907 38.111 24.230 1.00 6.91 341 GLY A C 1
ATOM 2595 O O . GLY A 1 341 ? 6.438 38.957 23.507 1.00 6.91 341 GLY A O 1
ATOM 2596 N N . PHE A 1 342 ? 6.637 37.248 24.930 1.00 5.34 342 PHE A N 1
ATOM 2597 C CA . PHE A 1 342 ? 8.104 37.402 25.003 1.00 4.50 342 PHE A CA 1
ATOM 2598 C C . PHE A 1 342 ? 8.795 36.208 25.642 1.00 3.82 342 PHE A C 1
ATOM 2599 O O . PHE A 1 342 ? 8.162 35.415 26.347 1.00 3.74 342 PHE A O 1
ATOM 2607 N N . ALA A 1 343 ? 10.096 36.122 25.418 1.00 3.13 343 ALA A N 1
ATOM 2608 C CA . ALA A 1 343 ? 10.893 35.020 25.935 1.00 2.74 343 ALA A CA 1
ATOM 2609 C C . ALA A 1 343 ? 11.838 35.635 26.935 1.00 2.37 343 ALA A C 1
ATOM 2610 O O . ALA A 1 343 ? 12.453 36.633 26.637 1.00 2.30 343 ALA A O 1
ATOM 2612 N N . TYR A 1 344 ? 11.932 35.068 28.132 1.00 2.06 344 TYR A N 1
ATOM 2613 C CA . TYR A 1 344 ? 12.755 35.661 29.201 1.00 2.00 344 TYR A CA 1
ATOM 2614 C C . TYR A 1 344 ? 13.515 34.554 29.916 1.00 2.00 344 TYR A C 1
ATOM 2615 O O . TYR A 1 344 ? 13.010 33.466 30.135 1.00 2.00 344 TYR A O 1
ATOM 2624 N N . VAL A 1 345 ? 14.757 34.832 30.238 1.00 2.00 345 VAL A N 1
ATOM 2625 C CA . VAL A 1 345 ? 15.638 33.897 30.931 1.00 2.00 345 VAL A CA 1
ATOM 2626 C C . VAL A 1 345 ? 15.660 34.326 32.373 1.00 2.00 345 VAL A C 1
ATOM 2627 O O . VAL A 1 345 ? 15.994 35.476 32.672 1.00 2.00 345 VAL A O 1
ATOM 2631 N N . SER A 1 346 ? 15.324 33.406 33.261 1.00 2.00 346 SER A N 1
ATOM 2632 C CA . SER A 1 346 ? 15.258 33.664 34.705 1.00 2.00 346 SER A CA 1
ATOM 2633 C C . SER A 1 346 ? 16.133 32.630 35.402 1.00 2.16 346 SER A C 1
ATOM 2634 O O . SER A 1 346 ? 16.215 31.483 34.941 1.00 2.20 346 SER A O 1
ATOM 2637 N N . GLU A 1 347 ? 16.761 33.008 36.512 1.00 2.42 347 GLU A N 1
ATOM 2638 C CA . GLU A 1 347 ? 17.551 32.037 37.328 1.00 2.69 347 GLU A CA 1
ATOM 2639 C C . GLU A 1 347 ? 16.768 31.441 38.495 1.00 3.10 347 GLU A C 1
ATOM 2640 O O . GLU A 1 347 ? 17.351 30.849 39.416 1.00 3.16 347 GLU A O 1
ATOM 2646 N N . LYS A 1 348 ? 15.460 31.666 38.470 1.00 3.65 348 LYS A N 1
ATOM 2647 C CA . LYS A 1 348 ? 14.537 31.214 39.481 1.00 4.20 348 LYS A CA 1
ATOM 2648 C C . LYS A 1 348 ? 14.909 29.860 40.128 1.00 3.61 348 LYS A C 1
ATOM 2649 O O . LYS A 1 348 ? 14.990 29.735 41.344 1.00 3.57 348 LYS A O 1
ATOM 2655 N N . ASP A 1 349 ? 15.118 28.851 39.295 1.00 2.96 349 ASP A N 1
ATOM 2656 C CA . ASP A 1 349 ? 15.204 27.487 39.775 1.00 2.55 349 ASP A CA 1
ATOM 2657 C C . ASP A 1 349 ? 16.622 27.038 39.968 1.00 2.20 349 ASP A C 1
ATOM 2658 O O . ASP A 1 349 ? 16.860 25.892 40.192 1.00 2.09 349 ASP A O 1
ATOM 2663 N N . GLY A 1 350 ? 17.570 27.959 39.890 1.00 2.00 350 GLY A N 1
ATOM 2664 C CA . GLY A 1 350 ? 18.960 27.649 40.264 1.00 2.00 350 GLY A CA 1
ATOM 2665 C C . GLY A 1 350 ? 19.909 27.620 39.091 1.00 2.00 350 GLY A C 1
ATOM 2666 O O . GLY A 1 350 ? 21.126 27.509 39.273 1.00 2.00 350 GLY A O 1
ATOM 2667 N N . PHE A 1 351 ? 19.327 27.726 37.892 1.00 2.00 351 PHE A N 1
ATOM 2668 C CA . PHE A 1 351 ? 20.058 27.794 36.636 1.00 2.00 351 PHE A CA 1
ATOM 2669 C C . PHE A 1 351 ? 19.338 28.717 35.698 1.00 2.00 351 PHE A C 1
ATOM 2670 O O . PHE A 1 351 ? 18.143 28.979 35.879 1.00 2.00 351 PHE A O 1
ATOM 2678 N N . ALA A 1 352 ? 20.048 29.233 34.700 1.00 2.00 352 ALA A N 1
ATOM 2679 C CA . ALA A 1 352 ? 19.484 30.201 33.762 1.00 2.00 352 ALA A CA 1
ATOM 2680 C C . ALA A 1 352 ? 18.680 29.475 32.671 1.00 2.00 352 ALA A C 1
ATOM 2681 O O . ALA A 1 352 ? 19.248 28.693 31.921 1.00 2.00 352 ALA A O 1
ATOM 2683 N N . HIS A 1 353 ? 17.380 29.726 32.590 1.00 2.00 353 HIS A N 1
ATOM 2684 C CA . HIS A 1 353 ? 16.522 28.943 31.702 1.00 2.00 353 HIS A CA 1
ATOM 2685 C C . HIS A 1 353 ? 15.483 29.814 31.067 1.00 2.00 353 HIS A C 1
ATOM 2686 O O . HIS A 1 353 ? 15.159 30.876 31.602 1.00 2.00 353 HIS A O 1
ATOM 2693 N N . ILE A 1 354 ? 14.969 29.369 29.927 1.00 2.00 354 ILE A N 1
ATOM 2694 C CA . ILE A 1 354 ? 14.057 30.177 29.149 1.00 2.00 354 ILE A CA 1
ATOM 2695 C C . ILE A 1 354 ? 12.606 29.879 29.463 1.00 2.00 354 ILE A C 1
ATOM 2696 O O . ILE A 1 354 ? 12.193 28.733 29.522 1.00 2.00 354 ILE A O 1
ATOM 2701 N N . TYR A 1 355 ? 11.862 30.959 29.676 1.00 2.00 355 TYR A N 1
ATOM 2702 C CA . TYR A 1 355 ? 10.440 30.942 29.926 1.00 2.00 355 TYR A CA 1
ATOM 2703 C C . TYR A 1 355 ? 9.695 31.783 28.871 1.00 2.23 355 TYR A C 1
ATOM 2704 O O . TYR A 1 355 ? 10.153 32.876 28.466 1.00 2.18 355 TYR A O 1
ATOM 2713 N N . LEU A 1 356 ? 8.543 31.265 28.439 1.00 2.77 356 LEU A N 1
ATOM 2714 C CA . LEU A 1 356 ? 7.796 31.883 27.341 1.00 3.32 356 LEU A CA 1
ATOM 2715 C C . LEU A 1 356 ? 6.466 32.427 27.853 1.00 3.78 356 LEU A C 1
ATOM 2716 O O . LEU A 1 356 ? 5.720 31.728 28.534 1.00 3.84 356 LEU A O 1
ATOM 2721 N N . TYR A 1 357 ? 6.166 33.673 27.510 1.00 4.35 357 TYR A N 1
ATOM 2722 C CA . TYR A 1 357 ? 4.992 34.361 28.051 1.00 4.89 357 TYR A CA 1
ATOM 2723 C C . TYR A 1 357 ? 4.135 34.935 26.935 1.00 5.40 357 TYR A C 1
ATOM 2724 O O . TYR A 1 357 ? 4.662 35.278 25.885 1.00 5.83 357 TYR A O 1
ATOM 2733 N N . ASP A 1 358 ? 2.826 35.056 27.163 1.00 6.03 358 ASP A N 1
ATOM 2734 C CA . ASP A 1 358 ? 1.949 35.833 26.265 1.00 6.48 358 ASP A CA 1
ATOM 2735 C C . ASP A 1 358 ? 1.945 37.322 26.649 1.00 7.10 358 ASP A C 1
ATOM 2736 O O . ASP A 1 358 ? 2.636 37.747 27.594 1.00 6.83 358 ASP A O 1
ATOM 2741 N N . ASN A 1 359 ? 1.168 38.110 25.907 1.00 7.89 359 ASN A N 1
ATOM 2742 C CA . ASN A 1 359 ? 1.163 39.567 26.107 1.00 8.83 359 ASN A CA 1
ATOM 2743 C C . ASN A 1 359 ? 0.369 39.995 27.330 1.00 9.51 359 ASN A C 1
ATOM 2744 O O . ASN A 1 359 ? 0.318 41.167 27.648 1.00 10.01 359 ASN A O 1
ATOM 2749 N N . LYS A 1 360 ? -0.240 39.042 28.015 1.00 10.72 360 LYS A N 1
ATOM 2750 C CA . LYS A 1 360 ? -0.912 39.309 29.275 1.00 11.55 360 LYS A CA 1
ATOM 2751 C C . LYS A 1 360 ? 0.006 38.919 30.430 1.00 10.88 360 LYS A C 1
ATOM 2752 O O . LYS A 1 360 ? -0.370 39.020 31.596 1.00 10.85 360 LYS A O 1
ATOM 2758 N N . GLY A 1 361 ? 1.211 38.459 30.124 1.00 10.11 361 GLY A N 1
ATOM 2759 C CA . GLY A 1 361 ? 2.131 38.076 31.181 1.00 9.52 361 GLY A CA 1
ATOM 2760 C C . GLY A 1 361 ? 1.965 36.643 31.640 1.00 9.25 361 GLY A C 1
ATOM 2761 O O . GLY A 1 361 ? 2.605 36.235 32.613 1.00 8.73 361 GLY A O 1
ATOM 2762 N N . VAL A 1 362 ? 1.138 35.866 30.932 1.00 9.20 362 VAL A N 1
ATOM 2763 C CA . VAL A 1 362 ? 0.871 34.469 31.303 1.00 9.35 362 VAL A CA 1
ATOM 2764 C C . VAL A 1 362 ? 2.040 33.601 30.837 1.00 9.87 362 VAL A C 1
ATOM 2765 O O . VAL A 1 362 ? 2.341 33.566 29.638 1.00 10.79 362 VAL A O 1
ATOM 2769 N N . MET A 1 363 ? 2.708 32.916 31.765 1.00 9.96 363 MET A N 1
ATOM 2770 C CA . MET A 1 363 ? 3.839 32.067 31.421 1.00 10.42 363 MET A CA 1
ATOM 2771 C C . MET A 1 363 ? 3.294 30.713 30.965 1.00 11.02 363 MET A C 1
ATOM 2772 O O . MET A 1 363 ? 2.942 29.884 31.783 1.00 11.32 363 MET A O 1
ATOM 2777 N N . HIS A 1 364 ? 3.251 30.467 29.668 1.00 11.91 364 HIS A N 1
ATOM 2778 C CA . HIS A 1 364 ? 2.576 29.262 29.163 1.00 12.76 364 HIS A CA 1
ATOM 2779 C C . HIS A 1 364 ? 3.486 28.063 28.809 1.00 11.97 364 HIS A C 1
ATOM 2780 O O . HIS A 1 364 ? 3.035 26.908 28.782 1.00 11.80 364 HIS A O 1
ATOM 2787 N N . ARG A 1 365 ? 4.762 28.298 28.582 1.00 10.93 365 ARG A N 1
ATOM 2788 C CA . ARG A 1 365 ? 5.643 27.179 28.289 1.00 10.46 365 ARG A CA 1
ATOM 2789 C C . ARG A 1 365 ? 7.056 27.494 28.804 1.00 9.12 365 ARG A C 1
ATOM 2790 O O . ARG A 1 365 ? 7.696 28.482 28.397 1.00 8.78 365 ARG A O 1
ATOM 2798 N N . ARG A 1 366 ? 7.510 26.691 29.761 1.00 7.43 366 ARG A N 1
ATOM 2799 C CA . ARG A 1 366 ? 8.917 26.687 30.131 1.00 6.38 366 ARG A CA 1
ATOM 2800 C C . ARG A 1 366 ? 9.683 25.984 29.010 1.00 5.20 366 ARG A C 1
ATOM 2801 O O . ARG A 1 366 ? 9.308 24.906 28.614 1.00 4.95 366 ARG A O 1
ATOM 2809 N N . ILE A 1 367 ? 10.762 26.589 28.528 1.00 4.18 367 ILE A N 1
ATOM 2810 C CA . ILE A 1 367 ? 11.464 26.081 27.334 1.00 3.52 367 ILE A CA 1
ATOM 2811 C C . ILE A 1 367 ? 12.644 25.176 27.629 1.00 3.06 367 ILE A C 1
ATOM 2812 O O . ILE A 1 367 ? 12.773 24.096 27.044 1.00 3.03 367 ILE A O 1
ATOM 2817 N N . THR A 1 368 ? 13.519 25.612 28.511 1.00 2.62 368 THR A N 1
ATOM 2818 C CA . THR A 1 368 ? 14.681 24.810 28.877 1.00 2.36 368 THR A CA 1
ATOM 2819 C C . THR A 1 368 ? 14.712 24.412 30.354 1.00 2.23 368 THR A C 1
ATOM 2820 O O . THR A 1 368 ? 14.129 25.070 31.195 1.00 2.22 368 THR A O 1
ATOM 2824 N N . SER A 1 369 ? 15.424 23.313 30.622 1.00 2.10 369 SER A N 1
ATOM 2825 C CA . SER A 1 369 ? 15.521 22.640 31.938 1.00 2.00 369 SER A CA 1
ATOM 2826 C C . SER A 1 369 ? 16.834 21.941 32.082 1.00 2.00 369 SER A C 1
ATOM 2827 O O . SER A 1 369 ? 17.366 21.478 31.105 1.00 2.00 369 SER A O 1
ATOM 2830 N N . GLY A 1 370 ? 17.307 21.786 33.306 1.00 2.00 370 GLY A N 1
ATOM 2831 C CA . GLY A 1 370 ? 18.443 20.900 33.567 1.00 2.00 370 GLY A CA 1
ATOM 2832 C C . GLY A 1 370 ? 19.547 21.574 34.322 1.00 2.00 370 GLY A C 1
ATOM 2833 O O . GLY A 1 370 ? 19.463 22.804 34.631 1.00 2.00 370 GLY A O 1
ATOM 2834 N N . ASN A 1 371 ? 20.575 20.785 34.650 1.00 2.00 371 ASN A N 1
ATOM 2835 C CA . ASN A 1 371 ? 21.693 21.345 35.421 1.00 2.00 371 ASN A CA 1
ATOM 2836 C C . ASN A 1 371 ? 22.760 22.023 34.574 1.00 2.00 371 ASN A C 1
ATOM 2837 O O . ASN A 1 371 ? 23.925 21.637 34.608 1.00 2.00 371 ASN A O 1
ATOM 2842 N N . TRP A 1 372 ? 22.350 23.064 33.865 1.00 2.00 372 TRP A N 1
ATOM 2843 C CA . TRP A 1 372 ? 23.229 23.828 32.987 1.00 2.00 372 TRP A CA 1
ATOM 2844 C C . TRP A 1 372 ? 22.563 25.210 32.716 1.00 2.00 372 TRP A C 1
ATOM 2845 O O . TRP A 1 372 ? 21.339 25.388 32.922 1.00 2.00 372 TRP A O 1
ATOM 2856 N N . ASP A 1 373 ? 23.355 26.168 32.232 1.00 2.00 373 ASP A N 1
ATOM 2857 C CA . ASP A 1 373 ? 22.881 27.539 32.031 1.00 2.00 373 ASP A CA 1
ATOM 2858 C C . ASP A 1 373 ? 22.738 27.851 30.560 1.00 2.00 373 ASP A C 1
ATOM 2859 O O . ASP A 1 373 ? 23.641 27.522 29.750 1.00 2.00 373 ASP A O 1
ATOM 2864 N N . VAL A 1 374 ? 21.595 28.454 30.210 1.00 2.00 374 VAL A N 1
ATOM 2865 C CA . VAL A 1 374 ? 21.456 29.223 28.996 1.00 2.00 374 VAL A CA 1
ATOM 2866 C C . VAL A 1 374 ? 22.418 30.410 29.185 1.00 2.00 374 VAL A C 1
ATOM 2867 O O . VAL A 1 374 ? 22.549 30.949 30.299 1.00 2.00 374 VAL A O 1
ATOM 2871 N N . THR A 1 375 ? 23.072 30.806 28.093 1.00 2.00 375 THR A N 1
ATOM 2872 C CA . THR A 1 375 ? 24.089 31.856 28.092 1.00 2.00 375 THR A CA 1
ATOM 2873 C C . THR A 1 375 ? 23.726 33.029 27.178 1.00 2.00 375 THR A C 1
ATOM 2874 O O . THR A 1 375 ? 24.243 34.112 27.377 1.00 2.00 375 THR A O 1
ATOM 2878 N N . LYS A 1 376 ? 22.820 32.801 26.200 1.00 2.00 376 LYS A N 1
ATOM 2879 C CA . LYS A 1 376 ? 22.270 33.836 25.293 1.00 2.00 376 LYS A CA 1
ATOM 2880 C C . LYS A 1 376 ? 20.924 33.407 24.720 1.00 2.00 376 LYS A C 1
ATOM 2881 O O . LYS A 1 376 ? 20.702 32.250 24.424 1.00 2.00 376 LYS A O 1
ATOM 2887 N N . LEU A 1 377 ? 20.022 34.364 24.560 1.00 2.00 377 LEU A N 1
ATOM 2888 C CA . LEU A 1 377 ? 18.710 34.104 23.986 1.00 2.00 377 LEU A CA 1
ATOM 2889 C C . LEU A 1 377 ? 18.660 34.872 22.677 1.00 2.00 377 LEU A C 1
ATOM 2890 O O . LEU A 1 377 ? 18.836 36.059 22.686 1.00 2.00 377 LEU A O 1
ATOM 2895 N N . TYR A 1 378 ? 18.471 34.181 21.550 1.00 2.00 378 TYR A N 1
ATOM 2896 C CA . TYR A 1 378 ? 18.435 34.847 20.229 1.00 2.00 378 TYR A CA 1
ATOM 2897 C C . TYR A 1 378 ? 17.024 35.257 19.900 1.00 2.00 378 TYR A C 1
ATOM 2898 O O . TYR A 1 378 ? 16.798 36.399 19.606 1.00 2.00 378 TYR A O 1
ATOM 2907 N N . GLY A 1 379 ? 16.069 34.341 20.004 1.00 2.00 379 GLY A N 1
ATOM 2908 C CA . GLY A 1 379 ? 14.702 34.682 19.721 1.00 2.00 379 GLY A CA 1
ATOM 2909 C C . GLY A 1 379 ? 13.796 33.522 19.388 1.00 2.00 379 GLY A C 1
ATOM 2910 O O . GLY A 1 379 ? 14.154 32.362 19.537 1.00 2.00 379 GLY A O 1
ATOM 2911 N N . VAL A 1 380 ? 12.600 33.861 18.931 1.00 2.00 380 VAL A N 1
ATOM 2912 C CA . VAL A 1 380 ? 11.537 32.938 18.742 1.00 2.00 380 VAL A CA 1
ATOM 2913 C C . VAL A 1 380 ? 11.061 33.175 17.301 1.00 2.00 380 VAL A C 1
ATOM 2914 O O . VAL A 1 380 ? 10.642 34.262 16.979 1.00 2.00 380 VAL A O 1
ATOM 2918 N N . ASP A 1 381 ? 11.093 32.175 16.434 1.00 2.00 381 ASP A N 1
ATOM 2919 C CA . ASP A 1 381 ? 10.570 32.372 15.068 1.00 2.00 381 ASP A CA 1
ATOM 2920 C C . ASP A 1 381 ? 9.049 32.232 14.943 1.00 2.00 381 ASP A C 1
ATOM 2921 O O . ASP A 1 381 ? 8.359 31.978 15.902 1.00 2.00 381 ASP A O 1
ATOM 2926 N N . ALA A 1 382 ? 8.552 32.374 13.720 1.00 2.00 382 ALA A N 1
ATOM 2927 C CA . ALA A 1 382 ? 7.156 32.396 13.467 1.00 2.00 382 ALA A CA 1
ATOM 2928 C C . ALA A 1 382 ? 6.526 31.042 13.748 1.00 2.00 382 ALA A C 1
ATOM 2929 O O . ALA A 1 382 ? 5.341 31.001 14.021 1.00 2.00 382 ALA A O 1
ATOM 2931 N N . SER A 1 383 ? 7.288 29.952 13.749 1.00 2.00 383 SER A N 1
ATOM 2932 C CA . SER A 1 383 ? 6.736 28.673 14.205 1.00 2.00 383 SER A CA 1
ATOM 2933 C C . SER A 1 383 ? 6.788 28.415 15.723 1.00 2.00 383 SER A C 1
ATOM 2934 O O . SER A 1 383 ? 6.493 27.300 16.162 1.00 2.00 383 SER A O 1
ATOM 2937 N N . GLY A 1 384 ? 7.141 29.431 16.504 1.00 2.00 384 GLY A N 1
ATOM 2938 C CA . GLY A 1 384 ? 7.378 29.282 17.948 1.00 2.00 384 GLY A CA 1
ATOM 2939 C C . GLY A 1 384 ? 8.628 28.491 18.310 1.00 2.00 384 GLY A C 1
ATOM 2940 O O . GLY A 1 384 ? 8.800 28.112 19.463 1.00 2.00 384 GLY A O 1
ATOM 2941 N N . THR A 1 385 ? 9.516 28.236 17.352 1.00 2.00 385 THR A N 1
ATOM 2942 C CA . THR A 1 385 ? 10.798 27.625 17.690 1.00 2.00 385 THR A CA 1
ATOM 2943 C C . THR A 1 385 ? 11.678 28.654 18.391 1.00 2.00 385 THR A C 1
ATOM 2944 O O . THR A 1 385 ? 11.873 29.765 17.844 1.00 2.00 385 THR A O 1
ATOM 2948 N N . VAL A 1 386 ? 12.229 28.263 19.558 1.00 2.00 386 VAL A N 1
ATOM 2949 C CA . VAL A 1 386 ? 13.106 29.124 20.380 1.00 2.00 386 VAL A CA 1
ATOM 2950 C C . VAL A 1 386 ? 14.569 28.810 20.123 1.00 2.00 386 VAL A C 1
ATOM 2951 O O . VAL A 1 386 ? 14.997 27.650 20.210 1.00 2.00 386 VAL A O 1
ATOM 2955 N N . PHE A 1 387 ? 15.321 29.856 19.829 1.00 2.00 387 PHE A N 1
ATOM 2956 C CA . PHE A 1 387 ? 16.723 29.732 19.454 1.00 2.00 387 PHE A CA 1
ATOM 2957 C C . PHE A 1 387 ? 17.561 30.352 20.536 1.00 2.00 387 PHE A C 1
ATOM 2958 O O . PHE A 1 387 ? 17.326 31.511 20.927 1.00 2.00 387 PHE A O 1
ATOM 2966 N N . TYR A 1 388 ? 18.550 29.603 21.009 1.00 2.00 388 TYR A N 1
ATOM 2967 C CA . TYR A 1 388 ? 19.403 30.107 22.060 1.00 2.00 388 TYR A CA 1
ATOM 2968 C C . TYR A 1 388 ? 20.823 29.515 22.001 1.00 2.00 388 TYR A C 1
ATOM 2969 O O . TYR A 1 388 ? 21.130 28.596 21.207 1.00 2.00 388 TYR A O 1
ATOM 2978 N N . GLN A 1 389 ? 21.657 30.069 22.883 1.00 2.00 389 GLN A N 1
ATOM 2979 C CA . GLN A 1 389 ? 22.978 29.555 23.211 1.00 2.00 389 GLN A CA 1
ATOM 2980 C C . GLN A 1 389 ? 23.007 29.086 24.670 1.00 2.00 389 GLN A C 1
ATOM 2981 O O . GLN A 1 389 ? 22.375 29.708 25.551 1.00 2.00 389 GLN A O 1
ATOM 2987 N N . SER A 1 390 ? 23.735 28.005 24.926 1.00 2.00 390 SER A N 1
ATOM 2988 C CA . SER A 1 390 ? 23.922 27.517 26.303 1.00 2.00 390 SER A CA 1
ATOM 2989 C C . SER A 1 390 ? 25.272 26.835 26.534 1.00 2.00 390 SER A C 1
ATOM 2990 O O . SER A 1 390 ? 26.019 26.566 25.611 1.00 2.00 390 SER A O 1
ATOM 2993 N N . ALA A 1 391 ? 25.545 26.525 27.795 1.00 2.00 391 ALA A N 1
ATOM 2994 C CA . ALA A 1 391 ? 26.717 25.736 28.166 1.00 2.00 391 ALA A CA 1
ATOM 2995 C C . ALA A 1 391 ? 26.296 24.315 28.540 1.00 2.00 391 ALA A C 1
ATOM 2996 O O . ALA A 1 391 ? 26.935 23.679 29.386 1.00 2.00 391 ALA A O 1
ATOM 2998 N N . GLU A 1 392 ? 25.260 23.787 27.887 1.00 2.00 392 GLU A N 1
ATOM 2999 C CA . GLU A 1 392 ? 24.784 22.445 28.213 1.00 2.00 392 GLU A CA 1
ATOM 3000 C C . GLU A 1 392 ? 25.875 21.380 28.022 1.00 2.00 392 GLU A C 1
ATOM 3001 O O . GLU A 1 392 ? 25.921 20.455 28.782 1.00 2.00 392 GLU A O 1
ATOM 3007 N N . GLU A 1 393 ? 26.748 21.526 27.017 1.00 2.00 393 GLU A N 1
ATOM 3008 C CA . GLU A 1 393 ? 27.833 20.584 26.786 1.00 2.00 393 GLU A CA 1
ATOM 3009 C C . GLU A 1 393 ? 28.859 20.597 27.939 1.00 2.00 393 GLU A C 1
ATOM 3010 O O . GLU A 1 393 ? 29.310 19.560 28.396 1.00 2.00 393 GLU A O 1
ATOM 3016 N N . SER A 1 394 ? 29.244 21.794 28.338 1.00 2.00 394 SER A N 1
ATOM 3017 C CA . SER A 1 394 ? 30.227 22.020 29.389 1.00 2.00 394 SER A CA 1
ATOM 3018 C C . SER A 1 394 ? 30.216 23.512 29.720 1.00 2.00 394 SER A C 1
ATOM 3019 O O . SER A 1 394 ? 29.919 24.308 28.867 1.00 2.00 394 SER A O 1
ATOM 3022 N N . PRO A 1 395 ? 30.523 23.887 30.972 1.00 2.00 395 PRO A N 1
ATOM 3023 C CA . PRO A 1 395 ? 30.698 25.311 31.306 1.00 2.00 395 PRO A CA 1
ATOM 3024 C C . PRO A 1 395 ? 31.726 26.033 30.414 1.00 2.00 395 PRO A C 1
ATOM 3025 O O . PRO A 1 395 ? 31.658 27.234 30.245 1.00 2.00 395 PRO A O 1
ATOM 3029 N N . ILE A 1 396 ? 32.619 25.249 29.820 1.00 2.00 396 ILE A N 1
ATOM 3030 C CA . ILE A 1 396 ? 33.749 25.706 29.065 1.00 2.00 396 ILE A CA 1
ATOM 3031 C C . ILE A 1 396 ? 33.362 26.010 27.627 1.00 2.00 396 ILE A C 1
ATOM 3032 O O . ILE A 1 396 ? 34.080 26.707 26.922 1.00 2.00 396 ILE A O 1
ATOM 3037 N N . ARG A 1 397 ? 32.193 25.522 27.207 1.00 2.00 397 ARG A N 1
ATOM 3038 C CA . ARG A 1 397 ? 31.803 25.578 25.789 1.00 2.00 397 ARG A CA 1
ATOM 3039 C C . ARG A 1 397 ? 30.493 26.306 25.571 1.00 2.00 397 ARG A C 1
ATOM 3040 O O . ARG A 1 397 ? 29.756 26.520 26.522 1.00 2.00 397 ARG A O 1
ATOM 3048 N N . ARG A 1 398 ? 30.207 26.626 24.301 1.00 2.00 398 ARG A N 1
ATOM 3049 C CA . ARG A 1 398 ? 28.999 27.310 23.909 1.00 2.00 398 ARG A CA 1
ATOM 3050 C C . ARG A 1 398 ? 28.512 26.727 22.599 1.00 2.00 398 ARG A C 1
ATOM 3051 O O . ARG A 1 398 ? 29.299 26.569 21.649 1.00 2.00 398 ARG A O 1
ATOM 3059 N N . ALA A 1 399 ? 27.227 26.371 22.567 1.00 2.00 399 ALA A N 1
ATOM 3060 C CA . ALA A 1 399 ? 26.623 25.831 21.386 1.00 2.00 399 ALA A CA 1
ATOM 3061 C C . ALA A 1 399 ? 25.259 26.489 21.209 1.00 2.00 399 ALA A C 1
ATOM 3062 O O . ALA A 1 399 ? 24.681 27.010 22.151 1.00 2.00 399 ALA A O 1
ATOM 3064 N N . VAL A 1 400 ? 24.778 26.491 19.982 1.00 2.00 400 VAL A N 1
ATOM 3065 C CA . VAL A 1 400 ? 23.518 27.097 19.620 1.00 2.00 400 VAL A CA 1
ATOM 3066 C C . VAL A 1 400 ? 22.514 25.982 19.470 1.00 2.00 400 VAL A C 1
ATOM 3067 O O . VAL A 1 400 ? 22.778 24.976 18.822 1.00 2.00 400 VAL A O 1
ATOM 3071 N N . TYR A 1 401 ? 21.345 26.192 20.042 1.00 2.00 401 TYR A N 1
ATOM 3072 C CA . TYR A 1 401 ? 20.289 25.210 20.027 1.00 2.00 401 TYR A CA 1
ATOM 3073 C C . TYR A 1 401 ? 18.981 25.793 19.521 1.00 2.00 401 TYR A C 1
ATOM 3074 O O . TYR A 1 401 ? 18.739 27.004 19.547 1.00 2.00 401 TYR A O 1
ATOM 3083 N N . ALA A 1 402 ? 18.135 24.868 19.077 1.00 2.00 402 ALA A N 1
ATOM 3084 C CA . ALA A 1 402 ? 16.761 25.141 18.708 1.00 2.00 402 ALA A CA 1
ATOM 3085 C C . ALA A 1 402 ? 15.824 24.220 19.503 1.00 2.00 402 ALA A C 1
ATOM 3086 O O . ALA A 1 402 ? 16.057 23.034 19.616 1.00 2.00 402 ALA A O 1
ATOM 3088 N N . ILE A 1 403 ? 14.782 24.769 20.102 1.00 2.00 403 ILE A N 1
ATOM 3089 C CA . ILE A 1 403 ? 13.743 23.937 20.725 1.00 2.00 403 ILE A CA 1
ATOM 3090 C C . ILE A 1 403 ? 12.420 24.360 20.095 1.00 2.00 403 ILE A C 1
ATOM 3091 O O . ILE A 1 403 ? 12.011 25.535 20.228 1.00 2.00 403 ILE A O 1
ATOM 3096 N N . ASP A 1 404 ? 11.804 23.417 19.360 1.00 2.00 404 ASP A N 1
ATOM 3097 C CA . ASP A 1 404 ? 10.548 23.674 18.637 1.00 2.00 404 ASP A CA 1
ATOM 3098 C C . ASP A 1 404 ? 9.351 23.543 19.588 1.00 2.00 404 ASP A C 1
ATOM 3099 O O . ASP A 1 404 ? 9.519 23.208 20.754 1.00 2.00 404 ASP A O 1
ATOM 3104 N N . ALA A 1 405 ? 8.161 23.848 19.073 1.00 2.00 405 ALA A N 1
ATOM 3105 C CA . ALA A 1 405 ? 6.957 24.007 19.881 1.00 2.00 405 ALA A CA 1
ATOM 3106 C C . ALA A 1 405 ? 6.438 22.685 20.379 1.00 2.00 405 ALA A C 1
ATOM 3107 O O . ALA A 1 405 ? 5.515 22.670 21.158 1.00 2.00 405 ALA A O 1
ATOM 3109 N N . LYS A 1 406 ? 6.999 21.580 19.905 1.00 2.00 406 LYS A N 1
ATOM 3110 C CA . LYS A 1 406 ? 6.713 20.250 20.480 1.00 2.00 406 LYS A CA 1
ATOM 3111 C C . LYS A 1 406 ? 7.756 19.820 21.492 1.00 2.00 406 LYS A C 1
ATOM 3112 O O . LYS A 1 406 ? 7.746 18.684 21.935 1.00 2.00 406 LYS A O 1
ATOM 3118 N N . GLY A 1 407 ? 8.644 20.742 21.868 1.00 2.00 407 GLY A N 1
ATOM 3119 C CA . GLY A 1 407 ? 9.667 20.484 22.872 1.00 2.00 407 GLY A CA 1
ATOM 3120 C C . GLY A 1 407 ? 10.891 19.773 22.339 1.00 2.00 407 GLY A C 1
ATOM 3121 O O . GLY A 1 407 ? 11.733 19.394 23.134 1.00 2.00 407 GLY A O 1
ATOM 3122 N N . ARG A 1 408 ? 11.026 19.594 21.007 1.00 2.02 408 ARG A N 1
ATOM 3123 C CA . ARG A 1 408 ? 12.218 18.911 20.472 1.00 2.06 408 ARG A CA 1
ATOM 3124 C C . ARG A 1 408 ? 13.415 19.857 20.399 1.00 2.00 408 ARG A C 1
ATOM 3125 O O . ARG A 1 408 ? 13.327 20.937 19.824 1.00 2.00 408 ARG A O 1
ATOM 3133 N N . LYS A 1 409 ? 14.540 19.408 20.940 1.00 2.00 409 LYS A N 1
ATOM 3134 C CA . LYS A 1 409 ? 15.761 20.207 21.048 1.00 2.00 409 LYS A CA 1
ATOM 3135 C C . LYS A 1 409 ? 16.723 19.692 20.029 1.00 2.00 409 LYS A C 1
ATOM 3136 O O . LYS A 1 409 ? 16.942 18.521 19.945 1.00 2.00 409 LYS A O 1
ATOM 3142 N N . THR A 1 410 ? 17.273 20.551 19.215 1.00 2.00 410 THR A N 1
ATOM 3143 C CA . THR A 1 410 ? 18.358 20.153 18.323 1.00 2.00 410 THR A CA 1
ATOM 3144 C C . THR A 1 410 ? 19.523 21.102 18.606 1.00 2.00 410 THR A C 1
ATOM 3145 O O . THR A 1 410 ? 19.322 22.329 18.723 1.00 2.00 410 THR A O 1
ATOM 3149 N N . LYS A 1 411 ? 20.706 20.522 18.789 1.00 2.00 411 LYS A N 1
ATOM 3150 C CA . LYS A 1 411 ? 21.943 21.273 18.775 1.00 2.00 411 LYS A CA 1
ATOM 3151 C C . LYS A 1 411 ? 22.219 21.582 17.308 1.00 2.00 411 LYS A C 1
ATOM 3152 O O . LYS A 1 411 ? 22.356 20.687 16.488 1.00 2.00 411 LYS A O 1
ATOM 3158 N N . LEU A 1 412 ? 22.280 22.867 17.011 1.00 2.00 412 LEU A N 1
ATOM 3159 C CA . LEU A 1 412 ? 22.540 23.399 15.672 1.00 2.00 412 LEU A CA 1
ATOM 3160 C C . LEU A 1 412 ? 24.022 23.534 15.376 1.00 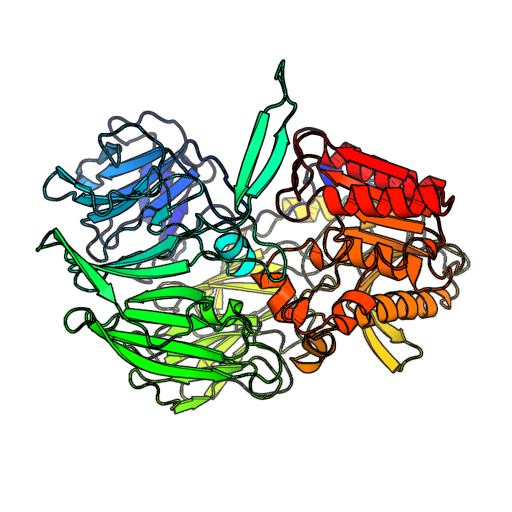2.00 412 LEU A C 1
ATOM 3161 O O . LEU A 1 412 ? 24.452 23.464 14.246 1.00 2.00 412 LEU A O 1
ATOM 3166 N N . SER A 1 413 ? 24.821 23.699 16.403 1.00 2.00 413 SER A N 1
ATOM 3167 C CA . SER A 1 413 ? 26.271 23.792 16.196 1.00 2.00 413 SER A CA 1
ATOM 3168 C C . SER A 1 413 ? 26.827 22.464 15.700 1.00 2.00 413 SER A C 1
ATOM 3169 O O . SER A 1 413 ? 26.451 21.404 16.197 1.00 2.00 413 SER A O 1
ATOM 3172 N N . LEU A 1 414 ? 27.735 22.539 14.745 1.00 2.00 414 LEU A N 1
ATOM 3173 C CA . LEU A 1 414 ? 28.317 21.343 14.155 1.00 2.00 414 LEU A CA 1
ATOM 3174 C C . LEU A 1 414 ? 29.672 21.051 14.767 1.00 2.00 414 LEU A C 1
ATOM 3175 O O . LEU A 1 414 ? 30.109 19.912 14.756 1.00 2.00 414 LEU A O 1
ATOM 3180 N N . ASN A 1 415 ? 30.369 22.082 15.223 1.00 2.00 415 ASN A N 1
ATOM 3181 C CA . ASN A 1 415 ? 31.676 21.914 15.842 1.00 2.00 415 ASN A CA 1
ATOM 3182 C C . ASN A 1 415 ? 31.621 22.288 17.277 1.00 2.00 415 ASN A C 1
ATOM 3183 O O . ASN A 1 415 ? 30.829 23.161 17.676 1.00 2.00 415 ASN A O 1
ATOM 3188 N N . VAL A 1 416 ? 32.442 21.590 18.053 1.00 2.00 416 VAL A N 1
ATOM 3189 C CA . VAL A 1 416 ? 32.497 21.743 19.493 1.00 2.00 416 VAL A CA 1
ATOM 3190 C C . VAL A 1 416 ? 33.609 22.748 19.876 1.00 2.00 416 VAL A C 1
ATOM 3191 O O . VAL A 1 416 ? 34.774 22.644 19.428 1.00 2.00 416 VAL A O 1
ATOM 3195 N N . GLY A 1 417 ? 33.215 23.696 20.735 1.00 2.00 417 GLY A N 1
ATOM 3196 C CA . GLY A 1 417 ? 34.088 24.774 21.242 1.00 2.00 417 GLY A CA 1
ATOM 3197 C C . GLY A 1 417 ? 33.201 25.924 21.715 1.00 2.00 417 GLY A C 1
ATOM 3198 O O . GLY A 1 417 ? 32.523 25.818 22.725 1.00 2.00 417 GLY A O 1
ATOM 3199 N N . THR A 1 418 ? 33.162 26.994 20.931 1.00 2.00 418 THR A N 1
ATOM 3200 C CA . THR A 1 418 ? 32.340 28.166 21.190 1.00 2.00 418 THR A CA 1
ATOM 3201 C C . THR A 1 418 ? 31.649 28.552 19.862 1.00 2.00 418 THR A C 1
ATOM 3202 O O . THR A 1 418 ? 32.302 28.722 18.839 1.00 2.00 418 THR A O 1
ATOM 3206 N N . ASN A 1 419 ? 30.322 28.653 19.894 1.00 2.00 419 ASN A N 1
ATOM 3207 C CA . ASN A 1 419 ? 29.514 29.015 18.740 1.00 2.00 419 ASN A CA 1
ATOM 3208 C C . ASN A 1 419 ? 28.611 30.139 19.155 1.00 2.00 419 ASN A C 1
ATOM 3209 O O . ASN A 1 419 ? 28.072 30.134 20.273 1.00 2.00 419 ASN A O 1
ATOM 3214 N N . ASP A 1 420 ? 28.496 31.135 18.295 1.00 2.00 420 ASP A N 1
ATOM 3215 C CA . ASP A 1 420 ? 27.602 32.238 18.525 1.00 2.00 420 ASP A CA 1
ATOM 3216 C C . ASP A 1 420 ? 27.017 32.654 17.173 1.00 2.00 420 ASP A C 1
ATOM 3217 O O . ASP A 1 420 ? 27.716 32.636 16.144 1.00 2.00 420 ASP A O 1
ATOM 3222 N N . ALA A 1 421 ? 25.732 32.980 17.166 1.00 2.00 421 ALA A N 1
ATOM 3223 C CA . ALA A 1 421 ? 25.059 33.214 15.919 1.00 2.00 421 ALA A CA 1
ATOM 3224 C C . ALA A 1 421 ? 24.317 34.526 15.875 1.00 2.00 421 ALA A C 1
ATOM 3225 O O . ALA A 1 421 ? 23.882 35.053 16.888 1.00 2.00 421 ALA A O 1
ATOM 3227 N N . LEU A 1 422 ? 24.194 35.005 14.631 1.00 2.00 422 LEU A N 1
ATOM 3228 C CA . LEU A 1 422 ? 23.399 36.121 14.268 1.00 2.00 422 LEU A CA 1
ATOM 3229 C C . LEU A 1 422 ? 22.376 35.607 13.247 1.00 2.00 422 LEU A C 1
ATOM 3230 O O . LEU A 1 422 ? 22.711 35.194 12.088 1.00 2.00 422 LEU A O 1
ATOM 3235 N N . PHE A 1 423 ? 21.123 35.597 13.685 1.00 2.00 423 PHE A N 1
ATOM 3236 C CA . PHE A 1 423 ? 20.037 35.080 12.896 1.00 2.00 423 PHE A CA 1
ATOM 3237 C C . PHE A 1 423 ? 19.501 36.122 11.923 1.00 2.00 423 PHE A C 1
ATOM 3238 O O . PHE A 1 423 ? 19.491 37.326 12.191 1.00 2.00 423 PHE A O 1
ATOM 3246 N N . SER A 1 424 ? 19.066 35.620 10.786 1.00 2.00 424 SER A N 1
ATOM 3247 C CA . SER A 1 424 ? 18.268 36.383 9.843 1.00 2.00 424 SER A CA 1
ATOM 3248 C C . SER A 1 424 ? 16.933 36.760 10.480 1.00 2.00 424 SER A C 1
ATOM 3249 O O . SER A 1 424 ? 16.538 36.241 11.503 1.00 2.00 424 SER A O 1
ATOM 3252 N N . GLY A 1 425 ? 16.254 37.688 9.842 1.00 2.00 425 GLY A N 1
ATOM 3253 C CA . GLY A 1 425 ? 14.991 38.200 10.304 1.00 2.00 425 GLY A CA 1
ATOM 3254 C C . GLY A 1 425 ? 13.974 37.141 10.587 1.00 2.00 425 GLY A C 1
ATOM 3255 O O . GLY A 1 425 ? 13.297 37.225 11.588 1.00 2.00 425 GLY A O 1
ATOM 3256 N N . ASN A 1 426 ? 13.891 36.127 9.728 1.00 2.00 426 ASN A N 1
ATOM 3257 C CA . ASN A 1 426 ? 12.919 35.024 9.912 1.00 2.00 426 ASN A CA 1
ATOM 3258 C C . ASN A 1 426 ? 13.478 33.812 10.694 1.00 2.00 426 ASN A C 1
ATOM 3259 O O . ASN A 1 426 ? 12.773 32.830 10.899 1.00 2.00 426 ASN A O 1
ATOM 3264 N N . TYR A 1 427 ? 14.748 33.901 11.103 1.00 2.00 427 TYR A N 1
ATOM 3265 C CA . TYR A 1 427 ? 15.493 32.783 11.732 1.00 2.00 427 TYR A CA 1
ATOM 3266 C C . TYR A 1 427 ? 15.699 31.553 10.824 1.00 2.00 427 TYR A C 1
ATOM 3267 O O . TYR A 1 427 ? 16.169 30.498 11.266 1.00 2.00 427 TYR A O 1
ATOM 3276 N N . ALA A 1 428 ? 15.371 31.685 9.559 1.00 2.00 428 ALA A N 1
ATOM 3277 C CA . ALA A 1 428 ? 15.619 30.598 8.619 1.00 2.00 428 ALA A CA 1
ATOM 3278 C C . ALA A 1 428 ? 17.120 30.399 8.355 1.00 2.00 428 ALA A C 1
ATOM 3279 O O . ALA A 1 428 ? 17.575 29.304 7.926 1.00 2.00 428 ALA A O 1
ATOM 3281 N N . TYR A 1 429 ? 17.906 31.432 8.614 1.00 2.00 429 TYR A N 1
ATOM 3282 C CA . TYR A 1 429 ? 19.373 31.328 8.443 1.00 2.00 429 TYR A CA 1
ATOM 3283 C C . TYR A 1 429 ? 20.115 31.987 9.601 1.00 2.00 429 TYR A C 1
ATOM 3284 O O . TYR A 1 429 ? 19.532 32.779 10.372 1.00 2.00 429 TYR A O 1
ATOM 3293 N N . TYR A 1 430 ? 21.402 31.669 9.729 1.00 2.00 430 TYR A N 1
ATOM 3294 C CA . TYR A 1 430 ? 22.247 32.410 10.670 1.00 2.00 430 TYR A CA 1
ATOM 3295 C C . TYR A 1 430 ? 23.698 32.397 10.239 1.00 2.00 430 TYR A C 1
ATOM 3296 O O . TYR A 1 430 ? 24.165 31.464 9.585 1.00 2.00 430 TYR A O 1
ATOM 3305 N N . ILE A 1 431 ? 24.383 33.465 10.617 1.00 2.00 431 ILE A N 1
ATOM 3306 C CA . ILE A 1 431 ? 25.828 33.588 10.475 1.00 2.00 431 ILE A CA 1
ATOM 3307 C C . ILE A 1 431 ? 26.393 33.178 11.816 1.00 2.00 431 ILE A C 1
ATOM 3308 O O . ILE A 1 431 ? 26.134 33.835 12.827 1.00 2.00 431 ILE A O 1
ATOM 3313 N N . ASN A 1 432 ? 27.093 32.035 11.795 1.00 2.00 432 ASN A N 1
ATOM 3314 C CA . ASN A 1 432 ? 27.710 31.432 12.959 1.00 2.00 432 ASN A CA 1
ATOM 3315 C C . ASN A 1 432 ? 29.170 31.807 13.036 1.00 2.00 432 ASN A C 1
ATOM 3316 O O . ASN A 1 432 ? 29.841 31.845 12.023 1.00 2.00 432 ASN A O 1
ATOM 3321 N N . THR A 1 433 ? 29.640 32.115 14.244 1.00 2.00 433 THR A N 1
ATOM 3322 C CA . THR A 1 433 ? 31.076 32.239 14.501 1.00 2.00 433 THR A CA 1
ATOM 3323 C C . THR A 1 433 ? 31.469 31.085 15.432 1.00 2.00 433 THR A C 1
ATOM 3324 O O . THR A 1 433 ? 30.879 30.896 16.476 1.00 2.00 433 THR A O 1
ATOM 3328 N N . TYR A 1 434 ? 32.415 30.262 14.994 1.00 2.00 434 TYR A N 1
ATOM 3329 C CA . TYR A 1 434 ? 32.876 29.146 15.758 1.00 2.00 434 TYR A CA 1
ATOM 3330 C C . TYR A 1 434 ? 34.372 29.306 16.043 1.00 2.00 434 TYR A C 1
ATOM 3331 O O . TYR A 1 434 ? 35.146 29.722 15.169 1.00 2.00 434 TYR A O 1
ATOM 3340 N N . SER A 1 435 ? 34.790 28.995 17.265 1.00 2.00 435 SER A N 1
ATOM 3341 C CA . SER A 1 435 ? 36.215 28.839 17.535 1.00 2.00 435 SER A CA 1
ATOM 3342 C C . SER A 1 435 ? 36.387 27.788 18.623 1.00 2.00 435 SER A C 1
ATOM 3343 O O . SER A 1 435 ? 35.429 27.453 19.295 1.00 2.00 435 SER A O 1
ATOM 3346 N N . SER A 1 436 ? 37.611 27.273 18.755 1.00 2.00 436 SER A N 1
ATOM 3347 C CA . SER A 1 436 ? 38.030 26.436 19.881 1.00 2.00 436 SER A CA 1
ATOM 3348 C C . SER A 1 436 ? 39.376 26.913 20.417 1.00 2.00 436 SER A C 1
ATOM 3349 O O . SER A 1 436 ? 40.048 27.724 19.805 1.00 2.00 436 SER A O 1
ATOM 3352 N N . ALA A 1 437 ? 39.776 26.357 21.557 1.00 2.00 437 ALA A N 1
ATOM 3353 C CA . ALA A 1 437 ? 41.076 26.677 22.109 1.00 2.00 437 ALA A CA 1
ATOM 3354 C C . ALA A 1 437 ? 42.141 26.571 21.030 1.00 2.00 437 ALA A C 1
ATOM 3355 O O . ALA A 1 437 ? 43.023 27.423 20.949 1.00 2.00 437 ALA A O 1
ATOM 3357 N N . ALA A 1 438 ? 42.033 25.527 20.203 1.00 2.00 438 ALA A N 1
ATOM 3358 C CA . ALA A 1 438 ? 43.009 25.253 19.164 1.00 2.00 438 ALA A CA 1
ATOM 3359 C C . ALA A 1 438 ? 42.702 26.040 17.906 1.00 2.00 438 ALA A C 1
ATOM 3360 O O . ALA A 1 438 ? 43.612 26.540 17.290 1.00 2.00 438 ALA A O 1
ATOM 3362 N N . THR A 1 439 ? 41.433 26.167 17.541 1.00 2.00 439 THR A N 1
ATOM 3363 C CA . THR A 1 439 ? 41.041 26.697 16.217 1.00 2.00 439 THR A CA 1
ATOM 3364 C C . THR A 1 439 ? 40.480 28.138 16.204 1.00 2.00 439 THR A C 1
ATOM 3365 O O . THR A 1 439 ? 39.474 28.440 16.855 1.00 2.00 439 THR A O 1
ATOM 3369 N N . PRO A 1 440 ? 41.111 29.036 15.432 1.00 2.00 440 PRO A N 1
ATOM 3370 C CA . PRO A 1 440 ? 40.563 30.421 15.322 1.00 2.00 440 PRO A CA 1
ATOM 3371 C C . PRO A 1 440 ? 39.265 30.478 14.534 1.00 2.00 440 PRO A C 1
ATOM 3372 O O . PRO A 1 440 ? 38.895 29.476 13.936 1.00 2.00 440 PRO A O 1
ATOM 3376 N N . THR A 1 441 ? 38.589 31.631 14.561 1.00 2.11 441 THR A N 1
ATOM 3377 C CA . THR A 1 441 ? 37.227 31.772 14.051 1.00 2.25 441 THR A CA 1
ATOM 3378 C C . THR A 1 441 ? 36.972 31.196 12.673 1.00 2.10 441 THR A C 1
ATOM 3379 O O . THR A 1 441 ? 37.702 31.500 11.715 1.00 2.10 441 THR A O 1
ATOM 3383 N N . VAL A 1 442 ? 35.907 30.388 12.605 1.00 2.00 442 VAL A N 1
ATOM 3384 C CA . VAL A 1 442 ? 35.244 29.981 11.405 1.00 2.00 442 VAL A CA 1
ATOM 3385 C C . VAL A 1 442 ? 33.877 30.677 11.426 1.00 2.00 442 VAL A C 1
ATOM 3386 O O . VAL A 1 442 ? 32.992 30.396 12.275 1.00 2.00 442 VAL A O 1
ATOM 3390 N N . VAL A 1 443 ? 33.727 31.660 10.537 1.00 2.00 443 VAL A N 1
ATOM 3391 C CA . VAL A 1 443 ? 32.452 32.330 10.362 1.00 2.00 443 VAL A CA 1
ATOM 3392 C C . VAL A 1 443 ? 31.818 31.740 9.121 1.00 2.00 443 VAL A C 1
ATOM 3393 O O . VAL A 1 443 ? 32.339 31.885 8.005 1.00 2.00 443 VAL A O 1
ATOM 3397 N N . SER A 1 444 ? 30.689 31.070 9.314 1.00 2.00 444 SER A N 1
ATOM 3398 C CA . SER A 1 444 ? 30.070 30.318 8.237 1.00 2.00 444 SER A CA 1
ATOM 3399 C C . SER A 1 444 ? 28.574 30.529 8.327 1.00 2.00 444 SER A C 1
ATOM 3400 O O . SER A 1 444 ? 28.075 30.950 9.373 1.00 2.00 444 SER A O 1
ATOM 3403 N N . VAL A 1 445 ? 27.879 30.347 7.207 1.00 2.00 445 VAL A N 1
ATOM 3404 C CA . VAL A 1 445 ? 26.432 30.605 7.154 1.00 2.00 445 VAL A CA 1
ATOM 3405 C C . VAL A 1 445 ? 25.628 29.300 7.135 1.00 2.00 445 VAL A C 1
ATOM 3406 O O . VAL A 1 445 ? 25.948 28.385 6.383 1.00 2.00 445 VAL A O 1
ATOM 3410 N N . PHE A 1 446 ? 24.597 29.217 7.974 1.00 2.00 446 PHE A N 1
ATOM 3411 C CA . PHE A 1 446 ? 23.779 27.993 8.124 1.00 2.00 446 PHE A CA 1
ATOM 3412 C C . PHE A 1 446 ? 22.324 28.279 7.725 1.00 2.00 446 PHE A C 1
ATOM 3413 O O . PHE A 1 446 ? 21.849 29.387 7.890 1.00 2.00 446 PHE A O 1
ATOM 3421 N N . ARG A 1 447 ? 21.623 27.245 7.262 1.00 2.00 447 ARG A N 1
ATOM 3422 C CA . ARG A 1 447 ? 20.176 27.222 7.220 1.00 2.11 447 ARG A CA 1
ATOM 3423 C C . ARG A 1 447 ? 19.709 26.490 8.472 1.00 2.19 447 ARG A C 1
ATOM 3424 O O . ARG A 1 447 ? 20.160 25.401 8.746 1.00 2.13 447 ARG A O 1
ATOM 3432 N N . SER A 1 448 ? 18.775 27.080 9.210 1.00 2.34 448 SER A N 1
ATOM 3433 C CA . SER A 1 448 ? 18.358 26.503 10.481 1.00 2.47 448 SER A CA 1
ATOM 3434 C C . SER A 1 448 ? 17.702 25.110 10.272 1.00 2.69 448 SER A C 1
ATOM 3435 O O . SER A 1 448 ? 18.074 24.196 10.947 1.00 2.67 448 SER A O 1
ATOM 3438 N N . LYS A 1 449 ? 16.766 24.924 9.339 1.00 3.06 449 LYS A N 1
ATOM 3439 C CA . LYS A 1 449 ? 16.179 23.594 9.165 1.00 3.34 449 LYS A CA 1
ATOM 3440 C C . LYS A 1 449 ? 17.243 22.599 8.806 1.00 3.32 449 LYS A C 1
ATOM 3441 O O . LYS A 1 449 ? 17.890 22.744 7.781 1.00 3.34 449 LYS A O 1
ATOM 3447 N N . GLY A 1 450 ? 17.439 21.590 9.649 1.00 3.29 450 GLY A N 1
ATOM 3448 C CA . GLY A 1 450 ? 18.473 20.583 9.404 1.00 3.32 450 GLY A CA 1
ATOM 3449 C C . GLY A 1 450 ? 19.891 21.005 9.734 1.00 3.43 450 GLY A C 1
ATOM 3450 O O . GLY A 1 450 ? 20.812 20.226 9.518 1.00 3.43 450 GLY A O 1
ATOM 3451 N N . ALA A 1 451 ? 20.077 22.232 10.253 1.00 3.55 451 ALA A N 1
ATOM 3452 C CA . ALA A 1 451 ? 21.370 22.723 10.726 1.00 3.63 451 ALA A CA 1
ATOM 3453 C C . ALA A 1 451 ? 22.470 22.585 9.661 1.00 3.85 451 ALA A C 1
ATOM 3454 O O . ALA A 1 451 ? 23.588 22.069 9.911 1.00 3.77 451 ALA A O 1
ATOM 3456 N N . LYS A 1 452 ? 22.142 23.078 8.477 1.00 4.16 452 LYS A N 1
ATOM 3457 C CA . LYS A 1 452 ? 22.902 22.795 7.256 1.00 4.56 452 LYS A CA 1
ATOM 3458 C C . LYS A 1 452 ? 23.893 23.937 6.998 1.00 4.27 452 LYS A C 1
ATOM 3459 O O . LYS A 1 452 ? 23.479 25.105 6.839 1.00 4.18 452 LYS A O 1
ATOM 3465 N N . GLU A 1 453 ? 25.187 23.613 6.986 1.00 3.93 453 GLU A N 1
ATOM 3466 C CA . GLU A 1 453 ? 26.237 24.601 6.731 1.00 3.71 453 GLU A CA 1
ATOM 3467 C C . GLU A 1 453 ? 26.288 24.872 5.232 1.00 3.35 453 GLU A C 1
ATOM 3468 O O . GLU A 1 453 ? 26.576 23.990 4.483 1.00 3.28 453 GLU A O 1
ATOM 3474 N N . LEU A 1 454 ? 26.031 26.108 4.820 1.00 2.95 454 LEU A N 1
ATOM 3475 C CA . LEU A 1 454 ? 25.879 26.450 3.434 1.00 2.68 454 LEU A CA 1
ATOM 3476 C C . LEU A 1 454 ? 27.172 26.793 2.770 1.00 2.51 454 LEU A C 1
ATOM 3477 O O . LEU A 1 454 ? 27.372 26.445 1.590 1.00 2.47 454 LEU A O 1
ATOM 3482 N N . ARG A 1 455 ? 28.004 27.517 3.515 1.00 2.31 455 ARG A N 1
ATOM 3483 C CA . ARG A 1 455 ? 29.291 28.048 3.053 1.00 2.19 455 ARG A CA 1
ATOM 3484 C C . ARG A 1 455 ? 29.994 28.729 4.249 1.00 2.09 455 ARG A C 1
ATOM 3485 O O . ARG A 1 455 ? 29.370 28.986 5.299 1.00 2.02 455 ARG A O 1
ATOM 3493 N N . THR A 1 456 ? 31.273 29.063 4.057 1.00 2.00 456 THR A N 1
ATOM 3494 C CA . THR A 1 456 ? 32.107 29.685 5.069 1.00 2.00 456 THR A CA 1
ATOM 3495 C C . THR A 1 456 ? 32.556 31.049 4.571 1.00 2.00 456 THR A C 1
ATOM 3496 O O . THR A 1 456 ? 33.108 31.155 3.537 1.00 2.00 456 THR A O 1
ATOM 3500 N N . LEU A 1 457 ? 32.275 32.107 5.303 1.00 2.00 457 LEU A N 1
ATOM 3501 C CA . LEU A 1 457 ? 32.670 33.442 4.913 1.00 2.00 457 LEU A CA 1
ATOM 3502 C C . LEU A 1 457 ? 34.138 33.690 5.262 1.00 2.00 457 LEU A C 1
ATOM 3503 O O . LEU A 1 457 ? 34.819 34.420 4.565 1.00 2.02 457 LEU A O 1
ATOM 3508 N N . GLU A 1 458 ? 34.621 33.095 6.334 1.00 2.00 458 GLU A N 1
ATOM 3509 C CA . GLU A 1 458 ? 35.986 33.345 6.805 1.00 2.00 458 GLU A CA 1
ATOM 3510 C C . GLU A 1 458 ? 36.402 32.156 7.641 1.00 2.00 458 GLU A C 1
ATOM 3511 O O . GLU A 1 458 ? 35.658 31.784 8.519 1.00 2.00 458 GLU A O 1
ATOM 3517 N N . ASP A 1 459 ? 37.566 31.560 7.401 1.00 2.00 459 ASP A N 1
ATOM 3518 C CA . ASP A 1 459 ? 38.060 30.536 8.337 1.00 2.00 459 ASP A CA 1
ATOM 3519 C C . ASP A 1 459 ? 39.536 30.656 8.684 1.00 2.00 459 ASP A C 1
ATOM 3520 O O . ASP A 1 459 ? 40.201 29.649 9.036 1.00 2.00 459 ASP A O 1
ATOM 3525 N N . ASN A 1 460 ? 40.025 31.890 8.589 1.00 2.00 460 ASN A N 1
ATOM 3526 C CA . ASN A 1 460 ? 41.371 32.244 9.012 1.00 2.00 460 ASN A CA 1
ATOM 3527 C C . ASN A 1 460 ? 42.466 31.307 8.525 1.00 2.00 460 ASN A C 1
ATOM 3528 O O . ASN A 1 460 ? 43.226 30.781 9.341 1.00 2.00 460 ASN A O 1
ATOM 3533 N N . VAL A 1 461 ? 42.561 31.081 7.210 1.00 2.00 461 VAL A N 1
ATOM 3534 C CA . VAL A 1 461 ? 43.653 30.224 6.719 1.00 2.00 461 VAL A CA 1
ATOM 3535 C C . VAL A 1 461 ? 44.996 30.731 7.145 1.00 2.00 461 VAL A C 1
ATOM 3536 O O . VAL A 1 461 ? 45.846 29.946 7.529 1.00 2.00 461 VAL A O 1
ATOM 3540 N N . ALA A 1 462 ? 45.193 32.028 6.973 1.00 2.00 462 ALA A N 1
ATOM 3541 C CA . ALA A 1 462 ? 46.492 32.615 7.151 1.00 2.00 462 ALA A CA 1
ATOM 3542 C C . ALA A 1 462 ? 46.931 32.450 8.622 1.00 2.00 462 ALA A C 1
ATOM 3543 O O . ALA A 1 462 ? 48.007 31.973 8.871 1.00 2.00 462 ALA A O 1
ATOM 3545 N N . LEU A 1 463 ? 46.060 32.788 9.568 1.00 2.00 463 LEU A N 1
ATOM 3546 C CA . LEU A 1 463 ? 46.391 32.664 10.952 1.00 2.00 463 LEU A CA 1
ATOM 3547 C C . LEU A 1 463 ? 46.691 31.215 11.268 1.00 2.00 463 LEU A C 1
ATOM 3548 O O . LEU A 1 463 ? 47.647 30.928 12.019 1.00 2.00 463 LEU A O 1
ATOM 3553 N N . ARG A 1 464 ? 45.934 30.286 10.674 1.00 2.00 464 ARG A N 1
ATOM 3554 C CA . ARG A 1 464 ? 46.232 28.872 10.926 1.00 2.00 464 ARG A CA 1
ATOM 3555 C C . ARG A 1 464 ? 47.650 28.529 10.463 1.00 2.00 464 ARG A C 1
ATOM 3556 O O . ARG A 1 464 ? 48.399 27.848 11.187 1.00 2.00 464 ARG A O 1
ATOM 3564 N N . GLU A 1 465 ? 48.044 29.070 9.318 1.00 2.32 465 GLU A N 1
ATOM 3565 C CA . GLU A 1 465 ? 49.357 28.746 8.791 1.00 2.66 465 GLU A CA 1
ATOM 3566 C C . GLU A 1 465 ? 50.408 29.411 9.656 1.00 3.12 465 GLU A C 1
ATOM 3567 O O . GLU A 1 465 ? 51.416 28.796 9.940 1.00 3.22 465 GLU A O 1
ATOM 3573 N N . ARG A 1 466 ? 50.157 30.632 10.115 1.00 3.77 466 ARG A N 1
ATOM 3574 C CA . ARG A 1 466 ? 51.092 31.279 11.021 1.00 4.41 466 ARG A CA 1
ATOM 3575 C C . ARG A 1 466 ? 51.285 30.468 12.308 1.00 4.50 466 ARG A C 1
ATOM 3576 O O . ARG A 1 466 ? 52.424 30.246 12.723 1.00 4.57 466 ARG A O 1
ATOM 3584 N N . LEU A 1 467 ? 50.178 30.040 12.917 1.00 4.56 467 LEU A N 1
ATOM 3585 C CA . LEU A 1 467 ? 50.229 29.185 14.088 1.00 4.78 467 LEU A CA 1
ATOM 3586 C C . LEU A 1 467 ? 51.123 27.989 13.856 1.00 5.15 467 LEU A C 1
ATOM 3587 O O . LEU A 1 467 ? 51.974 27.704 14.701 1.00 5.46 467 LEU A O 1
ATOM 3592 N N . LYS A 1 468 ? 50.972 27.316 12.716 1.00 5.55 468 LYS A N 1
ATOM 3593 C CA . LYS A 1 468 ? 51.757 26.096 12.430 1.00 6.01 468 LYS A CA 1
ATOM 3594 C C . LYS A 1 468 ? 53.250 26.440 12.391 1.00 6.26 468 LYS A C 1
ATOM 3595 O O . LYS A 1 468 ? 54.080 25.597 12.648 1.00 6.20 468 LYS A O 1
ATOM 3601 N N . ALA A 1 469 ? 53.568 27.682 12.058 1.00 6.85 469 ALA A N 1
ATOM 3602 C CA . ALA A 1 469 ? 54.955 28.117 11.920 1.00 7.38 469 ALA A CA 1
ATOM 3603 C C . ALA A 1 469 ? 55.661 28.305 13.257 1.00 8.05 469 ALA A C 1
ATOM 3604 O O . ALA A 1 469 ? 56.896 28.308 13.292 1.00 7.94 469 ALA A O 1
ATOM 3606 N N . TYR A 1 470 ? 54.884 28.535 14.316 1.00 8.50 470 TYR A N 1
ATOM 3607 C CA . TYR A 1 470 ? 55.458 28.900 15.604 1.00 9.23 470 TYR A CA 1
ATOM 3608 C C . TYR A 1 470 ? 55.543 27.732 16.558 1.00 10.33 470 TYR A C 1
ATOM 3609 O O . TYR A 1 470 ? 54.784 26.782 16.455 1.00 9.99 470 TYR A O 1
ATOM 3618 N N . ARG A 1 471 ? 56.524 27.789 17.451 1.00 12.15 471 ARG A N 1
ATOM 3619 C CA . ARG A 1 471 ? 56.598 26.823 18.503 1.00 14.46 471 ARG A CA 1
ATOM 3620 C C . ARG A 1 471 ? 55.797 27.330 19.712 1.00 13.47 471 ARG A C 1
ATOM 3621 O O . ARG A 1 471 ? 56.146 28.331 20.338 1.00 13.01 471 ARG A O 1
ATOM 3629 N N . TYR A 1 472 ? 54.713 26.615 19.991 1.00 12.38 472 TYR A N 1
ATOM 3630 C CA . TYR A 1 472 ? 53.906 26.807 21.170 1.00 11.42 472 TYR A CA 1
ATOM 3631 C C . TYR A 1 472 ? 53.238 25.489 21.560 1.00 11.06 472 TYR A C 1
ATOM 3632 O O . TYR A 1 472 ? 53.005 24.601 20.727 1.00 10.73 472 TYR A O 1
ATOM 3641 N N . ASN A 1 473 ? 52.918 25.376 22.834 1.00 11.14 473 ASN A N 1
ATOM 3642 C CA . ASN A 1 473 ? 52.229 24.221 23.368 1.00 11.08 473 ASN A CA 1
ATOM 3643 C C . ASN A 1 473 ? 50.756 24.530 23.487 1.00 11.14 473 ASN A C 1
ATOM 3644 O O . ASN A 1 473 ? 50.387 25.670 23.753 1.00 11.20 473 ASN A O 1
ATOM 3649 N N . PRO A 1 474 ? 49.888 23.520 23.300 1.00 11.45 474 PRO A N 1
ATOM 3650 C CA . PRO A 1 474 ? 48.453 23.814 23.375 1.00 11.03 474 PRO A CA 1
ATOM 3651 C C . PRO A 1 474 ? 47.996 24.053 24.828 1.00 10.06 474 PRO A C 1
ATOM 3652 O O . PRO A 1 474 ? 48.647 23.593 25.774 1.00 9.61 474 PRO A O 1
ATOM 3656 N N . LYS A 1 475 ? 46.877 24.738 24.979 1.00 8.91 475 LYS A N 1
ATOM 3657 C CA . LYS A 1 475 ? 46.213 24.807 26.264 1.00 8.28 475 LYS A CA 1
ATOM 3658 C C . LYS A 1 475 ? 45.690 23.429 26.562 1.00 7.95 475 LYS A C 1
ATOM 3659 O O . LYS A 1 475 ? 44.968 22.889 25.764 1.00 8.14 475 LYS A O 1
ATOM 3665 N N . GLU A 1 476 ? 46.036 22.880 27.710 1.00 7.51 476 GLU A N 1
ATOM 3666 C CA . GLU A 1 476 ? 45.524 21.597 28.107 1.00 7.51 476 GLU A CA 1
ATOM 3667 C C . GLU A 1 476 ? 44.496 21.843 29.207 1.00 6.58 476 GLU A C 1
ATOM 3668 O O . GLU A 1 476 ? 44.817 22.360 30.275 1.00 6.34 476 GLU A O 1
ATOM 3674 N N . PHE A 1 477 ? 43.249 21.479 28.920 1.00 5.56 477 PHE A N 1
ATOM 3675 C CA . PHE A 1 477 ? 42.175 21.679 29.850 1.00 4.83 477 PHE A CA 1
ATOM 3676 C C . PHE A 1 477 ? 42.076 20.496 30.773 1.00 4.44 477 PHE A C 1
ATOM 3677 O O . PHE A 1 477 ? 42.378 19.394 30.394 1.00 4.27 477 PHE A O 1
ATOM 3685 N N . THR A 1 478 ? 41.682 20.784 32.004 1.00 4.09 478 THR A N 1
ATOM 3686 C CA . THR A 1 478 ? 41.558 19.832 33.034 1.00 3.96 478 THR A CA 1
ATOM 3687 C C . THR A 1 478 ? 40.858 20.489 34.218 1.00 3.98 478 THR A C 1
ATOM 3688 O O . THR A 1 478 ? 40.346 21.603 34.128 1.00 3.73 478 THR A O 1
ATOM 3692 N N . ILE A 1 479 ? 40.860 19.759 35.326 1.00 4.17 479 ILE A N 1
ATOM 3693 C CA . ILE A 1 479 ? 40.316 20.220 36.593 1.00 4.36 479 ILE A CA 1
ATOM 3694 C C . ILE A 1 479 ? 41.370 20.247 37.662 1.00 4.43 479 ILE A C 1
ATOM 3695 O O . ILE A 1 479 ? 42.134 19.332 37.779 1.00 4.35 479 ILE A O 1
ATOM 3700 N N . ILE A 1 480 ? 41.386 21.309 38.446 1.00 4.72 480 ILE A N 1
ATOM 3701 C CA . ILE A 1 480 ? 42.250 21.409 39.607 1.00 4.94 480 ILE A CA 1
ATOM 3702 C C . ILE A 1 480 ? 41.432 20.962 40.818 1.00 5.27 480 ILE A C 1
ATOM 3703 O O . ILE A 1 480 ? 40.365 21.516 41.082 1.00 5.34 480 ILE A O 1
ATOM 3708 N N . LYS A 1 481 ? 41.905 19.957 41.536 1.00 5.76 481 LYS A N 1
ATOM 3709 C CA . LYS A 1 481 ? 41.174 19.452 42.709 1.00 6.33 481 LYS A CA 1
ATOM 3710 C C . LYS A 1 481 ? 41.742 20.162 43.919 1.00 6.45 481 LYS A C 1
ATOM 3711 O O . LYS A 1 481 ? 42.949 20.075 44.163 1.00 6.40 481 LYS A O 1
ATOM 3717 N N . THR A 1 482 ? 40.896 20.857 44.679 1.00 6.80 482 THR A N 1
ATOM 3718 C CA . THR A 1 482 ? 41.385 21.587 45.873 1.00 7.04 482 THR A CA 1
ATOM 3719 C C . THR A 1 482 ? 41.218 20.782 47.140 1.00 7.58 482 THR A C 1
ATOM 3720 O O . THR A 1 482 ? 40.385 19.869 47.193 1.00 7.43 482 THR A O 1
ATOM 3724 N N . GLN A 1 483 ? 41.962 21.170 48.175 1.00 8.37 483 GLN A N 1
ATOM 3725 C CA . GLN A 1 483 ? 41.842 20.522 49.470 1.00 9.31 483 GLN A CA 1
ATOM 3726 C C . GLN A 1 483 ? 40.420 20.665 50.021 1.00 8.58 483 GLN A C 1
ATOM 3727 O O . GLN A 1 483 ? 39.869 19.714 50.578 1.00 8.12 483 GLN A O 1
ATOM 3733 N N . SER A 1 484 ? 39.824 21.836 49.808 1.00 7.83 484 SER A N 1
ATOM 3734 C CA . SER A 1 484 ? 38.417 22.081 50.115 1.00 7.50 484 SER A CA 1
ATOM 3735 C C . SER A 1 484 ? 37.397 21.208 49.364 1.00 7.20 484 SER A C 1
ATOM 3736 O O . SER A 1 484 ? 36.199 21.295 49.646 1.00 7.22 484 SER A O 1
ATOM 3739 N N . ALA A 1 485 ? 37.859 20.426 48.384 1.00 6.52 485 ALA A N 1
ATOM 3740 C CA . ALA A 1 485 ? 37.025 19.555 47.593 1.00 6.05 485 ALA A CA 1
ATOM 3741 C C . ALA A 1 485 ? 36.160 20.274 46.577 1.00 5.59 485 ALA A C 1
ATOM 3742 O O . ALA A 1 485 ? 34.993 19.946 46.392 1.00 5.67 485 ALA A O 1
ATOM 3744 N N . LEU A 1 486 ? 36.735 21.233 45.882 1.00 4.93 486 LEU A N 1
ATOM 3745 C CA . LEU A 1 486 ? 36.082 21.750 44.689 1.00 4.49 486 LEU A CA 1
ATOM 3746 C C . LEU A 1 486 ? 36.808 21.205 43.522 1.00 3.99 486 LEU A C 1
ATOM 3747 O O . LEU A 1 486 ? 37.947 20.809 43.628 1.00 4.02 486 LEU A O 1
ATOM 3752 N N . GLU A 1 487 ? 36.148 21.188 42.389 1.00 3.65 487 GLU A N 1
ATOM 3753 C CA . GLU A 1 487 ? 36.813 20.894 41.141 1.00 3.35 487 GLU A CA 1
ATOM 3754 C C . GLU A 1 487 ? 36.646 22.095 40.248 1.00 2.89 487 GLU A C 1
ATOM 3755 O O . GLU A 1 487 ? 35.524 22.476 39.919 1.00 2.76 487 GLU A O 1
ATOM 3761 N N . LEU A 1 488 ? 37.783 22.677 39.865 1.00 2.44 488 LEU A N 1
ATOM 3762 C CA . LEU A 1 488 ? 37.851 23.948 39.173 1.00 2.13 488 LEU A CA 1
ATOM 3763 C C . LEU A 1 488 ? 38.362 23.739 37.749 1.00 2.00 488 LEU A C 1
ATOM 3764 O O . LEU A 1 488 ? 39.490 23.244 37.542 1.00 2.00 488 LEU A O 1
ATOM 3769 N N . ASN A 1 489 ? 37.541 24.134 36.778 1.00 2.00 489 ASN A N 1
ATOM 3770 C CA . ASN A 1 489 ? 37.937 24.097 35.409 1.00 2.00 489 ASN A CA 1
ATOM 3771 C C . ASN A 1 489 ? 39.154 24.968 35.250 1.00 2.00 489 ASN A C 1
ATOM 3772 O O . ASN A 1 489 ? 39.293 26.020 35.885 1.00 2.00 489 ASN A O 1
ATOM 3777 N N . ALA A 1 490 ? 40.058 24.494 34.413 1.00 2.00 490 ALA A N 1
ATOM 3778 C CA . ALA A 1 490 ? 41.386 25.067 34.327 1.00 2.00 490 ALA A CA 1
ATOM 3779 C C . ALA A 1 490 ? 42.079 24.751 33.034 1.00 2.00 490 ALA A C 1
ATOM 3780 O O . ALA A 1 490 ? 41.851 23.686 32.443 1.00 2.00 490 ALA A O 1
ATOM 3782 N N . TRP A 1 491 ? 42.976 25.634 32.614 1.00 2.00 491 TRP A N 1
ATOM 3783 C CA . TRP A 1 491 ? 43.921 25.226 31.575 1.00 2.00 491 TRP A CA 1
ATOM 3784 C C . TRP A 1 491 ? 45.358 25.437 31.969 1.00 2.00 491 TRP A C 1
ATOM 3785 O O . TRP A 1 491 ? 45.656 26.214 32.863 1.00 2.00 491 TRP A O 1
ATOM 3796 N N . ILE A 1 492 ? 46.223 24.703 31.283 1.00 2.00 492 ILE A N 1
ATOM 3797 C CA . ILE A 1 492 ? 47.644 24.706 31.524 1.00 2.00 492 ILE A CA 1
ATOM 3798 C C . ILE A 1 492 ? 48.353 24.692 30.185 1.00 2.11 492 ILE A C 1
ATOM 3799 O O . ILE A 1 492 ? 48.035 23.901 29.293 1.00 2.16 492 ILE A O 1
ATOM 3804 N N . VAL A 1 493 ? 49.319 25.592 30.062 1.00 2.50 493 VAL A N 1
ATOM 3805 C CA . VAL A 1 493 ? 50.259 25.586 28.987 1.00 2.87 493 VAL A CA 1
ATOM 3806 C C . VAL A 1 493 ? 51.621 25.313 29.562 1.00 3.35 493 VAL A C 1
ATOM 3807 O O . VAL A 1 493 ? 52.097 26.102 30.380 1.00 3.36 493 VAL A O 1
ATOM 3811 N N . LYS A 1 494 ? 52.257 24.231 29.117 1.00 4.01 494 LYS A N 1
ATOM 3812 C CA . LYS A 1 494 ? 53.534 23.836 29.670 1.00 4.69 494 LYS A CA 1
ATOM 3813 C C . LYS A 1 494 ? 54.613 24.586 28.984 1.00 5.39 494 LYS A C 1
ATOM 3814 O O . LYS A 1 494 ? 54.405 25.081 27.889 1.00 5.66 494 LYS A O 1
ATOM 3820 N N . PRO A 1 495 ? 55.777 24.693 29.615 1.00 6.16 495 PRO A N 1
ATOM 3821 C CA . PRO A 1 495 ? 56.890 25.375 28.971 1.00 6.89 495 PRO A CA 1
ATOM 3822 C C . PRO A 1 495 ? 57.449 24.627 27.749 1.00 8.26 495 PRO A C 1
ATOM 3823 O O . PRO A 1 495 ? 57.176 23.455 27.551 1.00 8.32 495 PRO A O 1
ATOM 3827 N N . ILE A 1 496 ? 58.250 25.325 26.954 1.00 10.19 496 ILE A N 1
ATOM 3828 C CA . ILE A 1 496 ? 58.725 24.835 25.685 1.00 11.70 496 ILE A CA 1
ATOM 3829 C C . ILE A 1 496 ? 59.512 23.524 25.738 1.00 13.41 496 ILE A C 1
ATOM 3830 O O . ILE A 1 496 ? 59.095 22.521 25.138 1.00 15.71 496 ILE A O 1
ATOM 3835 N N . ASP A 1 497 ? 60.628 23.423 26.409 1.00 14.30 497 ASP A N 1
ATOM 3836 C CA . ASP A 1 497 ? 61.224 22.091 26.324 1.00 14.41 497 ASP A CA 1
ATOM 3837 C C . ASP A 1 497 ? 60.911 21.351 27.597 1.00 13.64 497 ASP A C 1
ATOM 3838 O O . ASP A 1 497 ? 61.798 20.896 28.297 1.00 14.20 497 ASP A O 1
ATOM 3843 N N . PHE A 1 498 ? 59.611 21.210 27.851 1.00 12.55 498 PHE A N 1
ATOM 3844 C CA . PHE A 1 498 ? 59.089 20.720 29.125 1.00 12.22 498 PHE A CA 1
ATOM 3845 C C . PHE A 1 498 ? 59.721 19.395 29.501 1.00 12.36 498 PHE A C 1
ATOM 3846 O O . PHE A 1 498 ? 59.711 18.427 28.753 1.00 11.63 498 PHE A O 1
ATOM 3854 N N . ASP A 1 499 ? 60.305 19.388 30.679 1.00 12.71 499 ASP A N 1
ATOM 3855 C CA . ASP A 1 499 ? 61.002 18.239 31.155 1.00 13.15 499 ASP A CA 1
ATOM 3856 C C . ASP A 1 499 ? 60.328 17.940 32.481 1.00 13.51 499 ASP A C 1
ATOM 3857 O O . ASP A 1 499 ? 60.352 18.774 33.391 1.00 12.77 499 ASP A O 1
ATOM 3862 N N . PRO A 1 500 ? 59.689 16.763 32.586 1.00 14.07 500 PRO A N 1
ATOM 3863 C CA . PRO A 1 500 ? 58.937 16.388 33.779 1.00 14.41 500 PRO A CA 1
ATOM 3864 C C . PRO A 1 500 ? 59.792 16.318 35.033 1.00 15.26 500 PRO A C 1
ATOM 3865 O O . PRO A 1 500 ? 59.261 16.384 36.142 1.00 15.25 500 PRO A O 1
ATOM 3869 N N . SER A 1 501 ? 61.098 16.160 34.857 1.00 15.80 501 SER A N 1
ATOM 3870 C CA . SER A 1 501 ? 61.997 16.000 35.980 1.00 16.75 501 SER A CA 1
ATOM 3871 C C . SER A 1 501 ? 62.509 17.331 36.473 1.00 17.27 501 SER A C 1
ATOM 3872 O O . SER A 1 501 ? 63.381 17.367 37.336 1.00 18.33 501 SER A O 1
ATOM 3875 N N . ARG A 1 502 ? 62.010 18.424 35.918 1.00 16.91 502 ARG A N 1
ATOM 3876 C CA . ARG A 1 502 ? 62.438 19.750 36.365 1.00 17.07 502 ARG A CA 1
ATOM 3877 C C . ARG A 1 502 ? 61.367 20.423 37.229 1.00 14.83 502 ARG A C 1
ATOM 3878 O O . ARG A 1 502 ? 60.258 19.916 37.349 1.00 14.39 502 ARG A O 1
ATOM 3886 N N . HIS A 1 503 ? 61.722 21.543 37.857 1.00 13.18 503 HIS A N 1
ATOM 3887 C CA . HIS A 1 503 ? 60.802 22.293 38.738 1.00 11.37 503 HIS A CA 1
ATOM 3888 C C . HIS A 1 503 ? 60.555 23.690 38.202 1.00 9.05 503 HIS A C 1
ATOM 3889 O O . HIS A 1 503 ? 61.330 24.605 38.442 1.00 9.25 503 HIS A O 1
ATOM 3896 N N . TYR A 1 504 ? 59.461 23.860 37.483 1.00 6.81 504 TYR A N 1
ATOM 3897 C CA . TYR A 1 504 ? 59.190 25.124 36.854 1.00 5.34 504 TYR A CA 1
ATOM 3898 C C . TYR A 1 504 ? 58.401 26.076 37.717 1.00 4.21 504 TYR A C 1
ATOM 3899 O O . TYR A 1 504 ? 57.599 25.645 38.559 1.00 4.02 504 TYR A O 1
ATOM 3908 N N . PRO A 1 505 ? 58.602 27.377 37.472 1.00 3.15 505 PRO A N 1
ATOM 3909 C CA . PRO A 1 505 ? 57.691 28.385 37.982 1.00 2.68 505 PRO A CA 1
ATOM 3910 C C . PRO A 1 505 ? 56.362 28.340 37.244 1.00 2.22 505 PRO A C 1
ATOM 3911 O O . PRO A 1 505 ? 56.300 27.904 36.103 1.00 2.14 505 PRO A O 1
ATOM 3915 N N . VAL A 1 506 ? 55.314 28.751 37.946 1.00 2.00 506 VAL A N 1
ATOM 3916 C CA . VAL A 1 506 ? 53.971 28.892 37.402 1.00 2.00 506 VAL A CA 1
ATOM 3917 C C . VAL A 1 506 ? 53.469 30.337 37.545 1.00 2.00 506 VAL A C 1
ATOM 3918 O O . VAL A 1 506 ? 53.638 30.984 38.613 1.00 2.00 506 VAL A O 1
ATOM 3922 N N . LEU A 1 507 ? 52.915 30.850 36.455 1.00 2.00 507 LEU A N 1
ATOM 3923 C CA . LEU A 1 507 ? 52.099 32.027 36.526 1.00 2.00 507 LEU A CA 1
ATOM 3924 C C . LEU A 1 507 ? 50.664 31.606 36.451 1.00 2.00 507 LEU A C 1
ATOM 3925 O O . LEU A 1 507 ? 50.234 30.983 35.460 1.00 2.00 507 LEU A O 1
ATOM 3930 N N . MET A 1 508 ? 49.906 31.977 37.484 1.00 2.00 508 MET A N 1
ATOM 3931 C CA . MET A 1 508 ? 48.449 31.809 37.415 1.00 2.00 508 MET A CA 1
ATOM 3932 C C . MET A 1 508 ? 47.783 33.064 36.902 1.00 2.00 508 MET A C 1
ATOM 3933 O O . MET A 1 508 ? 48.001 34.150 37.371 1.00 2.00 508 MET A O 1
ATOM 3938 N N . VAL A 1 509 ? 46.950 32.852 35.906 1.00 2.00 509 VAL A N 1
ATOM 3939 C CA . VAL A 1 509 ? 46.314 33.913 35.188 1.00 2.00 509 VAL A CA 1
ATOM 3940 C C . VAL A 1 509 ? 44.812 33.781 35.484 1.00 2.00 509 VAL A C 1
ATOM 3941 O O . VAL A 1 509 ? 44.283 32.682 35.490 1.00 2.00 509 VAL A O 1
ATOM 3945 N N . GLN A 1 510 ? 44.145 34.894 35.801 1.00 2.00 510 GLN A N 1
ATOM 3946 C CA . GLN A 1 510 ? 42.705 34.864 36.214 1.00 2.00 510 GLN A CA 1
ATOM 3947 C C . GLN A 1 510 ? 41.978 36.219 36.142 1.00 2.00 510 GLN A C 1
ATOM 3948 O O . GLN A 1 510 ? 42.610 37.262 36.005 1.00 2.00 510 GLN A O 1
ATOM 3954 N N . TYR A 1 511 ? 40.646 36.180 36.124 1.00 2.00 511 TYR A N 1
ATOM 3955 C CA . TYR A 1 511 ? 39.820 37.405 36.257 1.00 2.00 511 TYR A CA 1
ATOM 3956 C C . TYR A 1 511 ? 38.940 37.305 37.494 1.00 2.00 511 TYR A C 1
ATOM 3957 O O . TYR A 1 511 ? 38.971 38.199 38.332 1.00 2.00 511 TYR A O 1
ATOM 3966 N N . SER A 1 512 ? 38.139 36.251 37.570 1.00 2.00 512 SER A N 1
ATOM 3967 C CA . SER A 1 512 ? 37.422 35.840 38.784 1.00 2.00 512 SER A CA 1
ATOM 3968 C C . SER A 1 512 ? 36.109 36.567 39.103 1.00 2.00 512 SER A C 1
ATOM 3969 O O . SER A 1 512 ? 35.420 36.193 40.027 1.00 2.00 512 SER A O 1
ATOM 3972 N N . GLY A 1 513 ? 35.745 37.585 38.337 1.00 2.00 513 GLY A N 1
ATOM 3973 C CA . GLY A 1 513 ? 34.530 38.345 38.592 1.00 2.00 513 GLY A CA 1
ATOM 3974 C C . GLY A 1 513 ? 33.230 37.549 38.508 1.00 2.00 513 GLY A C 1
ATOM 3975 O O . GLY A 1 513 ? 33.211 36.454 37.976 1.00 2.00 513 GLY A O 1
ATOM 3976 N N . PRO A 1 514 ? 32.129 38.110 39.053 1.00 2.00 514 PRO A N 1
ATOM 3977 C CA . PRO A 1 514 ? 30.833 37.464 39.063 1.00 2.00 514 PRO A CA 1
ATOM 3978 C C . PRO A 1 514 ? 30.381 37.063 37.679 1.00 2.00 514 PRO A C 1
ATOM 3979 O O . PRO A 1 514 ? 30.315 37.909 36.798 1.00 2.00 514 PRO A O 1
ATOM 3983 N N . ASN A 1 515 ? 30.081 35.769 37.529 1.00 2.00 515 ASN A N 1
ATOM 3984 C CA . ASN A 1 515 ? 29.635 35.181 36.275 1.00 2.00 515 ASN A CA 1
ATOM 3985 C C . ASN A 1 515 ? 30.627 35.173 35.098 1.00 2.00 515 ASN A C 1
ATOM 3986 O O . ASN A 1 515 ? 30.250 34.825 33.990 1.00 2.00 515 ASN A O 1
ATOM 3991 N N . SER A 1 516 ? 31.876 35.565 35.350 1.00 2.00 516 SER A N 1
ATOM 3992 C CA . SER A 1 516 ? 32.894 35.606 34.301 1.00 2.00 516 SER A CA 1
ATOM 3993 C C . SER A 1 516 ? 33.566 34.242 34.086 1.00 2.00 516 SER A C 1
ATOM 3994 O O . SER A 1 516 ? 33.462 33.363 34.932 1.00 2.00 516 SER A O 1
ATOM 3997 N N . GLN A 1 517 ? 34.288 34.081 32.978 1.00 2.00 517 GLN A N 1
ATOM 3998 C CA . GLN A 1 517 ? 35.131 32.909 32.799 1.00 2.00 517 GLN A CA 1
ATOM 3999 C C . GLN A 1 517 ? 36.382 33.241 32.015 1.00 2.00 517 GLN A C 1
ATOM 4000 O O . GLN A 1 517 ? 36.321 34.002 31.017 1.00 2.00 517 GLN A O 1
ATOM 4006 N N . GLN A 1 518 ? 37.512 32.690 32.445 1.00 2.00 518 GLN A N 1
ATOM 4007 C CA . GLN A 1 518 ? 38.687 32.761 31.638 1.00 2.00 518 GLN A CA 1
ATOM 4008 C C . GLN A 1 518 ? 39.053 31.397 31.085 1.00 2.00 518 GLN A C 1
ATOM 4009 O O . GLN A 1 518 ? 39.881 31.322 30.181 1.00 2.00 518 GLN A O 1
ATOM 4015 N N . VAL A 1 519 ? 38.444 30.322 31.631 1.00 2.00 519 VAL A N 1
ATOM 4016 C CA . VAL A 1 519 ? 38.689 28.949 31.156 1.00 2.00 519 VAL A CA 1
ATOM 4017 C C . VAL A 1 519 ? 37.578 28.554 30.181 1.00 2.00 519 VAL A C 1
ATOM 4018 O O . VAL A 1 519 ? 36.514 28.131 30.573 1.00 2.00 519 VAL A O 1
ATOM 4022 N N . LEU A 1 520 ? 37.845 28.749 28.903 1.00 2.00 520 LEU A N 1
ATOM 4023 C CA . LEU A 1 520 ? 36.822 28.658 27.893 1.00 2.00 520 LEU A CA 1
ATOM 4024 C C . LEU A 1 520 ? 37.423 27.992 26.700 1.00 2.00 520 LEU A C 1
ATOM 4025 O O . LEU A 1 520 ? 38.543 28.317 26.334 1.00 2.00 520 LEU A O 1
ATOM 4030 N N . ASP A 1 521 ? 36.684 27.062 26.089 1.00 2.00 521 ASP A N 1
ATOM 4031 C CA . ASP A 1 521 ? 37.165 26.378 24.886 1.00 2.00 521 ASP A CA 1
ATOM 4032 C C . ASP A 1 521 ? 36.914 27.281 23.684 1.00 2.00 521 ASP A C 1
ATOM 4033 O O . ASP A 1 521 ? 36.015 27.063 22.870 1.00 2.00 521 ASP A O 1
ATOM 4038 N N . ARG A 1 522 ? 37.763 28.293 23.586 1.00 2.36 522 ARG A N 1
ATOM 4039 C CA . ARG A 1 522 ? 37.538 29.415 22.708 1.00 2.76 522 ARG A CA 1
ATOM 4040 C C . ARG A 1 522 ? 38.872 29.913 22.266 1.00 2.65 522 ARG A C 1
ATOM 4041 O O . ARG A 1 522 ? 39.827 29.804 23.010 1.00 2.61 522 ARG A O 1
ATOM 4049 N N . TYR A 1 523 ? 38.972 30.487 21.083 1.00 2.60 523 TYR A N 1
ATOM 4050 C CA . TYR A 1 523 ? 40.333 30.809 20.610 1.00 2.60 523 TYR A CA 1
ATOM 4051 C C . TYR A 1 523 ? 40.923 32.040 21.304 1.00 2.64 523 TYR A C 1
ATOM 4052 O O . TYR A 1 523 ? 40.252 33.021 21.491 1.00 2.66 523 TYR A O 1
ATOM 4061 N N . SER A 1 524 ? 42.189 31.961 21.662 1.00 2.75 524 SER A N 1
ATOM 4062 C CA . SER A 1 524 ? 42.873 33.100 22.249 1.00 2.87 524 SER A CA 1
ATOM 4063 C C . SER A 1 524 ? 44.344 32.823 22.219 1.00 2.91 524 SER A C 1
ATOM 4064 O O . SER A 1 524 ? 44.737 31.750 22.650 1.00 3.15 524 SER A O 1
ATOM 4067 N N . PHE A 1 525 ? 45.162 33.764 21.745 1.00 2.81 525 PHE A N 1
ATOM 4068 C CA . PHE A 1 525 ? 46.617 33.550 21.695 1.00 2.68 525 PHE A CA 1
ATOM 4069 C C . PHE A 1 525 ? 47.280 34.751 22.308 1.00 2.56 525 PHE A C 1
ATOM 4070 O O . PHE A 1 525 ? 47.485 35.773 21.649 1.00 2.50 525 PHE A O 1
ATOM 4078 N N . ASP A 1 526 ? 47.563 34.639 23.594 1.00 2.47 526 ASP A N 1
ATOM 4079 C CA . ASP A 1 526 ? 48.099 35.763 24.344 1.00 2.42 526 ASP A CA 1
ATOM 4080 C C . ASP A 1 526 ? 49.469 35.416 24.953 1.00 2.14 526 ASP A C 1
ATOM 4081 O O . ASP A 1 526 ? 50.036 34.326 24.707 1.00 2.07 526 ASP A O 1
ATOM 4086 N N . TRP A 1 527 ? 49.967 36.322 25.789 1.00 2.00 527 TRP A N 1
ATOM 4087 C CA . TRP A 1 527 ? 51.340 36.265 26.288 1.00 2.00 527 TRP A CA 1
ATOM 4088 C C . TRP A 1 527 ? 51.684 34.993 27.099 1.00 2.00 527 TRP A C 1
ATOM 4089 O O . TRP A 1 527 ? 52.849 34.707 27.357 1.00 2.00 527 TRP A O 1
ATOM 4100 N N . GLU A 1 528 ? 50.697 34.196 27.465 1.00 2.00 528 GLU A N 1
ATOM 4101 C CA . GLU A 1 528 ? 50.997 32.860 27.992 1.00 2.00 528 GLU A CA 1
ATOM 4102 C C . GLU A 1 528 ? 52.055 32.094 27.194 1.00 2.00 528 GLU A C 1
ATOM 4103 O O . GLU A 1 528 ? 52.942 31.435 27.778 1.00 2.00 528 GLU A O 1
ATOM 4109 N N . HIS A 1 529 ? 51.959 32.174 25.868 1.00 2.00 529 HIS A N 1
ATOM 4110 C CA . HIS A 1 529 ? 52.924 31.496 24.996 1.00 2.00 529 HIS A CA 1
ATOM 4111 C C . HIS A 1 529 ? 54.273 32.165 24.951 1.00 2.00 529 HIS A C 1
ATOM 4112 O O . HIS A 1 529 ? 55.258 31.515 24.686 1.00 2.00 529 HIS A O 1
ATOM 4119 N N . TYR A 1 530 ? 54.334 33.466 25.209 1.00 2.00 530 TYR A N 1
ATOM 4120 C CA . TYR A 1 530 ? 55.640 34.108 25.314 1.00 2.00 530 TYR A CA 1
ATOM 4121 C C . TYR A 1 530 ? 56.335 33.577 26.570 1.00 2.00 530 TYR A C 1
ATOM 4122 O O . TYR A 1 530 ? 57.505 33.164 26.511 1.00 2.00 530 TYR A O 1
ATOM 4131 N N . LEU A 1 531 ? 55.602 33.571 27.683 1.00 2.00 531 LEU A N 1
ATOM 4132 C CA . LEU A 1 531 ? 56.145 33.166 28.979 1.00 2.00 531 LEU A CA 1
ATOM 4133 C C . LEU A 1 531 ? 56.500 31.685 28.938 1.00 2.00 531 LEU A C 1
ATOM 4134 O O . LEU A 1 531 ? 57.545 31.266 29.440 1.00 2.00 531 LEU A O 1
ATOM 4139 N N . ALA A 1 532 ? 55.637 30.902 28.323 1.00 2.00 532 ALA A N 1
ATOM 4140 C CA . ALA A 1 532 ? 55.926 29.478 28.123 1.00 2.00 532 ALA A CA 1
ATOM 4141 C C . ALA A 1 532 ? 57.248 29.262 27.403 1.00 2.00 532 ALA A C 1
ATOM 4142 O O . ALA A 1 532 ? 57.969 28.331 27.714 1.00 2.00 532 ALA A O 1
ATOM 4144 N N . SER A 1 533 ? 57.586 30.161 26.492 1.00 2.00 533 SER A N 1
ATOM 4145 C CA . SER A 1 533 ? 58.846 30.070 25.775 1.00 2.00 533 SER A CA 1
ATOM 4146 C C . SER A 1 533 ? 60.019 30.472 26.648 1.00 2.00 533 SER A C 1
ATOM 4147 O O . SER A 1 533 ? 61.164 30.260 26.241 1.00 2.00 533 SER A O 1
ATOM 4150 N N . LYS A 1 534 ? 59.769 31.051 27.823 1.00 2.00 534 LYS A N 1
ATOM 4151 C CA . LYS A 1 534 ? 60.865 31.408 28.727 1.00 2.00 534 LYS A CA 1
ATOM 4152 C C . LYS A 1 534 ? 60.876 30.582 29.997 1.00 2.00 534 LYS A C 1
ATOM 4153 O O . LYS A 1 534 ? 61.366 31.042 31.012 1.00 2.00 534 LYS A O 1
ATOM 4159 N N . GLY A 1 535 ? 60.317 29.385 29.967 1.00 2.00 535 GLY A N 1
ATOM 4160 C CA . GLY A 1 535 ? 60.468 28.476 31.069 1.00 2.00 535 GLY A CA 1
ATOM 4161 C C . GLY A 1 535 ? 59.376 28.542 32.092 1.00 2.00 535 GLY A C 1
ATOM 4162 O O . GLY A 1 535 ? 59.498 27.885 33.121 1.00 2.00 535 GLY A O 1
ATOM 4163 N N . TYR A 1 536 ? 58.273 29.259 31.835 1.00 2.00 536 TYR A N 1
ATOM 4164 C CA . TYR A 1 536 ? 57.143 29.258 32.776 1.00 2.00 536 TYR A CA 1
ATOM 4165 C C . TYR A 1 536 ? 56.005 28.314 32.385 1.00 2.00 536 TYR A C 1
ATOM 4166 O O . TYR A 1 536 ? 55.570 28.263 31.248 1.00 2.00 536 TYR A O 1
ATOM 4175 N N . VAL A 1 537 ? 55.473 27.619 33.373 1.00 2.00 537 VAL A N 1
ATOM 4176 C CA . VAL A 1 537 ? 54.169 27.049 33.265 1.00 2.00 537 VAL A CA 1
ATOM 4177 C C . VAL A 1 537 ? 53.195 28.212 33.404 1.00 2.00 537 VAL A C 1
ATOM 4178 O O . VAL A 1 537 ? 53.413 29.119 34.208 1.00 2.00 537 VAL A O 1
ATOM 4182 N N . VAL A 1 538 ? 52.133 28.193 32.614 1.00 2.00 538 VAL A N 1
ATOM 4183 C CA . VAL A 1 538 ? 51.039 29.107 32.816 1.00 2.00 538 VAL A CA 1
ATOM 4184 C C . VAL A 1 538 ? 49.748 28.331 33.005 1.00 2.00 538 VAL A C 1
ATOM 4185 O O . VAL A 1 538 ? 49.407 27.460 32.191 1.00 2.00 538 VAL A O 1
ATOM 4189 N N . ALA A 1 539 ? 49.008 28.693 34.057 1.00 2.00 539 ALA A N 1
ATOM 4190 C CA . ALA A 1 539 ? 47.760 28.029 34.411 1.00 2.00 539 ALA A CA 1
ATOM 4191 C C . ALA A 1 539 ? 46.646 29.063 34.500 1.00 2.00 539 ALA A C 1
ATOM 4192 O O . ALA A 1 539 ? 46.895 30.211 34.813 1.00 2.00 539 ALA A O 1
ATOM 4194 N N . CYS A 1 540 ? 45.404 28.635 34.289 1.00 2.00 540 CYS A N 1
ATOM 4195 C CA . CYS A 1 540 ? 44.268 29.523 34.438 1.00 2.00 540 CYS A CA 1
ATOM 4196 C C . CYS A 1 540 ? 43.157 28.741 35.095 1.00 2.00 540 CYS A C 1
ATOM 4197 O O . CYS A 1 540 ? 42.747 27.707 34.577 1.00 2.00 540 CYS A O 1
ATOM 4200 N N . VAL A 1 541 ? 42.682 29.236 36.246 1.00 2.00 541 VAL A N 1
ATOM 4201 C CA . VAL A 1 541 ? 41.713 28.534 37.065 1.00 2.00 541 VAL A CA 1
ATOM 4202 C C . VAL A 1 541 ? 40.489 29.426 37.324 1.00 2.00 541 VAL A C 1
ATOM 4203 O O . VAL A 1 541 ? 40.617 30.591 37.695 1.00 2.00 541 VAL A O 1
ATOM 4207 N N . ASP A 1 542 ? 39.297 28.895 37.061 1.00 2.00 542 ASP A N 1
ATOM 4208 C CA . ASP A 1 542 ? 38.064 29.630 37.300 1.00 2.00 542 ASP A CA 1
ATOM 4209 C C . ASP A 1 542 ? 37.486 29.161 38.647 1.00 2.00 542 ASP A C 1
ATOM 4210 O O . ASP A 1 542 ? 37.047 28.020 38.774 1.00 2.00 542 ASP A O 1
ATOM 4215 N N . GLY A 1 543 ? 37.494 30.054 39.637 1.00 2.00 543 GLY A N 1
ATOM 4216 C CA . GLY A 1 543 ? 37.052 29.705 40.982 1.00 2.00 543 GLY A CA 1
ATOM 4217 C C . GLY A 1 543 ? 35.571 29.934 41.203 1.00 2.00 543 GLY A C 1
ATOM 4218 O O . GLY A 1 543 ? 34.823 30.220 40.273 1.00 2.00 543 GLY A O 1
ATOM 4219 N N . ARG A 1 544 ? 35.141 29.767 42.440 1.00 2.00 544 ARG A N 1
ATOM 4220 C CA . ARG A 1 544 ? 33.784 30.125 42.808 1.00 2.00 544 ARG A CA 1
ATOM 4221 C C . ARG A 1 544 ? 33.511 31.583 42.450 1.00 2.00 544 ARG A C 1
ATOM 4222 O O . ARG A 1 544 ? 34.377 32.452 42.547 1.00 2.00 544 ARG A O 1
ATOM 4230 N N . GLY A 1 545 ? 32.291 31.804 41.978 1.00 2.00 545 GLY A N 1
ATOM 4231 C CA . GLY A 1 545 ? 31.820 33.116 41.558 1.00 2.00 545 GLY A CA 1
ATOM 4232 C C . GLY A 1 545 ? 31.710 33.169 40.053 1.00 2.00 545 GLY A C 1
ATOM 4233 O O . GLY A 1 545 ? 31.062 34.079 39.524 1.00 2.00 545 G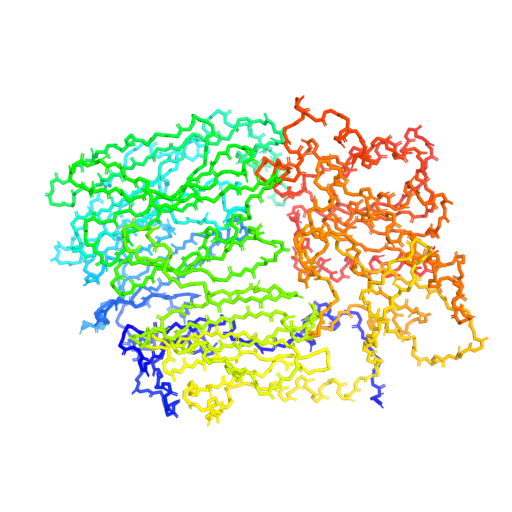LY A O 1
ATOM 4234 N N . THR A 1 546 ? 32.326 32.204 39.361 1.00 2.00 546 THR A N 1
ATOM 4235 C CA . THR A 1 546 ? 32.445 32.281 37.872 1.00 2.00 546 THR A CA 1
ATOM 4236 C C . THR A 1 546 ? 31.198 31.723 37.208 1.00 2.00 546 THR A C 1
ATOM 4237 O O . THR A 1 546 ? 30.326 31.192 37.891 1.00 2.00 546 THR A O 1
ATOM 4241 N N . GLY A 1 547 ? 31.082 31.856 35.888 1.00 2.00 547 GLY A N 1
ATOM 4242 C CA . GLY A 1 547 ? 29.802 31.632 35.197 1.00 2.00 547 GLY A CA 1
ATOM 4243 C C . GLY A 1 547 ? 29.612 30.211 34.689 1.00 2.00 547 GLY A C 1
ATOM 4244 O O . GLY A 1 547 ? 30.528 29.388 34.763 1.00 2.00 547 GLY A O 1
ATOM 4245 N N . ALA A 1 548 ? 28.395 29.929 34.221 1.00 2.00 548 ALA A N 1
ATOM 4246 C CA . ALA A 1 548 ? 28.100 28.722 33.456 1.00 2.00 548 ALA A CA 1
ATOM 4247 C C . ALA A 1 548 ? 28.174 27.452 34.277 1.00 2.00 548 ALA A C 1
ATOM 4248 O O . ALA A 1 548 ? 28.309 26.397 33.706 1.00 2.00 548 ALA A O 1
ATOM 4250 N N . ARG A 1 549 ? 28.174 27.571 35.603 1.00 2.00 549 ARG A N 1
ATOM 4251 C CA . ARG A 1 549 ? 28.109 26.422 36.497 1.00 2.00 549 ARG A CA 1
ATOM 4252 C C . ARG A 1 549 ? 26.885 26.516 37.428 1.00 2.00 549 ARG A C 1
ATOM 4253 O O . ARG A 1 549 ? 26.837 25.856 38.478 1.00 2.00 549 ARG A O 1
ATOM 4261 N N . GLY A 1 550 ? 25.903 27.325 37.003 1.00 2.00 550 GLY A N 1
ATOM 4262 C CA . GLY A 1 550 ? 24.675 27.571 37.763 1.00 2.00 550 GLY A CA 1
ATOM 4263 C C . GLY A 1 550 ? 24.768 28.711 38.756 1.00 2.00 550 GLY A C 1
ATOM 4264 O O . GLY A 1 550 ? 25.851 29.246 39.036 1.00 2.00 550 GLY A O 1
ATOM 4265 N N . GLU A 1 551 ? 23.602 29.043 39.295 1.00 2.00 551 GLU A N 1
ATOM 4266 C CA . GLU A 1 551 ? 23.378 30.261 40.039 1.00 2.00 551 GLU A CA 1
ATOM 4267 C C . GLU A 1 551 ? 24.142 30.282 41.344 1.00 2.00 551 GLU A C 1
ATOM 4268 O O . GLU A 1 551 ? 24.690 31.314 41.723 1.00 2.00 551 GLU A O 1
ATOM 4274 N N . GLU A 1 552 ? 24.115 29.153 42.043 1.00 2.00 552 GLU A N 1
ATOM 4275 C CA . GLU A 1 552 ? 24.733 29.032 43.339 1.00 2.00 552 GLU A CA 1
ATOM 4276 C C . GLU A 1 552 ? 26.217 29.228 43.233 1.00 2.00 552 GLU A C 1
ATOM 4277 O O . GLU A 1 552 ? 26.823 29.957 44.046 1.00 2.00 552 GLU A O 1
ATOM 4283 N N . TRP A 1 553 ? 26.812 28.576 42.229 1.00 2.00 553 TRP A N 1
ATOM 4284 C CA . TRP A 1 553 ? 28.221 28.729 41.957 1.00 2.00 553 TRP A CA 1
ATOM 4285 C C . TRP A 1 553 ? 28.596 30.206 41.718 1.00 2.00 553 TRP A C 1
ATOM 4286 O O . TRP A 1 553 ? 29.622 30.643 42.231 1.00 2.00 553 TRP A O 1
ATOM 4297 N N . ARG A 1 554 ? 27.777 30.957 40.967 1.00 2.00 554 ARG A N 1
ATOM 4298 C CA . ARG A 1 554 ? 28.075 32.361 40.703 1.00 2.00 554 ARG A CA 1
ATOM 4299 C C . ARG A 1 554 ? 27.666 33.366 41.792 1.00 2.00 554 ARG A C 1
ATOM 4300 O O . ARG A 1 554 ? 28.289 34.415 41.902 1.00 2.00 554 ARG A O 1
ATOM 4308 N N . LYS A 1 555 ? 26.644 33.057 42.576 1.00 2.00 555 LYS A N 1
ATOM 4309 C CA . LYS A 1 555 ? 26.123 33.976 43.560 1.00 2.00 555 LYS A CA 1
ATOM 4310 C C . LYS A 1 555 ? 26.515 33.599 45.011 1.00 2.00 555 LYS A C 1
ATOM 4311 O O . LYS A 1 555 ? 26.145 34.311 45.964 1.00 2.00 555 LYS A O 1
ATOM 4317 N N . CYS A 1 556 ? 27.281 32.518 45.191 1.00 2.00 556 CYS A N 1
ATOM 4318 C CA . CYS A 1 556 ? 27.683 32.149 46.573 1.00 2.00 556 CYS A CA 1
ATOM 4319 C C . CYS A 1 556 ? 28.547 33.250 47.166 1.00 2.00 556 CYS A C 1
ATOM 4320 O O . CYS A 1 556 ? 28.808 33.226 48.334 1.00 2.00 556 CYS A O 1
ATOM 4323 N N . THR A 1 557 ? 29.005 34.187 46.338 1.00 2.00 557 THR A N 1
ATOM 4324 C CA . THR A 1 557 ? 29.869 35.280 46.776 1.00 2.00 557 THR A CA 1
ATOM 4325 C C . THR A 1 557 ? 29.125 36.475 47.285 1.00 2.00 557 THR A C 1
ATOM 4326 O O . THR A 1 557 ? 29.756 37.407 47.757 1.00 2.00 557 THR A O 1
ATOM 4330 N N . TYR A 1 558 ? 27.793 36.429 47.211 1.00 2.00 558 TYR A N 1
ATOM 4331 C CA . TYR A 1 558 ? 26.929 37.585 47.418 1.00 2.00 558 TYR A CA 1
ATOM 4332 C C . TYR A 1 558 ? 27.217 38.174 48.790 1.00 2.00 558 TYR A C 1
ATOM 4333 O O . TYR A 1 558 ? 27.223 37.443 49.783 1.00 2.00 558 TYR A O 1
ATOM 4342 N N . MET A 1 559 ? 27.481 39.473 48.815 1.00 2.00 559 MET A N 1
ATOM 4343 C CA . MET A 1 559 ? 27.690 40.252 50.043 1.00 2.00 559 MET A CA 1
ATOM 4344 C C . MET A 1 559 ? 29.076 40.097 50.673 1.00 2.00 559 MET A C 1
ATOM 4345 O O . MET A 1 559 ? 29.376 40.713 51.709 1.00 2.00 559 MET A O 1
ATOM 4350 N N . GLN A 1 560 ? 29.938 39.377 49.958 1.00 2.00 560 GLN A N 1
ATOM 4351 C CA . GLN A 1 560 ? 31.270 39.118 50.404 1.00 2.00 560 GLN A CA 1
ATOM 4352 C C . GLN A 1 560 ? 32.194 38.834 49.232 1.00 2.00 560 GLN A C 1
ATOM 4353 O O . GLN A 1 560 ? 32.920 37.853 49.248 1.00 2.00 560 GLN A O 1
ATOM 4359 N N . LEU A 1 561 ? 32.204 39.716 48.238 1.00 2.00 561 LEU A N 1
ATOM 4360 C CA . LEU A 1 561 ? 33.121 39.603 47.098 1.00 2.00 561 LEU A CA 1
ATOM 4361 C C . LEU A 1 561 ? 34.565 39.338 47.488 1.00 2.00 561 LEU A C 1
ATOM 4362 O O . LEU A 1 561 ? 35.080 39.855 48.500 1.00 2.00 561 LEU A O 1
ATOM 4367 N N . GLY A 1 562 ? 35.208 38.552 46.641 1.00 2.00 562 GLY A N 1
ATOM 4368 C CA . GLY A 1 562 ? 36.614 38.333 46.718 1.00 2.00 562 GLY A CA 1
ATOM 4369 C C . GLY A 1 562 ? 37.132 37.310 47.711 1.00 2.00 562 GLY A C 1
ATOM 4370 O O . GLY A 1 562 ? 38.248 36.823 47.569 1.00 2.00 562 GLY A O 1
ATOM 4371 N N . VAL A 1 563 ? 36.341 36.990 48.728 1.00 2.00 563 VAL A N 1
ATOM 4372 C CA . VAL A 1 563 ? 36.772 36.070 49.749 1.00 2.00 563 VAL A CA 1
ATOM 4373 C C . VAL A 1 563 ? 36.916 34.692 49.127 1.00 2.00 563 VAL A C 1
ATOM 4374 O O . VAL A 1 563 ? 38.018 34.123 49.113 1.00 2.00 563 VAL A O 1
ATOM 4378 N N . PHE A 1 564 ? 35.821 34.158 48.588 1.00 2.00 564 PHE A N 1
ATOM 4379 C CA . PHE A 1 564 ? 35.882 32.825 48.022 1.00 2.00 564 PHE A CA 1
ATOM 4380 C C . PHE A 1 564 ? 36.805 32.766 46.815 1.00 2.00 564 PHE A C 1
ATOM 4381 O O . PHE A 1 564 ? 37.541 31.798 46.632 1.00 2.00 564 PHE A O 1
ATOM 4389 N N . GLU A 1 565 ? 36.798 33.821 46.022 1.00 2.00 565 GLU A N 1
ATOM 4390 C CA . GLU A 1 565 ? 37.592 33.872 44.790 1.00 2.00 565 GLU A CA 1
ATOM 4391 C C . GLU A 1 565 ? 39.106 33.799 45.138 1.00 2.00 565 GLU A C 1
ATOM 4392 O O . GLU A 1 565 ? 39.888 33.076 44.503 1.00 2.00 565 GLU A O 1
ATOM 4398 N N . SER A 1 566 ? 39.508 34.570 46.143 1.00 2.00 566 SER A N 1
ATOM 4399 C CA . SER A 1 566 ? 40.843 34.482 46.712 1.00 2.00 566 SER A CA 1
ATOM 4400 C C . SER A 1 566 ? 41.100 33.087 47.219 1.00 2.00 566 SER A C 1
ATOM 4401 O O . SER A 1 566 ? 42.096 32.517 46.860 1.00 2.00 566 SER A O 1
ATOM 4404 N N . ASP A 1 567 ? 40.231 32.590 48.101 1.00 2.00 567 ASP A N 1
ATOM 4405 C CA . ASP A 1 567 ? 40.422 31.276 48.711 1.00 2.00 567 ASP A CA 1
ATOM 4406 C C . ASP A 1 567 ? 40.713 30.279 47.612 1.00 2.00 567 ASP A C 1
ATOM 4407 O O . ASP A 1 567 ? 41.582 29.452 47.738 1.00 2.00 567 ASP A O 1
ATOM 4412 N N . ASP A 1 568 ? 40.011 30.411 46.493 1.00 2.00 568 ASP A N 1
ATOM 4413 C CA . ASP A 1 568 ? 40.089 29.385 45.463 1.00 2.00 568 ASP A CA 1
ATOM 4414 C C . ASP A 1 568 ? 41.380 29.443 44.626 1.00 2.00 568 ASP A C 1
ATOM 4415 O O . ASP A 1 568 ? 41.979 28.403 44.316 1.00 2.00 568 ASP A O 1
ATOM 4420 N N . GLN A 1 569 ? 41.822 30.655 44.296 1.00 2.00 569 GLN A N 1
ATOM 4421 C CA . GLN A 1 569 ? 43.089 30.814 43.631 1.00 2.00 569 GLN A CA 1
ATOM 4422 C C . GLN A 1 569 ? 44.200 30.336 44.575 1.00 2.00 569 GLN A C 1
ATOM 4423 O O . GLN A 1 569 ? 45.106 29.665 44.107 1.00 2.00 569 GLN A O 1
ATOM 4429 N N . ILE A 1 570 ? 44.138 30.689 45.872 1.00 2.00 570 ILE A N 1
ATOM 4430 C CA . ILE A 1 570 ? 45.123 30.227 46.860 1.00 2.00 570 ILE A CA 1
ATOM 4431 C C . ILE A 1 570 ? 45.129 28.697 46.906 1.00 2.00 570 ILE A C 1
ATOM 4432 O O . ILE A 1 570 ? 46.187 28.072 46.960 1.00 2.00 570 ILE A O 1
ATOM 4437 N N . ALA A 1 571 ? 43.931 28.118 46.934 1.00 2.00 571 ALA A N 1
ATOM 4438 C CA . ALA A 1 571 ? 43.751 26.650 46.983 1.00 2.00 571 ALA A CA 1
ATOM 4439 C C . ALA A 1 571 ? 44.231 25.990 45.696 1.00 2.00 571 ALA A C 1
ATOM 4440 O O . ALA A 1 571 ? 44.909 24.972 45.728 1.00 2.00 571 ALA A O 1
ATOM 4442 N N . ALA A 1 572 ? 43.885 26.579 44.562 1.00 2.00 572 ALA A N 1
ATOM 4443 C CA . ALA A 1 572 ? 44.386 26.094 43.271 1.00 2.00 572 ALA A CA 1
ATOM 4444 C C . ALA A 1 572 ? 45.908 26.182 43.207 1.00 2.00 572 ALA A C 1
ATOM 4445 O O . ALA A 1 572 ? 46.569 25.281 42.714 1.00 2.00 572 ALA A O 1
ATOM 4447 N N . ALA A 1 573 ? 46.478 27.270 43.702 1.00 2.00 573 ALA A N 1
ATOM 4448 C CA . ALA A 1 573 ? 47.933 27.386 43.690 1.00 2.00 573 ALA A CA 1
ATOM 4449 C C . ALA A 1 573 ? 48.516 26.264 44.539 1.00 2.00 573 ALA A C 1
ATOM 4450 O O . ALA A 1 573 ? 49.565 25.665 44.191 1.00 2.00 573 ALA A O 1
ATOM 4452 N N . THR A 1 574 ? 47.847 25.984 45.661 1.00 2.00 574 THR A N 1
ATOM 4453 C CA . THR A 1 574 ? 48.415 25.064 46.625 1.00 2.00 574 THR A CA 1
ATOM 4454 C C . THR A 1 574 ? 48.469 23.703 45.972 1.00 2.00 574 THR A C 1
ATOM 4455 O O . THR A 1 574 ? 49.462 22.996 46.115 1.00 2.00 574 THR A O 1
ATOM 4459 N N . ALA A 1 575 ? 47.432 23.358 45.209 1.00 2.00 575 ALA A N 1
ATOM 4460 C CA . ALA A 1 575 ? 47.378 22.037 44.590 1.00 2.00 575 ALA A CA 1
ATOM 4461 C C . ALA A 1 575 ? 48.357 21.939 43.423 1.00 2.00 575 ALA A C 1
ATOM 4462 O O . ALA A 1 575 ? 49.053 20.941 43.312 1.00 2.00 575 ALA A O 1
ATOM 4464 N N . ILE A 1 576 ? 48.434 22.994 42.601 1.00 2.00 576 ILE A N 1
ATOM 4465 C CA . ILE A 1 576 ? 49.314 23.035 41.417 1.00 2.14 576 ILE A CA 1
ATOM 4466 C C . ILE A 1 576 ? 50.737 22.835 41.944 1.00 2.40 576 ILE A C 1
ATOM 4467 O O . ILE A 1 576 ? 51.584 22.146 41.338 1.00 2.34 576 ILE A O 1
ATOM 4472 N N . GLY A 1 577 ? 50.963 23.445 43.114 1.00 2.76 577 GLY A N 1
ATOM 4473 C CA . GLY A 1 577 ? 52.246 23.444 43.773 1.00 3.06 577 GLY A CA 1
ATOM 4474 C C . GLY A 1 577 ? 52.682 22.041 44.148 1.00 3.47 577 GLY A C 1
ATOM 4475 O O . GLY A 1 577 ? 53.877 21.803 44.333 1.00 3.49 577 GLY A O 1
ATOM 4476 N N . GLN A 1 578 ? 51.740 21.101 44.264 1.00 4.03 578 GLN A N 1
ATOM 4477 C CA . GLN A 1 578 ? 52.110 19.732 44.641 1.00 4.43 578 GLN A CA 1
ATOM 4478 C C . GLN A 1 578 ? 52.412 18.887 43.433 1.00 4.29 578 GLN A C 1
ATOM 4479 O O . GLN A 1 578 ? 52.890 17.805 43.575 1.00 4.18 578 GLN A O 1
ATOM 4485 N N . LEU A 1 579 ? 52.153 19.382 42.239 1.00 4.40 579 LEU A N 1
ATOM 4486 C CA . LEU A 1 579 ? 52.637 18.693 41.024 1.00 4.40 579 LEU A CA 1
ATOM 4487 C C . LEU A 1 579 ? 54.163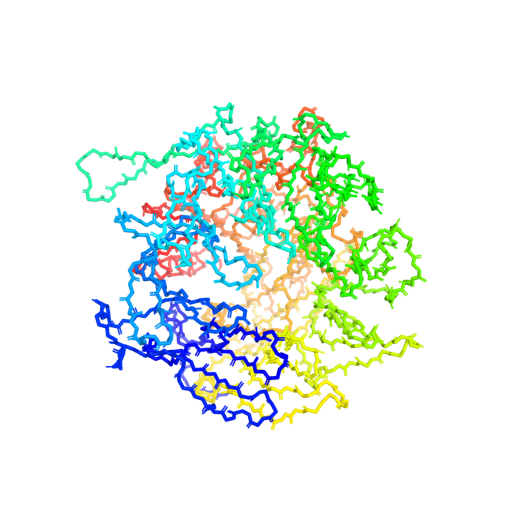 18.606 41.058 1.00 4.39 579 LEU A C 1
ATOM 4488 O O . LEU A 1 579 ? 54.847 19.545 41.435 1.00 4.54 579 LEU A O 1
ATOM 4493 N N . PRO A 1 580 ? 54.710 17.446 40.691 1.00 4.36 580 PRO A N 1
ATOM 4494 C CA . PRO A 1 580 ? 56.165 17.268 40.799 1.00 4.27 580 PRO A CA 1
ATOM 4495 C C . PRO A 1 580 ? 57.020 18.144 39.871 1.00 4.17 580 PRO A C 1
ATOM 4496 O O . PRO A 1 580 ? 58.153 18.458 40.224 1.00 4.41 580 PRO A O 1
ATOM 4500 N N . TYR A 1 581 ? 56.490 18.536 38.717 1.00 3.97 581 TYR A N 1
ATOM 4501 C CA . TYR A 1 581 ? 57.212 19.421 37.767 1.00 3.82 581 TYR A CA 1
ATOM 4502 C C . TYR A 1 581 ? 57.061 20.933 38.049 1.00 3.33 581 TYR A C 1
ATOM 4503 O O . TYR A 1 581 ? 57.351 21.789 37.203 1.00 3.29 581 TYR A O 1
ATOM 4512 N N . VAL A 1 582 ? 56.600 21.256 39.239 1.00 2.84 582 VAL A N 1
ATOM 4513 C CA . VAL A 1 582 ? 56.283 22.615 39.587 1.00 2.52 582 VAL A CA 1
ATOM 4514 C C . VAL A 1 582 ? 57.071 22.980 40.843 1.00 2.27 582 VAL A C 1
ATOM 4515 O O . VAL A 1 582 ? 57.103 22.215 41.801 1.00 2.24 582 VAL A O 1
ATOM 4519 N N . ASP A 1 583 ? 57.656 24.160 40.841 1.00 2.00 583 ASP A N 1
ATOM 4520 C CA . ASP A 1 583 ? 58.322 24.682 42.030 1.00 2.00 583 ASP A CA 1
ATOM 4521 C C . ASP A 1 583 ? 57.339 25.506 42.853 1.00 2.00 583 ASP A C 1
ATOM 4522 O O . ASP A 1 583 ? 56.986 26.593 42.459 1.00 2.00 583 ASP A O 1
ATOM 4527 N N . ALA A 1 584 ? 56.927 24.972 43.993 1.00 2.00 584 ALA A N 1
ATOM 4528 C CA . ALA A 1 584 ? 55.890 25.582 44.823 1.00 2.00 584 ALA A CA 1
ATOM 4529 C C . ALA A 1 584 ? 56.305 26.918 45.329 1.00 2.00 584 ALA A C 1
ATOM 4530 O O . ALA A 1 584 ? 55.462 27.719 45.649 1.00 2.00 584 ALA A O 1
ATOM 4532 N N . ALA A 1 585 ? 57.596 27.184 45.401 1.00 2.00 585 ALA A N 1
ATOM 4533 C CA . ALA A 1 585 ? 58.094 28.453 45.949 1.00 2.00 585 ALA A CA 1
ATOM 4534 C C . ALA A 1 585 ? 58.084 29.530 44.863 1.00 2.00 585 ALA A C 1
ATOM 4535 O O . ALA A 1 585 ? 58.408 30.696 45.134 1.00 2.00 585 ALA A O 1
ATOM 4537 N N . ARG A 1 586 ? 57.718 29.160 43.630 1.00 2.00 586 ARG A N 1
ATOM 4538 C CA . ARG A 1 586 ? 57.687 30.120 42.524 1.00 2.00 586 ARG A CA 1
ATOM 4539 C C . ARG A 1 586 ? 56.337 30.132 41.795 1.00 2.00 586 ARG A C 1
ATOM 4540 O O . ARG A 1 586 ? 56.251 29.952 40.561 1.00 2.00 586 ARG A O 1
ATOM 4548 N N . ILE A 1 587 ? 55.262 30.324 42.562 1.00 2.00 587 ILE A N 1
ATOM 4549 C CA . ILE A 1 587 ? 53.931 30.478 41.946 1.00 2.00 587 ILE A CA 1
ATOM 4550 C C . ILE A 1 587 ? 53.498 31.936 42.046 1.00 2.00 587 ILE A C 1
ATOM 4551 O O . ILE A 1 587 ? 53.461 32.505 43.148 1.00 2.00 587 ILE A O 1
ATOM 4556 N N . GLY A 1 588 ? 53.174 32.518 40.889 1.00 2.00 588 GLY A N 1
ATOM 4557 C CA . GLY A 1 588 ? 52.705 33.883 40.787 1.00 2.00 588 GLY A CA 1
ATOM 4558 C C . GLY A 1 588 ? 51.261 33.975 40.321 1.00 2.00 588 GLY A C 1
ATOM 4559 O O . GLY A 1 588 ? 50.634 33.000 39.923 1.00 2.00 588 GLY A O 1
ATOM 4560 N N . ILE A 1 589 ? 50.718 35.169 40.381 1.00 2.00 589 ILE A N 1
ATOM 4561 C CA . ILE A 1 589 ? 49.335 35.387 39.951 1.00 2.00 589 ILE A CA 1
ATOM 4562 C C . ILE A 1 589 ? 49.211 36.733 39.240 1.00 2.00 589 ILE A C 1
ATOM 4563 O O . ILE A 1 589 ? 49.858 37.714 39.625 1.00 2.00 589 ILE A O 1
ATOM 4568 N N . TRP A 1 590 ? 48.411 36.750 38.170 1.00 2.00 590 TRP A N 1
ATOM 4569 C CA . TRP A 1 590 ? 48.208 37.927 37.321 1.00 2.00 590 TRP A CA 1
ATOM 4570 C C . TRP A 1 590 ? 46.719 38.133 37.146 1.00 2.00 590 TRP A C 1
ATOM 4571 O O . TRP A 1 590 ? 45.973 37.183 37.091 1.00 2.00 590 TRP A O 1
ATOM 4582 N N . GLY A 1 591 ? 46.292 39.386 37.071 1.00 2.00 591 GLY A N 1
ATOM 4583 C CA . GLY A 1 591 ? 44.926 39.701 36.766 1.00 2.00 591 GLY A CA 1
ATOM 4584 C C . GLY A 1 591 ? 44.754 41.190 36.536 1.00 2.00 591 GLY A C 1
ATOM 4585 O O . GLY A 1 591 ? 45.606 42.018 36.956 1.00 2.00 591 GLY A O 1
ATOM 4586 N N . TRP A 1 592 ? 43.658 41.523 35.854 1.00 2.00 592 TRP A N 1
ATOM 4587 C CA . TRP A 1 592 ? 43.366 42.870 35.350 1.00 2.00 592 TRP A CA 1
ATOM 4588 C C . TRP A 1 592 ? 41.966 43.159 35.817 1.00 2.00 592 TRP A C 1
ATOM 4589 O O . TRP A 1 592 ? 41.109 42.321 35.661 1.00 2.00 592 TRP A O 1
ATOM 4600 N N . SER A 1 593 ? 41.747 44.336 36.405 1.00 2.00 593 SER A N 1
ATOM 4601 C CA . SER A 1 593 ? 40.426 44.755 36.843 1.00 2.00 593 SER A CA 1
ATOM 4602 C C . SER A 1 593 ? 40.007 43.913 38.063 1.00 2.00 593 SER A C 1
ATOM 4603 O O . SER A 1 593 ? 40.764 43.886 39.031 1.00 2.00 593 SER A O 1
ATOM 4606 N N . TYR A 1 594 ? 38.872 43.208 38.025 1.00 2.00 594 TYR A N 1
ATOM 4607 C CA . TYR A 1 594 ? 38.522 42.273 39.100 1.00 2.00 594 TYR A CA 1
ATOM 4608 C C . TYR A 1 594 ? 39.611 41.241 39.343 1.00 2.00 594 TYR A C 1
ATOM 4609 O O . TYR A 1 594 ? 39.794 40.754 40.448 1.00 2.00 594 TYR A O 1
ATOM 4618 N N . GLY A 1 595 ? 40.348 40.919 38.286 1.00 2.00 595 GLY A N 1
ATOM 4619 C CA . GLY A 1 595 ? 41.496 40.008 38.391 1.00 2.00 595 GLY A CA 1
ATOM 4620 C C . GLY A 1 595 ? 42.617 40.652 39.177 1.00 2.00 595 GLY A C 1
ATOM 4621 O O . GLY A 1 595 ? 43.366 39.967 39.872 1.00 2.00 595 GLY A O 1
ATOM 4622 N N . GLY A 1 596 ? 42.733 41.975 39.061 1.00 2.00 596 GLY A N 1
ATOM 4623 C CA . GLY A 1 596 ? 43.770 42.716 39.752 1.00 2.00 596 GLY A CA 1
ATOM 4624 C C . GLY A 1 596 ? 43.477 42.704 41.221 1.00 2.00 596 GLY A C 1
ATOM 4625 O O . GLY A 1 596 ? 44.325 42.407 42.034 1.00 2.00 596 GLY A O 1
ATOM 4626 N N . TYR A 1 597 ? 42.254 43.039 41.551 1.00 2.00 597 TYR A N 1
ATOM 4627 C CA . TYR A 1 597 ? 41.743 42.929 42.897 1.00 2.00 597 TYR A CA 1
ATOM 4628 C C . TYR A 1 597 ? 42.016 41.564 43.498 1.00 2.00 597 TYR A C 1
ATOM 4629 O O . TYR A 1 597 ? 42.402 41.443 44.658 1.00 2.00 597 TYR A O 1
ATOM 4638 N N . THR A 1 598 ? 41.790 40.534 42.704 1.00 2.00 598 THR A N 1
ATOM 4639 C CA . THR A 1 598 ? 41.864 39.151 43.162 1.00 2.00 598 THR A CA 1
ATOM 4640 C C . THR A 1 598 ? 43.308 38.780 43.430 1.00 2.00 598 THR A C 1
ATOM 4641 O O . THR A 1 598 ? 43.575 38.033 44.343 1.00 2.00 598 THR A O 1
ATOM 4645 N N . THR A 1 599 ? 44.227 39.316 42.622 1.00 2.00 599 THR A N 1
ATOM 4646 C CA . THR A 1 599 ? 45.661 39.271 42.897 1.00 2.00 599 THR A CA 1
ATOM 4647 C C . THR A 1 599 ? 46.003 39.877 44.291 1.00 2.00 599 THR A C 1
ATOM 4648 O O . THR A 1 599 ? 46.589 39.203 45.137 1.00 2.00 599 THR A O 1
ATOM 4652 N N . LEU A 1 600 ? 45.690 41.146 44.490 1.00 2.00 600 LEU A N 1
ATOM 4653 C CA . LEU A 1 600 ? 45.876 41.815 45.806 1.00 2.00 600 LEU A CA 1
ATOM 4654 C C . LEU A 1 600 ? 45.348 40.972 46.964 1.00 2.00 600 LEU A C 1
ATOM 4655 O O . LEU A 1 600 ? 46.054 40.756 47.924 1.00 2.00 600 LEU A O 1
ATOM 4660 N N . MET A 1 601 ? 44.103 40.488 46.830 1.00 2.00 601 MET A N 1
ATOM 4661 C CA . MET A 1 601 ? 43.473 39.651 47.854 1.00 2.00 601 MET A CA 1
ATOM 4662 C C . MET A 1 601 ? 44.294 38.378 48.113 1.00 2.00 601 MET A C 1
ATOM 4663 O O . MET A 1 601 ? 44.549 37.993 49.252 1.00 2.00 601 MET A O 1
ATOM 4668 N N . SER A 1 602 ? 44.721 37.746 47.048 1.00 2.00 602 SER A N 1
ATOM 4669 C CA . SER A 1 602 ? 45.460 36.512 47.145 1.00 2.00 602 SER A CA 1
ATOM 4670 C C . SER A 1 602 ? 46.843 36.690 47.772 1.00 2.00 602 SER A C 1
ATOM 4671 O O . SER A 1 602 ? 47.257 35.855 48.569 1.00 2.00 602 SER A O 1
ATOM 4674 N N . LEU A 1 603 ? 47.554 37.764 47.410 1.00 2.00 603 LEU A N 1
ATOM 4675 C CA . LEU A 1 603 ? 48.805 38.128 48.104 1.00 2.00 603 LEU A CA 1
ATOM 4676 C C . LEU A 1 603 ? 48.583 38.556 49.566 1.00 2.00 603 LEU A C 1
ATOM 4677 O O . LEU A 1 603 ? 49.518 38.532 50.386 1.00 2.00 603 LEU A O 1
ATOM 4682 N N . CYS A 1 604 ? 47.368 38.970 49.889 1.00 2.00 604 CYS A N 1
ATOM 4683 C CA . CYS A 1 604 ? 47.120 39.483 51.222 1.00 2.00 604 CYS A CA 1
ATOM 4684 C C . CYS A 1 604 ? 46.586 38.405 52.146 1.00 2.00 604 CYS A C 1
ATOM 4685 O O . CYS A 1 604 ? 46.761 38.492 53.349 1.00 2.00 604 CYS A O 1
ATOM 4688 N N . ARG A 1 605 ? 45.934 37.386 51.585 1.00 2.00 605 ARG A N 1
ATOM 4689 C CA . ARG A 1 605 ? 45.185 36.411 52.388 1.00 2.00 605 ARG A CA 1
ATOM 4690 C C . ARG A 1 605 ? 45.738 34.987 52.269 1.00 2.00 605 ARG A C 1
ATOM 4691 O O . ARG A 1 605 ? 45.221 34.069 52.870 1.00 2.00 605 ARG A O 1
ATOM 4699 N N . GLY A 1 606 ? 46.776 34.798 51.461 1.00 2.00 606 GLY A N 1
ATOM 4700 C CA . GLY A 1 606 ? 47.328 33.475 51.176 1.00 2.00 606 GLY A CA 1
ATOM 4701 C C . GLY A 1 606 ? 48.571 33.097 51.993 1.00 2.00 606 GLY A C 1
ATOM 4702 O O . GLY A 1 606 ? 49.224 32.091 51.706 1.00 2.00 606 GLY A O 1
ATOM 4703 N N . ASN A 1 607 ? 48.892 33.899 52.997 1.00 2.00 607 ASN A N 1
ATOM 4704 C CA . ASN A 1 607 ? 50.030 33.670 53.870 1.00 2.00 607 ASN A CA 1
ATOM 4705 C C . ASN A 1 607 ? 51.272 33.278 53.089 1.00 2.00 607 ASN A C 1
ATOM 4706 O O . ASN A 1 607 ? 51.916 32.276 53.371 1.00 2.00 607 ASN A O 1
ATOM 4711 N N . GLY A 1 608 ? 51.578 34.039 52.057 1.00 2.00 608 GLY A N 1
ATOM 4712 C CA . GLY A 1 608 ? 52.795 33.782 51.272 1.00 2.00 608 GLY A CA 1
ATOM 4713 C C . GLY A 1 608 ? 52.714 32.627 50.282 1.00 2.00 608 GLY A C 1
ATOM 4714 O O . GLY A 1 608 ? 53.721 32.137 49.823 1.00 2.00 608 GLY A O 1
ATOM 4715 N N . THR A 1 609 ? 51.519 32.187 49.951 1.00 2.00 609 THR A N 1
ATOM 4716 C CA . THR A 1 609 ? 51.362 31.163 48.932 1.00 2.00 609 THR A CA 1
ATOM 4717 C C . THR A 1 609 ? 51.915 31.607 47.578 1.00 2.00 609 THR A C 1
ATOM 4718 O O . THR A 1 609 ? 52.555 30.826 46.894 1.00 2.00 609 THR A O 1
ATOM 4722 N N . PHE A 1 610 ? 51.665 32.857 47.199 1.00 2.00 610 PHE A N 1
ATOM 4723 C CA . PHE A 1 610 ? 52.153 33.368 45.931 1.00 2.00 610 PHE A CA 1
ATOM 4724 C C . PHE A 1 610 ? 53.464 34.100 46.155 1.00 2.00 610 PHE A C 1
ATOM 4725 O O . PHE A 1 610 ? 53.581 34.901 47.070 1.00 2.00 610 PHE A O 1
ATOM 4733 N N . LYS A 1 611 ? 54.457 33.821 45.329 1.00 2.00 611 LYS A N 1
ATOM 4734 C CA . LYS A 1 611 ? 55.751 34.519 45.427 1.00 2.00 611 LYS A CA 1
ATOM 4735 C C . LYS A 1 611 ? 55.734 35.930 44.822 1.00 2.00 611 LYS A C 1
ATOM 4736 O O . LYS A 1 611 ? 56.501 36.834 45.227 1.00 2.00 611 LYS A O 1
ATOM 4742 N N . ALA A 1 612 ? 54.892 36.087 43.801 1.00 2.00 612 ALA A N 1
ATOM 4743 C CA . ALA A 1 612 ? 54.757 37.345 43.080 1.00 2.00 612 ALA A CA 1
ATOM 4744 C C . ALA A 1 612 ? 53.317 37.523 42.574 1.00 2.00 612 ALA A C 1
ATOM 4745 O O . ALA A 1 612 ? 52.564 36.559 42.370 1.00 2.00 612 ALA A O 1
ATOM 4747 N N . GLY A 1 613 ? 52.936 38.775 42.356 1.00 2.00 613 GLY A N 1
ATOM 4748 C CA . GLY A 1 613 ? 51.645 39.062 41.760 1.00 2.00 613 GLY A CA 1
ATOM 4749 C C . GLY A 1 613 ? 51.654 40.333 40.939 1.00 2.00 613 GLY A C 1
ATOM 4750 O O . GLY A 1 613 ? 52.357 41.287 41.241 1.00 2.00 613 GLY A O 1
ATOM 4751 N N . ILE A 1 614 ? 50.852 40.336 39.899 1.00 2.00 614 ILE A N 1
ATOM 4752 C CA . ILE A 1 614 ? 50.674 41.515 39.068 1.00 2.00 614 ILE A CA 1
ATOM 4753 C C . ILE A 1 614 ? 49.203 41.855 39.095 1.00 2.00 614 ILE A C 1
ATOM 4754 O O . ILE A 1 614 ? 48.352 40.977 38.850 1.00 2.00 614 ILE A O 1
ATOM 4759 N N . ALA A 1 615 ? 48.941 43.132 39.365 1.00 2.00 615 ALA A N 1
ATOM 4760 C CA . ALA A 1 615 ? 47.612 43.641 39.578 1.00 2.00 615 ALA A CA 1
ATOM 4761 C C . ALA A 1 615 ? 47.431 44.872 38.693 1.00 2.00 615 ALA A C 1
ATOM 4762 O O . ALA A 1 615 ? 48.002 45.972 38.932 1.00 2.00 615 ALA A O 1
ATOM 4764 N N . VAL A 1 616 ? 46.668 44.666 37.635 1.00 2.00 616 VAL A N 1
ATOM 4765 C CA . VAL A 1 616 ? 46.459 45.720 36.677 1.00 2.00 616 VAL A CA 1
ATOM 4766 C C . VAL A 1 616 ? 45.078 46.324 36.863 1.00 2.00 616 VAL A C 1
ATOM 4767 O O . VAL A 1 616 ? 44.091 45.606 36.917 1.00 2.00 616 VAL A O 1
ATOM 4771 N N . ALA A 1 617 ? 45.055 47.653 36.968 1.00 2.00 617 ALA A N 1
ATOM 4772 C CA . ALA A 1 617 ? 43.855 48.426 37.290 1.00 2.00 617 ALA A CA 1
ATOM 4773 C C . ALA A 1 617 ? 42.910 47.739 38.338 1.00 2.00 617 ALA A C 1
ATOM 4774 O O . ALA A 1 617 ? 41.707 47.561 38.072 1.00 2.00 617 ALA A O 1
ATOM 4776 N N . PRO A 1 618 ? 43.465 47.334 39.514 1.00 2.00 618 PRO A N 1
ATOM 4777 C CA . PRO A 1 618 ? 42.676 46.593 40.495 1.00 2.00 618 PRO A CA 1
ATOM 4778 C C . PRO A 1 618 ? 41.732 47.497 41.270 1.00 2.00 618 PRO A C 1
ATOM 4779 O O . PRO A 1 618 ? 42.033 48.677 41.522 1.00 2.00 618 PRO A O 1
ATOM 4783 N N . VAL A 1 619 ? 40.577 46.972 41.614 1.00 2.00 619 VAL A N 1
ATOM 4784 C CA . VAL A 1 619 ? 39.794 47.595 42.650 1.00 2.00 619 VAL A CA 1
ATOM 4785 C C . VAL A 1 619 ? 40.546 47.279 43.934 1.00 2.00 619 VAL A C 1
ATOM 4786 O O . VAL A 1 619 ? 40.975 46.143 44.156 1.00 2.00 619 VAL A O 1
ATOM 4790 N N . ALA A 1 620 ? 40.696 48.283 44.766 1.00 2.00 620 ALA A N 1
ATOM 4791 C CA . ALA A 1 620 ? 41.291 48.136 46.081 1.00 2.00 620 ALA A CA 1
ATOM 4792 C C . ALA A 1 620 ? 40.237 47.956 47.204 1.00 2.00 620 ALA A C 1
ATOM 4793 O O . ALA A 1 620 ? 40.473 47.285 48.204 1.00 2.00 620 ALA A O 1
ATOM 4795 N N . ASP A 1 621 ? 39.064 48.547 47.019 1.00 2.00 621 ASP A N 1
ATOM 4796 C CA . ASP A 1 621 ? 37.999 48.483 48.018 1.00 2.00 621 ASP A CA 1
ATOM 4797 C C . ASP A 1 621 ? 36.712 48.764 47.283 1.00 2.00 621 ASP A C 1
ATOM 4798 O O . ASP A 1 621 ? 36.634 49.666 46.475 1.00 2.00 621 ASP A O 1
ATOM 4803 N N . TRP A 1 622 ? 35.682 47.985 47.563 1.00 2.00 622 TRP A N 1
ATOM 4804 C CA . TRP A 1 622 ? 34.416 48.139 46.827 1.00 2.00 622 TRP A CA 1
ATOM 4805 C C . TRP A 1 622 ? 33.714 49.459 47.119 1.00 2.00 622 TRP A C 1
ATOM 4806 O O . TRP A 1 622 ? 32.850 49.865 46.340 1.00 2.00 622 TRP A O 1
ATOM 4817 N N . ARG A 1 623 ? 34.116 50.162 48.188 1.00 2.00 623 ARG A N 1
ATOM 4818 C CA . ARG A 1 623 ? 33.611 51.534 48.411 1.00 2.00 623 ARG A CA 1
ATOM 4819 C C . ARG A 1 623 ? 33.903 52.437 47.217 1.00 2.00 623 ARG A C 1
ATOM 4820 O O . ARG A 1 623 ? 33.139 53.319 46.944 1.00 2.00 623 ARG A O 1
ATOM 4828 N N . PHE A 1 624 ? 34.999 52.164 46.507 1.00 2.00 624 PHE A N 1
ATOM 4829 C CA . PHE A 1 624 ? 35.472 53.016 45.428 1.00 2.00 624 PHE A CA 1
ATOM 4830 C C . PHE A 1 624 ? 34.867 52.683 44.064 1.00 2.00 624 PHE A C 1
ATOM 4831 O O . PHE A 1 624 ? 34.953 53.481 43.115 1.00 2.00 624 PHE A O 1
ATOM 4839 N N . TYR A 1 625 ? 34.223 51.529 43.970 1.00 2.00 625 TYR A N 1
ATOM 4840 C CA . TYR A 1 625 ? 33.670 51.151 42.720 1.00 2.00 625 TYR A CA 1
ATOM 4841 C C . TYR A 1 625 ? 32.216 51.632 42.573 1.00 2.00 625 TYR A C 1
ATOM 4842 O O . TYR A 1 625 ? 31.618 52.094 43.528 1.00 2.00 625 TYR A O 1
ATOM 4851 N N . ASP A 1 626 ? 31.662 51.514 41.370 1.00 2.00 626 ASP A N 1
ATOM 4852 C CA . ASP A 1 626 ? 30.391 52.131 41.068 1.00 2.00 626 ASP A CA 1
ATOM 4853 C C . ASP A 1 626 ? 29.181 51.443 41.707 1.00 2.00 626 ASP A C 1
ATOM 4854 O O . ASP A 1 626 ? 29.239 50.301 42.149 1.00 2.00 626 ASP A O 1
ATOM 4859 N N . SER A 1 627 ? 28.110 52.215 41.746 1.00 2.00 627 SER A N 1
ATOM 4860 C CA . SER A 1 627 ? 26.783 51.877 42.217 1.00 2.00 627 SER A CA 1
ATOM 4861 C C . SER A 1 627 ? 26.197 50.514 41.791 1.00 2.00 627 SER A C 1
ATOM 4862 O O . SER A 1 627 ? 25.980 49.600 42.605 1.00 2.00 627 SER A O 1
ATOM 4865 N N . VAL A 1 628 ? 25.939 50.400 40.496 1.00 2.00 628 VAL A N 1
ATOM 4866 C CA . VAL A 1 628 ? 25.096 49.364 39.983 1.00 2.00 628 VAL A CA 1
ATOM 4867 C C . VAL A 1 628 ? 25.817 48.032 40.090 1.00 2.00 628 VAL A C 1
ATOM 4868 O O . VAL A 1 628 ? 25.213 47.049 40.516 1.00 2.00 628 VAL A O 1
ATOM 4872 N N . TYR A 1 629 ? 27.095 47.999 39.718 1.00 2.00 629 TYR A N 1
ATOM 4873 C CA . TYR A 1 629 ? 27.877 46.775 39.785 1.00 2.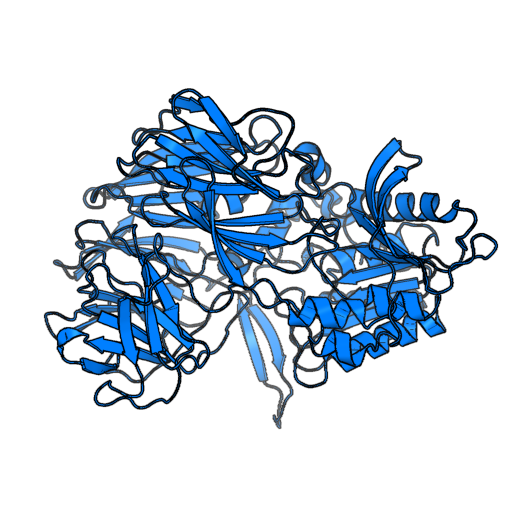00 629 TYR A CA 1
ATOM 4874 C C . TYR A 1 629 ? 28.000 46.359 41.245 1.00 2.00 629 TYR A C 1
ATOM 4875 O O . TYR A 1 629 ? 27.491 45.326 41.644 1.00 2.00 629 TYR A O 1
ATOM 4884 N N . THR A 1 630 ? 28.668 47.196 42.021 1.00 2.00 630 THR A N 1
ATOM 4885 C CA . THR A 1 630 ? 28.989 46.864 43.377 1.00 2.00 630 THR A CA 1
ATOM 4886 C C . THR A 1 630 ? 27.755 46.467 44.185 1.00 2.00 630 THR A C 1
ATOM 4887 O O . THR A 1 630 ? 27.754 45.458 44.856 1.00 2.00 630 THR A O 1
ATOM 4891 N N . GLU A 1 631 ? 26.712 47.267 44.124 1.00 2.00 631 GLU A N 1
ATOM 4892 C CA . GLU A 1 631 ? 25.512 46.973 44.927 1.00 2.00 631 GLU A CA 1
ATOM 4893 C C . GLU A 1 631 ? 24.780 45.698 44.531 1.00 2.00 631 GLU A C 1
ATOM 4894 O O . GLU A 1 631 ? 24.160 45.086 45.380 1.00 2.00 631 GLU A O 1
ATOM 4900 N N . ARG A 1 632 ? 24.895 45.308 43.261 1.00 2.00 632 ARG A N 1
ATOM 4901 C CA . ARG A 1 632 ? 24.278 44.079 42.757 1.00 2.00 632 ARG A CA 1
ATOM 4902 C C . ARG A 1 632 ? 24.731 42.918 43.575 1.00 2.00 632 ARG A C 1
ATOM 4903 O O . ARG A 1 632 ? 23.946 42.025 43.911 1.00 2.00 632 ARG A O 1
ATOM 4911 N N . PHE A 1 633 ? 26.023 42.932 43.856 1.00 2.00 633 PHE A N 1
ATOM 4912 C CA . PHE A 1 633 ? 26.697 41.831 44.504 1.00 2.00 633 PHE A CA 1
ATOM 4913 C C . PHE A 1 633 ? 26.901 42.071 45.989 1.00 2.00 633 PHE A C 1
ATOM 4914 O O . PHE A 1 633 ? 27.242 41.132 46.691 1.00 2.00 633 PHE A O 1
ATOM 4922 N N . MET A 1 634 ? 26.770 43.313 46.467 1.00 2.00 634 MET A N 1
ATOM 4923 C CA . MET A 1 634 ? 27.141 43.630 47.873 1.00 2.00 634 MET A CA 1
ATOM 4924 C C . MET A 1 634 ? 26.086 44.395 48.663 1.00 2.00 634 MET A C 1
ATOM 4925 O O . MET A 1 634 ? 26.251 44.577 49.843 1.00 2.00 634 MET A O 1
ATOM 4930 N N . ARG A 1 635 ? 25.002 44.832 48.015 1.00 2.00 635 ARG A N 1
ATOM 4931 C CA . ARG A 1 635 ? 24.105 45.853 48.578 1.00 2.00 635 ARG A CA 1
ATOM 4932 C C . ARG A 1 635 ? 24.891 47.117 48.907 1.00 2.00 635 ARG A C 1
ATOM 4933 O O . ARG A 1 635 ? 26.039 47.255 48.470 1.00 2.00 635 ARG A O 1
ATOM 4941 N N . THR A 1 636 ? 24.290 48.053 49.649 1.00 2.00 636 THR A N 1
ATOM 4942 C CA . THR A 1 636 ? 24.996 49.279 49.970 1.00 2.00 636 THR A CA 1
ATOM 4943 C C . THR A 1 636 ? 25.963 49.120 51.151 1.00 2.17 636 THR A C 1
ATOM 4944 O O . THR A 1 636 ? 25.812 48.201 51.944 1.00 2.10 636 THR A O 1
ATOM 4948 N N . PRO A 1 637 ? 26.979 50.008 51.231 1.00 2.62 637 PRO A N 1
ATOM 4949 C CA . PRO A 1 637 ? 27.834 50.117 52.407 1.00 2.99 637 PRO A CA 1
ATOM 4950 C C . PRO A 1 637 ? 27.046 50.182 53.719 1.00 3.51 637 PRO A C 1
ATOM 4951 O O . PRO A 1 637 ? 27.352 49.409 54.610 1.00 3.50 637 PRO A O 1
ATOM 4955 N N . LYS A 1 638 ? 26.020 51.030 53.801 1.00 4.26 638 LYS A N 1
ATOM 4956 C CA . LYS A 1 638 ? 25.240 51.155 55.039 1.00 4.92 638 LYS A CA 1
ATOM 4957 C C . LYS A 1 638 ? 24.712 49.788 55.403 1.00 4.96 638 LYS A C 1
ATOM 4958 O O . LYS A 1 638 ? 24.742 49.427 56.534 1.00 5.18 638 LYS A O 1
ATOM 4964 N N . GLU A 1 639 ? 24.201 49.026 54.453 1.00 4.98 639 GLU A N 1
ATOM 4965 C CA . GLU A 1 639 ? 23.559 47.766 54.788 1.00 4.91 639 GLU A CA 1
ATOM 4966 C C . GLU A 1 639 ? 24.498 46.613 54.986 1.00 4.52 639 GLU A C 1
ATOM 4967 O O . GLU A 1 639 ? 24.036 45.547 55.309 1.00 4.58 639 GLU A O 1
ATOM 4973 N N . ASN A 1 640 ? 25.781 46.754 54.681 1.00 4.06 640 ASN A N 1
ATOM 4974 C CA . ASN A 1 640 ? 26.679 45.590 54.671 1.00 3.66 640 ASN A CA 1
ATOM 4975 C C . ASN A 1 640 ? 28.109 45.918 55.078 1.00 3.38 640 ASN A C 1
ATOM 4976 O O . ASN A 1 640 ? 29.056 45.558 54.393 1.00 3.33 640 ASN A O 1
ATOM 4981 N N . ALA A 1 641 ? 28.261 46.609 56.197 1.00 3.16 641 ALA A N 1
ATOM 4982 C CA . ALA A 1 641 ? 29.584 47.040 56.648 1.00 2.99 641 ALA A CA 1
ATOM 4983 C C . ALA A 1 641 ? 30.517 45.879 56.818 1.00 2.87 641 ALA A C 1
ATOM 4984 O O . ALA A 1 641 ? 31.673 45.977 56.450 1.00 2.93 641 ALA A O 1
ATOM 4986 N N . SER A 1 642 ? 30.030 44.772 57.353 1.00 2.76 642 SER A N 1
ATOM 4987 C CA . SER A 1 642 ? 30.856 43.564 57.476 1.00 2.69 642 SER A CA 1
ATOM 4988 C C . SER A 1 642 ? 31.339 43.056 56.154 1.00 2.58 642 SER A C 1
ATOM 4989 O O . SER A 1 642 ? 32.502 42.760 56.001 1.00 2.53 642 SER A O 1
ATOM 4992 N N . GLY A 1 643 ? 30.417 42.893 55.206 1.00 2.50 643 GLY A N 1
ATOM 4993 C CA . GLY A 1 643 ? 30.788 42.426 53.875 1.00 2.43 643 GLY A CA 1
ATOM 4994 C C . GLY A 1 643 ? 31.854 43.279 53.233 1.00 2.41 643 GLY A C 1
ATOM 4995 O O . GLY A 1 643 ? 32.884 42.778 52.785 1.00 2.39 643 GLY A O 1
ATOM 4996 N N . TYR A 1 644 ? 31.640 44.587 53.239 1.00 2.45 644 TYR A N 1
ATOM 4997 C CA . TYR A 1 644 ? 32.581 45.501 52.601 1.00 2.50 644 TYR A CA 1
ATOM 4998 C C . TYR A 1 644 ? 33.931 45.400 53.301 1.00 2.84 644 TYR A C 1
ATOM 4999 O O . TYR A 1 644 ? 34.954 45.510 52.662 1.00 2.94 644 TYR A O 1
ATOM 5008 N N . LYS A 1 645 ? 33.929 45.213 54.617 1.00 3.21 645 LYS A N 1
ATOM 5009 C CA . LYS A 1 645 ? 35.154 45.073 55.341 1.00 3.64 645 LYS A CA 1
ATOM 5010 C C . LYS A 1 645 ? 35.885 43.788 54.891 1.00 3.90 645 LYS A C 1
ATOM 5011 O O . LYS A 1 645 ? 37.054 43.859 54.502 1.00 3.59 645 LYS A O 1
ATOM 5017 N N . MET A 1 646 ? 35.174 42.645 54.947 1.00 4.45 646 MET A N 1
ATOM 5018 C CA . MET A 1 646 ? 35.725 41.322 54.543 1.00 4.94 646 MET A CA 1
ATOM 5019 C C . MET A 1 646 ? 36.244 41.346 53.124 1.00 4.23 646 MET A C 1
ATOM 5020 O O . MET A 1 646 ? 37.114 40.578 52.786 1.00 4.08 646 MET A O 1
ATOM 5025 N N . SER A 1 647 ? 35.670 42.192 52.281 1.00 3.58 647 SER A N 1
ATOM 5026 C CA . SER A 1 647 ? 35.969 42.132 50.871 1.00 3.15 647 SER A CA 1
ATOM 5027 C C . SER A 1 647 ? 37.041 43.141 50.473 1.00 2.70 647 SER A C 1
ATOM 5028 O O . SER A 1 647 ? 37.473 43.158 49.316 1.00 2.62 647 SER A O 1
ATOM 5031 N N . SER A 1 648 ? 37.516 43.921 51.432 1.00 2.21 648 SER A N 1
ATOM 5032 C CA . SER A 1 648 ? 38.490 44.965 51.151 1.00 2.00 648 SER A CA 1
ATOM 5033 C C . SER A 1 648 ? 39.929 44.454 51.073 1.00 2.00 648 SER A C 1
ATOM 5034 O O . SER A 1 648 ? 40.488 44.005 52.058 1.00 2.00 648 SER A O 1
ATOM 5037 N N . ALA A 1 649 ? 40.545 44.563 49.903 1.00 2.00 649 ALA A N 1
ATOM 5038 C CA . ALA A 1 649 ? 41.984 44.298 49.785 1.00 2.00 649 ALA A CA 1
ATOM 5039 C C . ALA A 1 649 ? 42.799 45.411 50.488 1.00 2.00 649 ALA A C 1
ATOM 5040 O O . ALA A 1 649 ? 43.875 45.138 51.062 1.00 2.00 649 ALA A O 1
ATOM 5042 N N . LEU A 1 650 ? 42.286 46.637 50.434 1.00 2.00 650 LEU A N 1
ATOM 5043 C CA . LEU A 1 650 ? 42.956 47.777 51.026 1.00 2.00 650 LEU A CA 1
ATOM 5044 C C . LEU A 1 650 ? 43.101 47.559 52.531 1.00 2.00 650 LEU A C 1
ATOM 5045 O O . LEU A 1 650 ? 44.196 47.715 53.112 1.00 2.00 650 LEU A O 1
ATOM 5050 N N . ASP A 1 651 ? 42.031 47.077 53.135 1.00 2.00 651 ASP A N 1
ATOM 5051 C CA . ASP A 1 651 ? 42.079 46.740 54.548 1.00 2.00 651 ASP A CA 1
ATOM 5052 C C . ASP A 1 651 ? 43.155 45.755 54.989 1.00 2.00 651 ASP A C 1
ATOM 5053 O O . ASP A 1 651 ? 43.592 45.815 56.125 1.00 2.00 651 ASP A O 1
ATOM 5058 N N . VAL A 1 652 ? 43.515 44.827 54.112 1.00 2.00 652 VAL A N 1
ATOM 5059 C CA . VAL A 1 652 ? 44.489 43.820 54.462 1.00 2.00 652 VAL A CA 1
ATOM 5060 C C . VAL A 1 652 ? 45.840 44.026 53.731 1.00 2.00 652 VAL A C 1
ATOM 5061 O O . VAL A 1 652 ? 46.676 43.134 53.730 1.00 2.00 652 VAL A O 1
ATOM 5065 N N . ALA A 1 653 ? 46.067 45.227 53.186 1.00 2.00 653 ALA A N 1
ATOM 5066 C CA . ALA A 1 653 ? 47.283 45.538 52.472 1.00 2.00 653 ALA A CA 1
ATOM 5067 C C . ALA A 1 653 ? 48.549 45.271 53.285 1.00 2.00 653 ALA A C 1
ATOM 5068 O O . ALA A 1 653 ? 49.540 44.794 52.744 1.00 2.00 653 ALA A O 1
ATOM 5070 N N . SER A 1 654 ? 48.508 45.560 54.590 1.00 2.00 654 SER A N 1
ATOM 5071 C CA . SER A 1 654 ? 49.697 45.355 55.425 1.00 2.00 654 SER A CA 1
ATOM 5072 C C . SER A 1 654 ? 50.038 43.890 55.596 1.00 2.00 654 SER A C 1
ATOM 5073 O O . SER A 1 654 ? 51.100 43.577 56.113 1.00 2.00 654 SER A O 1
ATOM 5076 N N . GLN A 1 655 ? 49.142 42.995 55.177 1.00 2.00 655 GLN A N 1
ATOM 5077 C CA . GLN A 1 655 ? 49.414 41.565 55.170 1.00 2.00 655 GLN A CA 1
ATOM 5078 C C . GLN A 1 655 ? 50.021 41.094 53.865 1.00 2.00 655 GLN A C 1
ATOM 5079 O O . GLN A 1 655 ? 50.342 39.925 53.732 1.00 2.00 655 GLN A O 1
ATOM 5085 N N . LEU A 1 656 ? 50.207 41.987 52.897 1.00 2.00 656 LEU A N 1
ATOM 5086 C CA . LEU A 1 656 ? 50.722 41.549 51.604 1.00 2.00 656 LEU A CA 1
ATOM 5087 C C . LEU A 1 656 ? 52.081 40.851 51.823 1.00 2.00 656 LEU A C 1
ATOM 5088 O O . LEU A 1 656 ? 52.905 41.328 52.565 1.00 2.00 656 LEU A O 1
ATOM 5093 N N . GLN A 1 657 ? 52.259 39.714 51.171 1.00 2.00 657 GLN A N 1
ATOM 5094 C CA . GLN A 1 657 ? 53.542 39.029 51.069 1.00 2.00 657 GLN A CA 1
ATOM 5095 C C . GLN A 1 657 ? 53.834 38.733 49.586 1.00 2.00 657 GLN A C 1
ATOM 5096 O O . GLN A 1 657 ? 52.919 38.558 48.794 1.00 2.00 657 GLN A O 1
ATOM 5102 N N . GLY A 1 658 ? 55.109 38.676 49.238 1.00 2.00 658 GLY A N 1
ATOM 5103 C CA . GLY A 1 658 ? 55.499 38.446 47.847 1.00 2.00 658 GLY A CA 1
ATOM 5104 C C . GLY A 1 658 ? 55.770 39.752 47.131 1.00 2.00 658 GLY A C 1
ATOM 5105 O O . GLY A 1 658 ? 55.554 40.808 47.669 1.00 2.00 658 GLY A O 1
ATOM 5106 N N . ASN A 1 659 ? 56.277 39.660 45.919 1.00 2.00 659 ASN A N 1
ATOM 5107 C CA . ASN A 1 659 ? 56.615 40.810 45.137 1.00 2.00 659 ASN A CA 1
ATOM 5108 C C . ASN A 1 659 ? 55.418 41.227 44.313 1.00 2.00 659 ASN A C 1
ATOM 5109 O O . ASN A 1 659 ? 54.851 40.417 43.569 1.00 2.00 659 ASN A O 1
ATOM 5114 N N . LEU A 1 660 ? 55.064 42.489 44.401 1.00 2.00 660 LEU A N 1
ATOM 5115 C CA . LEU A 1 660 ? 53.904 43.004 43.700 1.00 2.00 660 LEU A CA 1
ATOM 5116 C C . LEU A 1 660 ? 54.291 43.962 42.587 1.00 2.00 660 LEU A C 1
ATOM 5117 O O . LEU A 1 660 ? 55.155 44.815 42.765 1.00 2.00 660 LEU A O 1
ATOM 5122 N N . LEU A 1 661 ? 53.681 43.803 41.426 1.00 2.00 661 LEU A N 1
ATOM 5123 C CA . LEU A 1 661 ? 53.685 44.876 40.452 1.00 2.00 661 LEU A CA 1
ATOM 5124 C C . LEU A 1 661 ? 52.241 45.337 40.388 1.00 2.00 661 LEU A C 1
ATOM 5125 O O . LEU A 1 661 ? 51.337 44.527 40.125 1.00 2.00 661 LEU A O 1
ATOM 5130 N N . ILE A 1 662 ? 52.021 46.615 40.650 1.00 2.00 662 ILE A N 1
ATOM 5131 C CA . ILE A 1 662 ? 50.701 47.186 40.535 1.00 2.00 662 ILE A CA 1
ATOM 5132 C C . ILE A 1 662 ? 50.734 48.307 39.483 1.00 2.00 662 ILE A C 1
ATOM 5133 O O . ILE A 1 662 ? 51.633 49.173 39.494 1.00 2.00 662 ILE A O 1
ATOM 5138 N N . VAL A 1 663 ? 49.729 48.274 38.602 1.00 2.00 663 VAL A N 1
ATOM 5139 C CA . VAL A 1 663 ? 49.696 49.115 37.416 1.00 2.00 663 VAL A CA 1
ATOM 5140 C C . VAL A 1 663 ? 48.321 49.765 37.213 1.00 2.00 663 VAL A C 1
ATOM 5141 O O . VAL A 1 663 ? 47.311 49.162 37.441 1.00 2.00 663 VAL A O 1
ATOM 5145 N N . SER A 1 664 ? 48.312 51.022 36.806 1.00 2.00 664 SER A N 1
ATOM 5146 C CA . SER A 1 664 ? 47.070 51.674 36.440 1.00 2.00 664 SER A CA 1
ATOM 5147 C C . SER A 1 664 ? 47.305 52.711 35.384 1.00 2.00 664 SER A C 1
ATOM 5148 O O . SER A 1 664 ? 48.378 53.296 35.279 1.00 2.00 664 SER A O 1
ATOM 5151 N N . GLY A 1 665 ? 46.272 52.969 34.620 1.00 2.00 665 GLY A N 1
ATOM 5152 C CA . GLY A 1 665 ? 46.203 54.177 33.840 1.00 2.00 665 GLY A CA 1
ATOM 5153 C C . GLY A 1 665 ? 45.902 55.365 34.735 1.00 2.00 665 GLY A C 1
ATOM 5154 O O . GLY A 1 665 ? 45.261 55.262 35.773 1.00 2.00 665 GLY A O 1
ATOM 5155 N N . SER A 1 666 ? 46.354 56.521 34.267 1.00 2.00 666 SER A N 1
ATOM 5156 C CA . SER A 1 666 ? 46.257 57.817 34.969 1.00 2.00 666 SER A CA 1
ATOM 5157 C C . SER A 1 666 ? 44.810 58.426 34.868 1.00 2.00 666 SER A C 1
ATOM 5158 O O . SER A 1 666 ? 44.392 59.294 35.639 1.00 2.00 666 SER A O 1
ATOM 5161 N N . ALA A 1 667 ? 44.067 57.936 33.889 1.00 2.00 667 ALA A N 1
ATOM 5162 C CA . ALA A 1 667 ? 42.796 58.523 33.447 1.00 2.00 667 ALA A CA 1
ATOM 5163 C C . ALA A 1 667 ? 41.781 57.396 33.310 1.00 2.00 667 ALA A C 1
ATOM 5164 O O . ALA A 1 667 ? 41.119 57.270 32.300 1.00 2.00 667 ALA A O 1
ATOM 5166 N N . ASP A 1 668 ? 41.706 56.537 34.328 1.00 2.00 668 ASP A N 1
ATOM 5167 C CA . ASP A 1 668 ? 40.824 55.358 34.283 1.00 2.00 668 ASP A CA 1
ATOM 5168 C C . ASP A 1 668 ? 39.434 55.704 34.875 1.00 2.00 668 ASP A C 1
ATOM 5169 O O . ASP A 1 668 ? 39.294 55.902 36.073 1.00 2.00 668 ASP A O 1
ATOM 5174 N N . ASP A 1 669 ? 38.434 55.767 34.001 1.00 2.00 669 ASP A N 1
ATOM 5175 C CA . ASP A 1 669 ? 37.090 56.217 34.367 1.00 2.00 669 ASP A CA 1
ATOM 5176 C C . ASP A 1 669 ? 36.252 55.077 34.943 1.00 2.00 669 ASP A C 1
ATOM 5177 O O . ASP A 1 669 ? 35.090 55.258 35.292 1.00 2.00 669 ASP A O 1
ATOM 5182 N N . ASN A 1 670 ? 36.818 53.884 34.956 1.00 2.00 670 ASN A N 1
ATOM 5183 C CA . ASN A 1 670 ? 36.121 52.692 35.400 1.00 2.00 670 ASN A CA 1
ATOM 5184 C C . ASN A 1 670 ? 36.588 52.291 36.809 1.00 2.00 670 ASN A C 1
ATOM 5185 O O . ASN A 1 670 ? 35.842 52.419 37.778 1.00 2.00 670 ASN A O 1
ATOM 5190 N N . VAL A 1 671 ? 37.856 51.905 36.934 1.00 2.00 671 VAL A N 1
ATOM 5191 C CA . VAL A 1 671 ? 38.480 51.635 38.218 1.00 2.00 671 VAL A CA 1
ATOM 5192 C C . VAL A 1 671 ? 39.424 52.799 38.483 1.00 2.00 671 VAL A C 1
ATOM 5193 O O . VAL A 1 671 ? 40.423 52.963 37.797 1.00 2.00 671 VAL A O 1
ATOM 5197 N N . HIS A 1 672 ? 39.082 53.658 39.445 1.00 2.00 672 HIS A N 1
ATOM 5198 C CA . HIS A 1 672 ? 39.764 54.928 39.548 1.00 2.00 672 HIS A CA 1
ATOM 5199 C C . HIS A 1 672 ? 41.185 54.729 40.077 1.00 2.00 672 HIS A C 1
ATOM 5200 O O . HIS A 1 672 ? 41.452 53.837 40.891 1.00 2.00 672 HIS A O 1
ATOM 5207 N N . LEU A 1 673 ? 42.085 55.565 39.570 1.00 2.00 673 LEU A N 1
ATOM 5208 C CA . LEU A 1 673 ? 43.493 55.594 39.974 1.00 2.00 673 LEU A CA 1
ATOM 5209 C C . LEU A 1 673 ? 43.624 55.604 41.497 1.00 2.00 673 LEU A C 1
ATOM 5210 O O . LEU A 1 673 ? 44.531 55.063 42.062 1.00 2.00 673 LEU A O 1
ATOM 5215 N N . GLN A 1 674 ? 42.672 56.259 42.127 1.00 2.00 674 GLN A N 1
ATOM 5216 C CA . GLN A 1 674 ? 42.442 56.229 43.555 1.00 2.00 674 GLN A CA 1
ATOM 5217 C C . GLN A 1 674 ? 42.693 54.864 44.200 1.00 2.00 674 GLN A C 1
ATOM 5218 O O . GLN A 1 674 ? 43.409 54.781 45.169 1.00 2.00 674 GLN A O 1
ATOM 5224 N N . ASN A 1 675 ? 42.117 53.805 43.657 1.00 2.00 675 ASN A N 1
ATOM 5225 C CA . ASN A 1 675 ? 42.327 52.467 44.196 1.00 2.00 675 ASN A CA 1
ATOM 5226 C C . ASN A 1 675 ? 43.826 52.124 44.352 1.00 2.00 675 ASN A C 1
ATOM 5227 O O . ASN A 1 675 ? 44.316 51.775 45.439 1.00 2.00 675 ASN A O 1
ATOM 5232 N N . THR A 1 676 ? 44.540 52.229 43.242 1.00 2.00 676 THR A N 1
ATOM 5233 C CA . THR A 1 676 ? 45.976 51.981 43.215 1.00 2.00 676 THR A CA 1
ATOM 5234 C C . THR A 1 676 ? 46.754 52.947 44.102 1.00 2.00 676 THR A C 1
ATOM 5235 O O . THR A 1 676 ? 47.660 52.527 44.831 1.00 2.00 676 THR A O 1
ATOM 5239 N N . MET A 1 677 ? 46.405 54.229 44.045 1.00 2.00 677 MET A N 1
ATOM 5240 C CA . MET A 1 677 ? 47.115 55.207 44.886 1.00 2.00 677 MET A CA 1
ATOM 5241 C C . MET A 1 677 ? 47.015 54.834 46.361 1.00 2.00 677 MET A C 1
ATOM 5242 O O . MET A 1 677 ? 48.014 54.836 47.079 1.00 2.00 677 MET A O 1
ATOM 5247 N N . LEU A 1 678 ? 45.802 54.509 46.786 1.00 2.00 678 LEU A N 1
ATOM 5248 C CA . LEU A 1 678 ? 45.538 54.202 48.169 1.00 2.00 678 LEU A CA 1
ATOM 5249 C C . LEU A 1 678 ? 46.205 52.926 48.608 1.00 2.00 678 LEU A C 1
ATOM 5250 O O . LEU A 1 678 ? 46.763 52.881 49.707 1.00 2.00 678 LEU A O 1
ATOM 5255 N N . PHE A 1 679 ? 46.133 51.892 47.777 1.00 2.00 679 PHE A N 1
ATOM 5256 C CA . PHE A 1 679 ? 46.711 50.623 48.144 1.00 2.00 679 PHE A CA 1
ATOM 5257 C C . PHE A 1 679 ? 48.238 50.813 48.299 1.00 2.00 679 PHE A C 1
ATOM 5258 O O . PHE A 1 679 ? 48.875 50.258 49.228 1.00 2.00 679 PHE A O 1
ATOM 5266 N N . THR A 1 680 ? 48.830 51.618 47.433 1.00 2.00 680 THR A N 1
ATOM 5267 C CA . THR A 1 680 ? 50.287 51.762 47.486 1.00 2.00 680 THR A CA 1
ATOM 5268 C C . THR A 1 680 ? 50.711 52.425 48.781 1.00 2.00 680 THR A C 1
ATOM 5269 O O . THR A 1 680 ? 51.735 52.071 49.362 1.00 2.00 680 THR A O 1
ATOM 5273 N N . GLU A 1 681 ? 49.892 53.369 49.242 1.00 2.00 681 GLU A N 1
ATOM 5274 C CA . GLU A 1 681 ? 50.190 54.089 50.450 1.00 2.00 681 GLU A CA 1
ATOM 5275 C C . GLU A 1 681 ? 50.100 53.162 51.655 1.00 2.00 681 GLU A C 1
ATOM 5276 O O . GLU A 1 681 ? 50.922 53.252 52.546 1.00 2.00 681 GLU A O 1
ATOM 5282 N N . ALA A 1 682 ? 49.127 52.263 51.653 1.00 2.00 682 ALA A N 1
ATOM 5283 C CA . ALA A 1 682 ? 49.069 51.235 52.680 1.00 2.00 682 ALA A CA 1
ATOM 5284 C C . ALA A 1 682 ? 50.343 50.442 52.684 1.00 2.00 682 ALA A C 1
ATOM 5285 O O . ALA A 1 682 ? 50.862 50.170 53.742 1.00 2.00 682 ALA A O 1
ATOM 5287 N N . LEU A 1 683 ? 50.833 50.063 51.504 1.00 2.00 683 LEU A N 1
ATOM 5288 C CA . LEU A 1 683 ? 52.084 49.327 51.409 1.00 2.00 683 LEU A CA 1
ATOM 5289 C C . LEU A 1 683 ? 53.269 50.119 51.958 1.00 2.00 683 LEU A C 1
ATOM 5290 O O . LEU A 1 683 ? 54.108 49.579 52.666 1.00 2.00 683 LEU A O 1
ATOM 5295 N N . VAL A 1 684 ? 53.343 51.398 51.595 1.00 2.00 684 VAL A N 1
ATOM 5296 C CA . VAL A 1 684 ? 54.439 52.251 52.011 1.00 2.00 684 VAL A CA 1
ATOM 5297 C C . VAL A 1 684 ? 54.458 52.337 53.565 1.00 2.00 684 VAL A C 1
ATOM 5298 O O . VAL A 1 684 ? 55.525 52.205 54.191 1.00 2.00 684 VAL A O 1
ATOM 5302 N N . GLN A 1 685 ? 53.283 52.530 54.169 1.00 2.00 685 GLN A N 1
ATOM 5303 C CA . GLN A 1 685 ? 53.234 52.743 55.622 1.00 2.00 685 GLN A CA 1
ATOM 5304 C C . GLN A 1 685 ? 53.481 51.437 56.381 1.00 2.00 685 GLN A C 1
ATOM 5305 O O . GLN A 1 685 ? 54.000 51.480 57.477 1.00 2.00 685 GLN A O 1
ATOM 5311 N N . ALA A 1 686 ? 53.199 50.285 55.757 1.00 2.00 686 ALA A N 1
ATOM 5312 C CA . ALA A 1 686 ? 53.616 48.976 56.323 1.00 2.00 686 ALA A CA 1
ATOM 5313 C C . ALA A 1 686 ? 55.041 48.543 55.960 1.00 2.00 686 ALA A C 1
ATOM 5314 O O . ALA A 1 686 ? 55.429 47.416 56.298 1.00 2.00 686 ALA A O 1
ATOM 5316 N N . ASN A 1 687 ? 55.799 49.413 55.275 1.00 2.00 687 ASN A N 1
ATOM 5317 C CA . ASN A 1 687 ? 57.165 49.118 54.852 1.00 2.00 687 ASN A CA 1
ATOM 5318 C C . ASN A 1 687 ? 57.266 47.931 53.890 1.00 2.00 687 ASN A C 1
ATOM 5319 O O . ASN A 1 687 ? 58.231 47.167 53.932 1.00 2.00 687 ASN A O 1
ATOM 5324 N N . ILE A 1 688 ? 56.253 47.757 53.051 1.00 2.00 688 ILE A N 1
ATOM 5325 C CA . ILE A 1 688 ? 56.214 46.637 52.086 1.00 2.00 688 ILE A CA 1
ATOM 5326 C C . ILE A 1 688 ? 56.786 47.160 50.748 1.00 2.00 688 ILE A C 1
ATOM 5327 O O . ILE A 1 688 ? 56.315 48.161 50.258 1.00 2.00 688 ILE A O 1
ATOM 5332 N N . PRO A 1 689 ? 57.848 46.528 50.210 1.00 2.00 689 PRO A N 1
ATOM 5333 C CA . PRO A 1 689 ? 58.361 47.032 48.944 1.00 2.00 689 PRO A CA 1
ATOM 5334 C C . PRO A 1 689 ? 57.483 46.575 47.779 1.00 2.00 689 PRO A C 1
ATOM 5335 O O . PRO A 1 689 ? 56.878 45.525 47.874 1.00 2.00 689 PRO A O 1
ATOM 5339 N N . PHE A 1 690 ? 57.418 47.337 46.705 1.00 2.00 690 PHE A N 1
ATOM 5340 C CA . PHE A 1 690 ? 56.654 46.920 45.550 1.00 2.00 690 PHE A CA 1
ATOM 5341 C C . PHE A 1 690 ? 57.029 47.747 44.315 1.00 2.00 690 PHE A C 1
ATOM 5342 O O . PHE A 1 690 ? 57.610 48.846 44.410 1.00 2.00 690 PHE A O 1
ATOM 5350 N N . ASP A 1 691 ? 56.645 47.242 43.157 1.00 2.00 691 ASP A N 1
ATOM 5351 C CA . ASP A 1 691 ? 56.790 48.006 41.913 1.00 2.00 691 ASP A CA 1
ATOM 5352 C C . ASP A 1 691 ? 55.470 48.517 41.501 1.00 2.00 691 ASP A C 1
ATOM 5353 O O . ASP A 1 691 ? 54.456 47.847 41.706 1.00 2.00 691 ASP A O 1
ATOM 5358 N N . MET A 1 692 ? 55.494 49.699 40.907 1.00 2.00 692 MET A N 1
ATOM 5359 C CA . MET A 1 692 ? 54.304 50.285 40.340 1.00 2.00 692 MET A CA 1
ATOM 5360 C C . MET A 1 692 ? 54.592 50.966 39.014 1.00 2.00 692 MET A C 1
ATOM 5361 O O . MET A 1 692 ? 55.690 51.401 38.763 1.00 2.00 692 MET A O 1
ATOM 5366 N N . ALA A 1 693 ? 53.583 51.045 38.180 1.00 2.00 693 ALA A N 1
ATOM 5367 C CA . ALA A 1 693 ? 53.639 51.844 36.969 1.00 2.00 693 ALA A CA 1
ATOM 5368 C C . ALA A 1 693 ? 52.288 52.539 36.725 1.00 2.00 693 ALA A C 1
ATOM 5369 O O . ALA A 1 693 ? 51.240 51.915 36.821 1.00 2.00 693 ALA A O 1
ATOM 5371 N N . ILE A 1 694 ? 52.349 53.825 36.440 1.00 2.00 694 ILE A N 1
ATOM 5372 C CA . ILE A 1 694 ? 51.189 54.589 36.090 1.00 2.00 694 ILE A CA 1
ATOM 5373 C C . ILE A 1 694 ? 51.378 55.081 34.642 1.00 2.00 694 ILE A C 1
ATOM 5374 O O . ILE A 1 694 ? 52.301 55.846 34.340 1.00 2.00 694 ILE A O 1
ATOM 5379 N N . TYR A 1 695 ? 50.500 54.622 33.760 1.00 2.00 695 TYR A N 1
ATOM 5380 C CA . TYR A 1 695 ? 50.567 55.026 32.347 1.00 2.00 695 TYR A CA 1
ATOM 5381 C C . TYR A 1 695 ? 49.727 56.284 32.073 1.00 2.00 695 TYR A C 1
ATOM 5382 O O . TYR A 1 695 ? 48.499 56.264 32.222 1.00 2.00 695 TYR A O 1
ATOM 5391 N N . MET A 1 696 ? 50.393 57.342 31.632 1.00 2.00 696 MET A N 1
ATOM 5392 C CA . MET A 1 696 ? 49.759 58.646 31.479 1.00 2.00 696 MET A CA 1
ATOM 5393 C C . MET A 1 696 ? 48.559 58.682 30.524 1.00 2.00 696 MET A C 1
ATOM 5394 O O . MET A 1 696 ? 48.618 58.192 29.405 1.00 2.00 696 MET A O 1
ATOM 5399 N N . ASP A 1 697 ? 47.495 59.319 30.976 1.00 2.00 697 ASP A N 1
ATOM 5400 C CA . ASP A 1 697 ? 46.288 59.556 30.225 1.00 2.00 697 ASP A CA 1
ATOM 5401 C C . ASP A 1 697 ? 45.678 58.294 29.712 1.00 2.00 697 ASP A C 1
ATOM 5402 O O . ASP A 1 697 ? 44.851 58.359 28.812 1.00 2.00 697 ASP A O 1
ATOM 5407 N N . LYS A 1 698 ? 46.016 57.155 30.292 1.00 2.00 698 LYS A N 1
ATOM 5408 C CA . LYS A 1 698 ? 45.442 55.908 29.789 1.00 2.00 698 LYS A CA 1
ATOM 5409 C C . LYS A 1 698 ? 44.243 55.522 30.625 1.00 2.00 698 LYS A C 1
ATOM 5410 O O . LYS A 1 698 ? 44.169 55.863 31.805 1.00 2.00 698 LYS A O 1
ATOM 5416 N N . ASN A 1 699 ? 43.311 54.803 30.005 1.00 2.00 699 ASN A N 1
ATOM 5417 C CA . ASN A 1 699 ? 42.100 54.391 30.699 1.00 2.00 699 ASN A CA 1
ATOM 5418 C C . ASN A 1 699 ? 42.165 52.917 31.199 1.00 2.00 699 ASN A C 1
ATOM 5419 O O . ASN A 1 699 ? 43.242 52.330 31.323 1.00 2.00 699 ASN A O 1
ATOM 5424 N N . HIS A 1 700 ? 41.013 52.331 31.470 1.00 2.00 700 HIS A N 1
ATOM 5425 C CA . HIS A 1 700 ? 40.976 50.989 31.941 1.00 2.00 700 HIS A CA 1
ATOM 5426 C C . HIS A 1 700 ? 41.596 49.942 30.986 1.00 2.00 700 HIS A C 1
ATOM 5427 O O . HIS A 1 700 ? 41.949 48.857 31.447 1.00 2.00 700 HIS A O 1
ATOM 5434 N N . SER A 1 701 ? 41.729 50.249 29.698 1.00 2.00 701 SER A N 1
ATOM 5435 C CA . SER A 1 701 ? 42.317 49.298 28.734 1.00 2.00 701 SER A CA 1
ATOM 5436 C C . SER A 1 701 ? 43.796 49.547 28.464 1.00 2.00 701 SER A C 1
ATOM 5437 O O . SER A 1 701 ? 44.415 48.816 27.663 1.00 2.00 701 SER A O 1
ATOM 5440 N N . ILE A 1 702 ? 44.349 50.564 29.114 1.00 2.00 702 ILE A N 1
ATOM 5441 C CA . ILE A 1 702 ? 45.779 50.847 29.039 1.00 2.00 702 ILE A CA 1
ATOM 5442 C C . ILE A 1 702 ? 46.352 50.485 27.645 1.00 2.00 702 ILE A C 1
ATOM 5443 O O . ILE A 1 702 ? 47.020 49.481 27.472 1.00 2.00 702 ILE A O 1
ATOM 5448 N N . TYR A 1 703 ? 46.070 51.354 26.685 1.00 2.00 703 TYR A N 1
ATOM 5449 C CA . TYR A 1 703 ? 46.604 51.221 25.319 1.00 2.00 703 TYR A CA 1
ATOM 5450 C C . TYR A 1 703 ? 46.750 52.589 24.652 1.00 2.00 703 TYR A C 1
ATOM 5451 O O . TYR A 1 703 ? 46.168 53.575 25.076 1.00 2.00 703 TYR A O 1
ATOM 5460 N N . GLY A 1 704 ? 47.489 52.604 23.558 1.00 2.00 704 GLY A N 1
ATOM 5461 C CA . GLY A 1 704 ? 47.701 53.772 22.740 1.00 2.00 704 GLY A CA 1
ATOM 5462 C C . GLY A 1 704 ? 49.155 53.728 22.316 1.00 2.00 704 GLY A C 1
ATOM 5463 O O . GLY A 1 704 ? 50.044 53.742 23.172 1.00 2.00 704 GLY A O 1
ATOM 5464 N N . GLY A 1 705 ? 49.408 53.638 21.011 1.00 2.00 705 GLY A N 1
ATOM 5465 C CA . GLY A 1 705 ? 50.760 53.645 20.520 1.00 2.00 705 GLY A CA 1
ATOM 5466 C C . GLY A 1 705 ? 51.498 52.451 21.083 1.00 2.00 705 GLY A C 1
ATOM 5467 O O . GLY A 1 705 ? 50.975 51.308 21.058 1.00 2.00 705 GLY A O 1
ATOM 5468 N N . ASN A 1 706 ? 52.691 52.686 21.621 1.00 2.00 706 ASN A N 1
ATOM 5469 C CA . ASN A 1 706 ? 53.501 51.590 22.128 1.00 2.00 706 ASN A CA 1
ATOM 5470 C C . ASN A 1 706 ? 53.114 51.065 23.528 1.00 2.00 706 ASN A C 1
ATOM 5471 O O . ASN A 1 706 ? 53.869 50.280 24.085 1.00 2.00 706 ASN A O 1
ATOM 5476 N N . THR A 1 707 ? 51.957 51.492 24.070 1.00 2.00 707 THR A N 1
ATOM 5477 C CA . THR A 1 707 ? 51.639 51.280 25.471 1.00 2.00 707 THR A CA 1
ATOM 5478 C C . THR A 1 707 ? 51.494 49.821 25.897 1.00 2.00 707 THR A C 1
ATOM 5479 O O . THR A 1 707 ? 52.080 49.403 26.872 1.00 2.00 707 THR A O 1
ATOM 5483 N N . ARG A 1 708 ? 50.735 49.035 25.154 1.00 2.00 708 ARG A N 1
ATOM 5484 C CA . ARG A 1 708 ? 50.563 47.604 25.477 1.00 2.00 708 ARG A CA 1
ATOM 5485 C C . ARG A 1 708 ? 51.871 46.853 25.435 1.00 2.00 708 ARG A C 1
ATOM 5486 O O . ARG A 1 708 ? 52.183 46.128 26.364 1.00 2.00 708 ARG A O 1
ATOM 5494 N N . TYR A 1 709 ? 52.632 47.013 24.359 1.00 2.00 709 TYR A N 1
ATOM 5495 C CA . TYR A 1 709 ? 53.941 46.377 24.260 1.00 2.00 709 TYR A CA 1
ATOM 5496 C C . TYR A 1 709 ? 54.848 46.773 25.424 1.00 2.00 709 TYR A C 1
ATOM 5497 O O . TYR A 1 709 ? 55.507 45.919 25.995 1.00 2.00 709 TYR A O 1
ATOM 5506 N N . HIS A 1 710 ? 54.896 48.064 25.744 1.00 2.00 710 HIS A N 1
ATOM 5507 C CA . HIS A 1 710 ? 55.690 48.525 26.864 1.00 2.00 710 HIS A CA 1
ATOM 5508 C C . HIS A 1 710 ? 55.230 47.863 28.169 1.00 2.00 710 HIS A C 1
ATOM 5509 O O . HIS A 1 710 ? 56.052 47.477 28.948 1.00 2.00 710 HIS A O 1
ATOM 5516 N N . LEU A 1 711 ? 53.910 47.774 28.374 1.00 2.00 711 LEU A N 1
ATOM 5517 C CA . LEU A 1 711 ? 53.297 47.190 29.581 1.00 2.00 711 LEU A CA 1
ATOM 5518 C C . LEU A 1 711 ? 53.581 45.676 29.725 1.00 2.00 711 LEU A C 1
ATOM 5519 O O . LEU A 1 711 ? 54.044 45.181 30.781 1.00 2.00 711 LEU A O 1
ATOM 5524 N N . TYR A 1 712 ? 53.334 44.946 28.645 1.00 2.00 712 TYR A N 1
ATOM 5525 C CA . TYR A 1 712 ? 53.521 43.532 28.703 1.00 2.00 712 TYR A CA 1
ATOM 5526 C C . TYR A 1 712 ? 55.001 43.187 28.849 1.00 2.00 712 TYR A C 1
ATOM 5527 O O . TYR A 1 712 ? 55.342 42.198 29.502 1.00 2.00 712 TYR A O 1
ATOM 5536 N N . THR A 1 713 ? 55.864 43.996 28.226 1.00 2.00 713 THR A N 1
ATOM 5537 C CA . THR A 1 713 ? 57.303 43.845 28.391 1.00 2.00 713 THR A CA 1
ATOM 5538 C C . THR A 1 713 ? 57.684 44.033 29.878 1.00 2.00 713 THR A C 1
ATOM 5539 O O . THR A 1 713 ? 58.439 43.231 30.468 1.00 2.00 713 THR A O 1
ATOM 5543 N N . ARG A 1 714 ? 57.148 45.109 30.453 1.00 2.00 714 ARG A N 1
ATOM 5544 C CA . ARG A 1 714 ? 57.336 45.433 31.871 1.00 2.00 714 ARG A CA 1
ATOM 5545 C C . ARG A 1 714 ? 56.908 44.232 32.722 1.00 2.00 714 ARG A C 1
ATOM 5546 O O . ARG A 1 714 ? 57.632 43.830 33.612 1.00 2.00 714 ARG A O 1
ATOM 5554 N N . LYS A 1 715 ? 55.743 43.673 32.398 1.00 2.00 715 LYS A N 1
ATOM 5555 C CA . LYS A 1 715 ? 55.178 42.573 33.150 1.00 2.00 715 LYS A CA 1
ATOM 5556 C C . LYS A 1 715 ? 56.026 41.322 33.040 1.00 2.00 715 LYS A C 1
ATOM 5557 O O . LYS A 1 715 ? 56.216 40.607 34.030 1.00 2.00 715 LYS A O 1
ATOM 5563 N N . ALA A 1 716 ? 56.548 41.057 31.846 1.00 2.00 716 ALA A N 1
ATOM 5564 C CA . ALA A 1 716 ? 57.326 39.860 31.592 1.00 2.00 716 ALA A CA 1
ATOM 5565 C C . ALA A 1 716 ? 58.647 39.940 32.364 1.00 2.00 716 ALA A C 1
ATOM 5566 O O . ALA A 1 716 ? 59.086 38.962 33.031 1.00 2.00 716 ALA A O 1
ATOM 5568 N N . LYS A 1 717 ? 59.269 41.111 32.240 1.00 2.00 717 LYS A N 1
ATOM 5569 C CA . LYS A 1 717 ? 60.511 41.417 32.913 1.00 2.00 717 LYS A CA 1
ATOM 5570 C C . LYS A 1 717 ? 60.343 41.349 34.430 1.00 2.00 717 LYS A C 1
ATOM 5571 O O . LYS A 1 717 ? 61.267 40.911 35.140 1.00 2.00 717 LYS A O 1
ATOM 5577 N N . PHE A 1 718 ? 59.201 41.795 34.922 1.00 2.00 718 PHE A N 1
ATOM 5578 C CA . PHE A 1 718 ? 58.948 41.735 36.343 1.00 2.00 718 PHE A CA 1
ATOM 5579 C C . PHE A 1 718 ? 58.870 40.267 36.769 1.00 2.00 718 PHE A C 1
ATOM 5580 O O . PHE A 1 718 ? 59.421 39.879 37.783 1.00 2.00 718 PHE A O 1
ATOM 5588 N N . LEU A 1 719 ? 58.197 39.440 35.994 1.00 2.00 719 LEU A N 1
ATOM 5589 C CA . LEU A 1 719 ? 58.184 38.044 36.297 1.00 2.00 719 LEU A CA 1
ATOM 5590 C C . LEU A 1 719 ? 59.596 37.427 36.192 1.00 2.00 719 LEU A C 1
ATOM 5591 O O . LEU A 1 719 ? 59.977 36.609 37.036 1.00 2.00 719 LEU A O 1
ATOM 5596 N N . PHE A 1 720 ? 60.390 37.843 35.201 1.00 2.00 720 PHE A N 1
ATOM 5597 C CA . PHE A 1 720 ? 61.734 37.237 35.053 1.00 2.00 720 PHE A CA 1
ATOM 5598 C C . PHE A 1 720 ? 62.639 37.597 36.268 1.00 2.00 720 PHE A C 1
ATOM 5599 O O . PHE A 1 720 ? 63.470 36.803 36.697 1.00 2.00 720 PHE A O 1
ATOM 5607 N N . ASP A 1 721 ? 62.442 38.786 36.826 1.00 2.00 721 ASP A N 1
ATOM 5608 C CA . ASP A 1 721 ? 63.208 39.250 37.973 1.00 2.00 721 ASP A CA 1
ATOM 5609 C C . ASP A 1 721 ? 62.644 38.783 39.296 1.00 2.00 721 ASP A C 1
ATOM 5610 O O . ASP A 1 721 ? 63.374 38.665 40.253 1.00 2.00 721 ASP A O 1
ATOM 5615 N N . ASN A 1 722 ? 61.362 38.488 39.378 1.00 2.00 722 ASN A N 1
ATOM 5616 C CA . ASN A 1 722 ? 60.763 38.215 40.684 1.00 2.00 722 ASN A CA 1
ATOM 5617 C C . ASN A 1 722 ? 60.040 36.888 40.812 1.00 2.00 722 ASN A C 1
ATOM 5618 O O . ASN A 1 722 ? 59.635 36.556 41.909 1.00 2.00 722 ASN A O 1
ATOM 5623 N N . LEU A 1 723 ? 59.834 36.136 39.732 1.00 2.00 723 LEU A N 1
ATOM 5624 C CA . LEU A 1 723 ? 59.069 34.902 39.839 1.00 2.00 723 LEU A CA 1
ATOM 5625 C C . LEU A 1 723 ? 59.934 33.719 39.505 1.00 2.00 723 LEU A C 1
ATOM 5626 O O . LEU A 1 723 ? 60.297 33.478 38.351 1.00 2.00 723 LEU A O 1
#

InterPro domains:
  IPR001375 Peptidase S9, prolyl oligopeptidase, catalytic domain [PF00326] (524-722)
  IPR002469 Dipeptidylpeptidase IV, N-terminal domain [PF00930] (98-440)
  IPR029058 Alpha/Beta hydrolase fold [G3DSA:3.40.50.1820] (472-722)
  IPR029058 Alpha/Beta hydrolase fold [SSF53474] (475-723)
  IPR050278 Serine protease S9B/DPPIV [PTHR11731] (25-719)

Organism: Porphyromonas gingivalis (strain ATCC 33277 / DSM 20709 / CIP 103683 / JCM 12257 / NCTC 11834 / 2561) (NCBI:txid431947)

Secondary structure (DSSP, 8-state):
--SBPP-HHHHHTTTTPPP-S-S--EE-TTSSEEEEE-TTSSEEEEEETTT--EEEEEEETTTSBT---S--SEEEE-TTSSEEEEEEEEEE-SSS-EEEEEEEEETTTTEEEESSSS-S-BEEEEE-TTSSEEEEEETTEEEEEETTTTEEEE--S--BTTTEEESS--HHIIIII--S--EEE-TTSSEEEEEEEE-TTSPEEEEEE-TT-SS-EEEEEE--BTTSPPPEEEEEEEETTTTEEEEE--SS-TT-EEEEEEE-SSTT-EEEEEE-TTS-EEEEEEE-TTT--EEEEEEEE-SS---HHHHHT-EE-SSS-EEEEE-TTSS-EEEEE-TT--EEEE---SSS-EEEEEEE-TT--EEEEE-SS-TT-BEEEEE-TT--EEE---SSSEEEEEE-TTSSEEEEEEE-SSS--EEEEEETTTTEEEEEEE--HHHHHHHHHB--PPPEEEEEEPTTS-EEEEEEE--TT--TTS-EEEEEE----TT--S--SS----THHHHHTTT-EEEEE--TT-SSS-HHHHHTTTTSTTHHHHHHHHHHHHHHTTSTTEEEEEEEEEEETHHHHHHHHHHHHSTT--SEEEEES--S-GGGSBHHHHHHHH--TTT-HHHHHHT-TGGGGGG--SEEEEEEETT-SSS-HHHHHHHHHHHHHTT---EEEEETT--TT--STTHHHHHHHHHHHHHHHH-